Protein AF-A0A3D3R6L3-F1 (afdb_monomer)

Nearest PDB structures (foldseek):
  9d1i-assembly1_A  TM=7.367E-01  e=1.867E-12  Homo sapiens
  9d1z-assembly1_A  TM=7.385E-01  e=5.771E-12  Homo sapiens
  6hh9-assembly4_D  TM=7.682E-01  e=1.298E-09  Roseburia intestinalis L1-82
  6hh9-assembly1_A  TM=7.656E-01  e=2.157E-09  Roseburia intestinalis L1-82
  6hfz-assembly3_C  TM=7.470E-01  e=4.246E-09  Roseburia intestinalis L1-82

InterPro domains:
  IPR013830 SGNH hydrolase-type esterase domain [PF13472] (240-412)
  IPR015915 Kelch-type beta-propeller [G3DSA:2.120.10.80] (1-240)
  IPR015915 Kelch-type beta-propeller [SSF117281] (13-210)
  IPR036514 SGNH hydrolase superfamily [G3DSA:3.40.50.1110] (241-424)
  IPR051532 Diverse Ester Hydrolysis Enzymes [PTHR30383] (202-423)

pLDDT: mean 92.5, std 9.13, range [33.53, 98.88]

Mean predicted aligned error: 14.21 Å

Organism: NCBI:txid122

Structure (mmCIF, N/CA/C/O backbone):
data_AF-A0A3D3R6L3-F1
#
_entry.id   AF-A0A3D3R6L3-F1
#
loop_
_atom_site.group_PDB
_atom_site.id
_atom_site.type_symbol
_atom_site.label_atom_id
_atom_site.label_alt_id
_atom_site.label_comp_id
_atom_site.label_asym_id
_atom_site.label_entity_id
_atom_site.label_seq_id
_atom_site.pdbx_PDB_ins_code
_atom_site.Cartn_x
_atom_site.Cartn_y
_atom_site.Cartn_z
_atom_site.occupancy
_atom_site.B_iso_or_equiv
_atom_site.auth_seq_id
_atom_site.auth_comp_id
_atom_site.auth_asym_id
_atom_site.auth_atom_id
_atom_site.pdbx_PDB_model_num
ATOM 1 N N . GLY A 1 1 ? -19.446 25.827 -26.312 1.00 50.81 1 GLY A N 1
ATOM 2 C CA . GLY A 1 1 ? -20.278 25.110 -27.297 1.00 50.81 1 GLY A CA 1
ATOM 3 C C . GLY A 1 1 ? -21.291 26.071 -27.884 1.00 50.81 1 GLY A C 1
ATOM 4 O O . GLY A 1 1 ? -21.821 26.871 -27.129 1.00 50.81 1 GLY A O 1
ATOM 5 N N . LYS A 1 2 ? -21.514 26.050 -29.204 1.00 79.31 2 LYS A N 1
ATOM 6 C CA . LYS A 1 2 ? -22.533 26.884 -29.882 1.00 79.31 2 LYS A CA 1
ATOM 7 C C . LYS A 1 2 ? -23.709 26.080 -30.456 1.00 79.31 2 LYS A C 1
ATOM 9 O O . LYS A 1 2 ? -24.697 26.670 -30.867 1.00 79.31 2 LYS A O 1
ATOM 14 N N . ASN A 1 3 ? -23.594 24.752 -30.478 1.00 86.94 3 ASN A N 1
ATOM 15 C CA . ASN A 1 3 ? -24.588 23.853 -31.050 1.00 86.94 3 ASN A CA 1
ATOM 16 C C . ASN A 1 3 ? -25.265 23.097 -29.907 1.00 86.94 3 ASN A C 1
ATOM 18 O O . ASN A 1 3 ? -24.603 22.327 -29.215 1.00 86.94 3 ASN A O 1
ATOM 22 N N . TRP A 1 4 ? -26.555 23.352 -29.717 1.00 88.56 4 TRP A N 1
ATOM 23 C CA . TRP A 1 4 ? -27.441 22.541 -28.890 1.00 88.56 4 TRP A CA 1
ATOM 24 C C . TRP A 1 4 ? -28.288 21.687 -29.831 1.00 88.56 4 TRP A C 1
ATOM 26 O O . TRP A 1 4 ? -28.854 22.213 -30.788 1.00 88.56 4 TRP A O 1
ATOM 36 N N . GLU A 1 5 ? -28.347 20.384 -29.581 1.00 91.81 5 GLU A N 1
ATOM 37 C CA . GLU A 1 5 ? -29.142 19.433 -30.358 1.00 91.81 5 GLU A CA 1
ATOM 38 C C . GLU A 1 5 ? -30.219 18.833 -29.454 1.00 91.81 5 GLU A C 1
ATOM 40 O O . GLU A 1 5 ? -29.924 18.355 -28.357 1.00 91.81 5 GLU A O 1
ATOM 45 N N . LEU A 1 6 ? -31.469 18.848 -29.916 1.00 94.25 6 LEU A N 1
ATOM 46 C CA . LEU A 1 6 ? -32.540 18.085 -29.287 1.00 94.25 6 LEU A CA 1
ATOM 47 C C . LEU A 1 6 ? -32.371 16.609 -29.667 1.00 94.25 6 LEU A C 1
ATOM 49 O O . LEU A 1 6 ? -32.771 16.198 -30.752 1.00 94.25 6 LEU A O 1
ATOM 53 N N . VAL A 1 7 ? -31.761 15.825 -28.778 1.00 95.31 7 VAL A N 1
ATOM 54 C CA . VAL A 1 7 ? -31.439 14.409 -29.032 1.00 95.31 7 VAL A CA 1
ATOM 55 C C . VAL A 1 7 ? -32.669 13.491 -29.018 1.00 95.31 7 VAL A C 1
ATOM 57 O O . VAL A 1 7 ? -32.704 12.530 -29.784 1.00 95.31 7 VAL A O 1
ATOM 60 N N . THR A 1 8 ? -33.689 13.796 -28.207 1.00 95.50 8 THR A N 1
ATOM 61 C CA . THR A 1 8 ? -35.002 13.126 -28.226 1.00 95.50 8 THR A CA 1
ATOM 62 C C . THR A 1 8 ? -36.121 14.111 -27.852 1.00 95.50 8 THR A C 1
ATOM 64 O O . THR A 1 8 ? -35.982 14.825 -26.857 1.00 95.50 8 THR A O 1
ATOM 67 N N . PRO A 1 9 ? -37.221 14.209 -28.627 1.00 94.94 9 PRO A N 1
ATOM 68 C CA . PRO A 1 9 ? -38.365 15.058 -28.282 1.00 94.94 9 PRO A CA 1
ATOM 69 C C . PRO A 1 9 ? -39.278 14.428 -27.219 1.00 94.94 9 PRO A C 1
ATOM 71 O O . PRO A 1 9 ? -40.023 15.143 -26.551 1.00 94.94 9 PRO A O 1
ATOM 74 N N . HIS A 1 10 ? -39.225 13.100 -27.069 1.00 94.62 10 HIS A N 1
ATOM 75 C CA . HIS A 1 10 ? -40.063 12.323 -26.162 1.00 94.62 10 HIS A CA 1
ATOM 76 C C . HIS A 1 10 ? -39.249 11.141 -25.631 1.00 94.62 10 HIS A C 1
ATOM 78 O O . HIS A 1 10 ? -39.133 10.116 -26.300 1.00 94.62 10 HIS A O 1
ATOM 84 N N . ALA A 1 11 ? -38.664 11.301 -24.446 1.00 95.75 11 ALA A N 1
ATOM 85 C CA . ALA A 1 11 ? -38.089 10.176 -23.719 1.00 95.75 11 ALA A CA 1
ATOM 86 C C . ALA A 1 11 ? -39.202 9.257 -23.182 1.00 95.75 11 ALA A C 1
ATOM 88 O O . ALA A 1 11 ? -40.354 9.668 -23.048 1.00 95.75 11 ALA A O 1
ATOM 89 N N . GLU A 1 12 ? -38.853 8.012 -22.873 1.00 97.81 12 GLU A N 1
ATOM 90 C CA . GLU A 1 12 ? -39.788 6.969 -22.442 1.00 97.81 12 GLU A CA 1
ATOM 91 C C . GLU A 1 12 ? -40.341 7.188 -21.022 1.00 97.81 12 GLU A C 1
ATOM 93 O O . GLU A 1 12 ? -41.383 6.634 -20.669 1.00 97.81 12 GLU A O 1
ATOM 98 N N . TRP A 1 13 ? -39.675 8.014 -20.213 1.00 96.56 13 TRP A N 1
ATOM 99 C CA . TRP A 1 13 ? -40.161 8.445 -18.904 1.00 96.56 13 TRP A CA 1
ATOM 100 C C . TRP A 1 13 ? -41.112 9.643 -19.010 1.00 96.56 13 TRP A C 1
ATOM 102 O O . TRP A 1 13 ? -41.060 10.456 -19.931 1.00 96.56 13 TRP A O 1
ATOM 112 N N . THR A 1 14 ? -41.990 9.783 -18.020 1.00 94.38 14 THR A N 1
ATOM 113 C CA . THR A 1 14 ? -42.979 10.866 -17.966 1.00 94.38 14 THR A CA 1
ATOM 114 C C . THR A 1 14 ? -42.351 12.229 -17.651 1.00 94.38 14 THR A C 1
ATOM 116 O O . THR A 1 14 ? -41.443 12.291 -16.814 1.00 94.38 14 THR A O 1
ATOM 119 N N . PRO A 1 15 ? -42.842 13.336 -18.251 1.00 93.69 15 PRO A N 1
ATOM 120 C CA . PRO A 1 15 ? -42.358 14.683 -17.954 1.00 93.69 15 PRO A CA 1
ATOM 121 C C . PRO A 1 15 ? -42.379 14.972 -16.455 1.00 93.69 15 PRO A C 1
ATOM 123 O O . PRO A 1 15 ? -43.405 14.800 -15.800 1.00 93.69 15 PRO A O 1
ATOM 126 N N . ARG A 1 16 ? -41.240 15.402 -15.912 1.00 93.06 16 ARG A N 1
ATOM 127 C CA . ARG A 1 16 ? -41.072 15.600 -14.472 1.00 93.06 16 ARG A CA 1
ATOM 128 C C . ARG A 1 16 ? -39.974 16.601 -14.146 1.00 93.06 16 ARG A C 1
ATOM 130 O O . ARG A 1 16 ? -39.112 16.890 -14.973 1.00 93.06 16 ARG A O 1
ATOM 137 N N . LEU A 1 17 ? -40.000 17.097 -12.917 1.00 93.06 17 LEU A N 1
ATOM 138 C CA . LEU A 1 17 ? -39.005 18.005 -12.345 1.00 93.06 17 LEU A CA 1
ATOM 139 C C . LEU A 1 17 ? -38.449 17.465 -11.025 1.00 93.06 17 LEU A C 1
ATOM 141 O O . LEU A 1 17 ? -38.996 16.534 -10.431 1.00 93.06 17 LEU A O 1
ATOM 145 N N . ALA A 1 18 ? -37.358 18.087 -10.574 1.00 94.31 18 ALA A N 1
ATOM 146 C CA . ALA A 1 18 ? -36.689 17.799 -9.306 1.00 94.31 18 ALA A CA 1
ATOM 147 C C . ALA A 1 18 ? -36.356 16.308 -9.086 1.00 94.31 18 ALA A C 1
ATOM 149 O O . ALA A 1 18 ? -36.415 15.809 -7.960 1.00 94.31 18 ALA A O 1
ATOM 150 N N . ALA A 1 19 ? -36.027 15.622 -10.183 1.00 96.06 19 ALA A N 1
ATOM 151 C CA . ALA A 1 19 ? -35.424 14.298 -10.193 1.00 96.06 19 ALA A CA 1
ATOM 152 C C . ALA A 1 19 ? -33.909 14.400 -9.958 1.00 96.06 19 ALA A C 1
ATOM 154 O O . ALA A 1 19 ? -33.285 15.401 -10.326 1.00 96.06 19 ALA A O 1
ATOM 155 N N . GLY A 1 20 ? -33.313 13.351 -9.396 1.00 96.62 20 GLY A N 1
ATOM 156 C CA . GLY A 1 20 ? -31.866 13.185 -9.368 1.00 96.62 20 GLY A CA 1
ATOM 157 C C . GLY A 1 20 ? -31.353 12.772 -10.747 1.00 96.62 20 GLY A C 1
ATOM 158 O O . GLY A 1 20 ? -31.898 11.857 -11.362 1.00 96.62 20 GLY A O 1
ATOM 159 N N . LEU A 1 21 ? -30.306 13.438 -11.235 1.00 96.19 21 LEU A N 1
ATOM 160 C CA . LEU A 1 21 ? -29.647 13.107 -12.499 1.00 96.19 21 LEU A CA 1
ATOM 161 C C . LEU A 1 21 ? -28.150 12.923 -12.267 1.00 96.19 21 LEU A C 1
ATOM 163 O O . LEU A 1 21 ? -27.490 13.830 -11.762 1.00 96.19 21 LEU A O 1
ATOM 167 N N . VAL A 1 22 ? -27.613 11.765 -12.652 1.00 98.00 22 VAL A N 1
ATOM 168 C CA . VAL A 1 22 ? -26.182 11.454 -12.515 1.00 98.00 22 VAL A CA 1
ATOM 169 C C . VAL A 1 22 ? -25.638 10.731 -13.742 1.00 98.00 22 VAL A C 1
ATOM 171 O O . VAL A 1 22 ? -26.377 10.081 -14.482 1.00 98.00 22 VAL A O 1
ATOM 174 N N . VAL A 1 23 ? -24.324 10.831 -13.946 1.00 98.19 23 VAL A N 1
ATOM 175 C CA . VAL A 1 23 ? -23.587 9.973 -14.880 1.00 98.19 23 VAL A CA 1
ATOM 176 C C . VAL A 1 23 ? -22.913 8.873 -14.076 1.00 98.19 23 VAL A C 1
ATOM 178 O O . VAL A 1 23 ? -22.138 9.163 -13.169 1.00 98.19 23 VAL A O 1
ATOM 181 N N . PHE A 1 24 ? -23.192 7.616 -14.406 1.00 97.94 24 PHE A N 1
ATOM 182 C CA . PHE A 1 24 ? -22.625 6.467 -13.708 1.00 97.94 24 PHE A CA 1
ATOM 183 C C . PHE A 1 24 ? -22.438 5.294 -14.669 1.00 97.94 24 PHE A C 1
ATOM 185 O O . PHE A 1 24 ? -23.354 4.962 -15.421 1.00 97.94 24 PHE A O 1
ATOM 192 N N . LYS A 1 25 ? -21.245 4.680 -14.651 1.00 94.88 25 LYS A N 1
ATOM 193 C CA . LYS A 1 25 ? -20.860 3.578 -15.557 1.00 94.88 25 LYS A CA 1
ATOM 194 C C . LYS A 1 25 ? -21.184 3.890 -17.028 1.00 94.88 25 LYS A C 1
ATOM 196 O O . LYS A 1 25 ? -21.858 3.111 -17.696 1.00 94.88 25 LYS A O 1
ATOM 201 N N . ASP A 1 26 ? -20.744 5.065 -17.487 1.00 95.62 26 ASP A N 1
ATOM 202 C CA . ASP A 1 26 ? -20.924 5.575 -18.858 1.00 95.62 26 ASP A CA 1
ATOM 203 C C . ASP A 1 26 ? -22.386 5.661 -19.332 1.00 95.62 26 ASP A C 1
ATOM 205 O O . ASP A 1 26 ? -22.687 5.561 -20.521 1.00 95.62 26 ASP A O 1
ATOM 209 N N . ARG A 1 27 ? -23.318 5.853 -18.393 1.00 98.12 27 ARG A N 1
ATOM 210 C CA . ARG A 1 27 ? -24.747 6.031 -18.668 1.00 98.12 27 ARG A CA 1
ATOM 211 C C . ARG A 1 27 ? -25.292 7.244 -17.928 1.00 98.12 27 ARG A C 1
ATOM 213 O O . ARG A 1 27 ? -24.821 7.584 -16.843 1.00 98.12 27 ARG A O 1
ATOM 220 N N . LEU A 1 28 ? -26.306 7.870 -18.513 1.00 98.38 28 LEU A N 1
ATOM 221 C CA . LEU A 1 28 ? -27.167 8.846 -17.855 1.00 98.38 28 LEU A CA 1
ATOM 222 C C . LEU A 1 28 ? -28.191 8.099 -17.006 1.00 98.38 28 LEU A C 1
ATOM 224 O O . LEU A 1 28 ? -28.768 7.122 -17.483 1.00 98.38 28 LEU A O 1
ATOM 228 N N . TRP A 1 29 ? -28.443 8.577 -15.793 1.00 98.62 29 TRP A N 1
ATOM 229 C CA . TRP A 1 29 ? -29.419 8.002 -14.873 1.00 98.62 29 TRP A CA 1
ATOM 230 C C . TRP A 1 29 ? -30.374 9.072 -14.376 1.00 98.62 29 TRP A C 1
ATOM 232 O O . TRP A 1 29 ? -29.922 10.124 -13.929 1.00 98.62 29 TRP A O 1
ATOM 242 N N . LEU A 1 30 ? -31.673 8.782 -14.437 1.00 98.44 30 LEU A N 1
ATOM 243 C CA . LEU A 1 30 ? -32.754 9.605 -13.902 1.00 98.44 30 LEU A CA 1
ATOM 244 C C . LEU A 1 30 ? -33.420 8.862 -12.743 1.00 98.44 30 LEU A C 1
ATOM 246 O O . LEU A 1 30 ? -33.827 7.710 -12.895 1.00 98.44 30 LEU A O 1
ATOM 250 N N . LEU A 1 31 ? -33.508 9.530 -11.595 1.00 98.44 31 LEU A N 1
ATOM 251 C CA . LEU A 1 31 ? -33.944 8.971 -10.320 1.00 98.44 31 LEU A CA 1
ATOM 252 C C . LEU A 1 31 ? -35.151 9.767 -9.805 1.00 98.44 31 LEU A C 1
ATOM 254 O O . LEU A 1 31 ? -35.027 10.951 -9.485 1.00 98.44 31 LEU A O 1
ATOM 258 N N . GLY A 1 32 ? -36.323 9.131 -9.735 1.00 97.31 32 GLY A N 1
ATOM 259 C CA . GLY A 1 32 ? -37.524 9.694 -9.111 1.00 97.31 32 GLY A CA 1
ATOM 260 C C . GLY A 1 32 ? -37.990 11.031 -9.705 1.00 97.31 32 GLY A C 1
ATOM 261 O O . GLY A 1 32 ? -38.015 11.212 -10.926 1.00 97.31 32 GLY A O 1
ATOM 262 N N . GLY A 1 33 ? -38.396 11.962 -8.835 1.00 95.88 33 GLY A N 1
ATOM 263 C CA . GLY A 1 33 ? -38.913 13.287 -9.196 1.00 95.88 33 GLY A CA 1
ATOM 264 C C . GLY A 1 33 ? -40.434 13.394 -9.077 1.00 95.88 33 GLY A C 1
ATOM 265 O O . GLY A 1 33 ? -41.087 12.515 -8.518 1.00 95.88 33 GLY A O 1
ATOM 266 N N . THR A 1 34 ? -41.005 14.487 -9.588 1.00 94.31 34 THR A N 1
ATOM 267 C CA . THR A 1 34 ? -42.460 14.724 -9.594 1.00 94.31 34 THR A CA 1
ATOM 268 C C . THR A 1 34 ? -42.970 15.119 -10.973 1.00 94.31 34 THR A C 1
ATOM 270 O O . THR A 1 34 ? -42.382 15.968 -11.643 1.00 94.31 34 THR A O 1
ATOM 273 N N . GLU A 1 35 ? -44.092 14.526 -11.374 1.00 94.25 35 GLU A N 1
ATOM 274 C CA . GLU A 1 35 ? -44.836 14.860 -12.597 1.00 94.25 35 GLU A CA 1
ATOM 275 C C . GLU A 1 35 ? -45.645 16.161 -12.470 1.00 94.25 35 GLU A C 1
ATOM 277 O O . GLU A 1 35 ? -46.158 16.667 -13.467 1.00 94.25 35 GLU A O 1
ATOM 282 N N . ASN A 1 36 ? -45.769 16.716 -11.259 1.00 87.75 36 ASN A N 1
ATOM 283 C CA . ASN A 1 36 ? -46.535 17.933 -10.998 1.00 87.75 36 ASN A CA 1
ATOM 284 C C . ASN A 1 36 ? -45.663 19.059 -10.421 1.00 87.75 36 ASN A C 1
ATOM 286 O O . ASN A 1 36 ? -44.803 18.834 -9.566 1.00 87.75 36 ASN A O 1
ATOM 290 N N . TYR A 1 37 ? -45.911 20.289 -10.873 1.00 80.38 37 TYR A N 1
ATOM 291 C CA . TYR A 1 37 ? -45.173 21.496 -10.498 1.00 80.38 37 TYR A CA 1
ATOM 292 C C . TYR A 1 37 ? -45.515 21.928 -9.072 1.00 80.38 37 TYR A C 1
ATOM 294 O O . TYR A 1 37 ? -46.577 22.490 -8.841 1.00 80.38 37 TYR A O 1
ATOM 302 N N . TYR A 1 38 ? -44.629 21.650 -8.112 1.00 67.19 38 TYR A N 1
ATOM 303 C CA . TYR A 1 38 ? -44.777 21.914 -6.669 1.00 67.19 38 TYR A CA 1
ATOM 304 C C . TYR A 1 38 ? -45.931 21.208 -5.933 1.00 67.19 38 TYR A C 1
ATOM 306 O O . TYR A 1 38 ? -45.802 21.028 -4.723 1.00 67.19 38 TYR A O 1
ATOM 314 N N . PHE A 1 39 ? -46.977 20.748 -6.626 1.00 78.69 39 PHE A N 1
ATOM 315 C CA . PHE A 1 39 ? -48.166 20.077 -6.075 1.00 78.69 39 PHE A CA 1
ATOM 316 C C . PHE A 1 39 ? -48.117 18.546 -6.237 1.00 78.69 39 PHE A C 1
ATOM 318 O O . PHE A 1 39 ? -49.063 17.938 -6.741 1.00 78.69 39 PHE A O 1
ATOM 325 N N . GLY A 1 40 ? -46.988 17.928 -5.886 1.00 80.56 40 GLY A N 1
ATOM 326 C CA . GLY A 1 40 ? -46.831 16.476 -5.953 1.00 80.56 40 GLY A CA 1
ATOM 327 C C . GLY A 1 40 ? -47.694 15.777 -4.901 1.00 80.56 40 GLY A C 1
ATOM 328 O O . GLY A 1 40 ? -47.583 16.052 -3.716 1.00 80.56 40 GLY A O 1
ATOM 329 N N . ASP A 1 41 ? -48.554 14.862 -5.316 1.00 85.12 41 ASP A N 1
ATOM 330 C CA . ASP A 1 41 ? -49.217 13.886 -4.447 1.00 85.12 41 ASP A CA 1
ATOM 331 C C . ASP A 1 41 ? -48.577 12.504 -4.632 1.00 85.12 41 ASP A C 1
ATOM 333 O O . ASP A 1 41 ? -47.737 12.319 -5.514 1.00 85.12 41 ASP A O 1
ATOM 337 N N . GLU A 1 42 ? -48.995 11.509 -3.846 1.00 83.12 42 GLU A N 1
ATOM 338 C CA . GLU A 1 42 ? -48.475 10.131 -3.921 1.00 83.12 42 GLU A CA 1
ATOM 339 C C . GLU A 1 42 ? -48.550 9.505 -5.326 1.00 83.12 42 GLU A C 1
ATOM 341 O O . GLU A 1 42 ? -47.832 8.551 -5.617 1.00 83.12 42 GLU A O 1
ATOM 346 N N . LYS A 1 43 ? -49.405 10.025 -6.217 1.00 87.44 43 LYS A N 1
ATOM 347 C CA . LYS A 1 43 ? -49.546 9.525 -7.590 1.00 87.44 43 LYS A CA 1
ATOM 348 C C . LYS A 1 43 ? -48.543 10.161 -8.551 1.00 87.44 43 LYS A C 1
ATOM 350 O O . LYS A 1 43 ? -48.196 9.545 -9.563 1.00 87.44 43 LYS A O 1
ATOM 355 N N . SER A 1 44 ? -48.094 11.378 -8.260 1.00 92.25 44 SER A N 1
ATOM 356 C CA . SER A 1 44 ? -47.241 12.181 -9.143 1.00 92.25 44 SER A CA 1
ATOM 357 C C . SER A 1 44 ? -45.770 12.198 -8.731 1.00 92.25 44 SER A C 1
ATOM 359 O O . SER A 1 44 ? -44.918 12.377 -9.604 1.00 92.25 44 SER A O 1
ATOM 361 N N . ILE A 1 45 ? -45.441 11.948 -7.460 1.00 94.25 45 ILE A N 1
ATOM 362 C CA . ILE A 1 45 ? -44.059 11.691 -7.024 1.00 94.25 45 ILE A CA 1
ATOM 363 C C . ILE A 1 45 ? -43.631 10.265 -7.383 1.00 94.25 45 ILE A C 1
ATOM 365 O O . ILE A 1 45 ? -44.423 9.329 -7.300 1.00 94.25 45 ILE A O 1
ATOM 369 N N . LYS A 1 46 ? -42.373 10.088 -7.792 1.00 97.00 46 LYS A N 1
ATOM 370 C CA . LYS A 1 46 ? -41.858 8.806 -8.288 1.00 97.00 46 LYS A CA 1
ATOM 371 C C . LYS A 1 46 ? -40.635 8.323 -7.523 1.00 97.00 46 LYS A C 1
ATOM 373 O O . LYS A 1 46 ? -39.893 9.115 -6.937 1.00 97.00 46 LYS A O 1
ATOM 378 N N . ASN A 1 47 ? -40.417 7.014 -7.594 1.00 97.50 47 ASN A N 1
ATOM 379 C CA . ASN A 1 47 ? -39.189 6.326 -7.204 1.00 97.50 47 ASN A CA 1
ATOM 380 C C . ASN A 1 47 ? -38.708 5.306 -8.250 1.00 97.50 47 ASN A C 1
ATOM 382 O O . ASN A 1 47 ? -37.988 4.361 -7.929 1.00 97.50 47 ASN A O 1
ATOM 386 N N . ASP A 1 48 ? -39.111 5.492 -9.502 1.00 98.31 48 ASP A N 1
ATOM 387 C CA . ASP A 1 48 ? -38.588 4.737 -10.631 1.00 98.31 48 ASP A CA 1
ATOM 388 C C . ASP A 1 48 ? -37.173 5.217 -11.000 1.00 98.31 48 ASP A C 1
ATOM 390 O O . ASP A 1 48 ? -36.773 6.362 -10.749 1.00 98.31 48 ASP A O 1
ATOM 394 N N . VAL A 1 49 ? -36.406 4.314 -11.608 1.00 98.69 49 VAL A N 1
ATOM 395 C CA . VAL A 1 49 ? -35.042 4.572 -12.076 1.00 98.69 49 VAL A CA 1
ATOM 396 C C . VAL A 1 49 ? -34.970 4.272 -13.561 1.00 98.69 49 VAL A C 1
ATOM 398 O O . VAL A 1 49 ? -35.355 3.193 -14.016 1.00 98.69 49 VAL A O 1
ATOM 401 N N . TRP A 1 50 ? -34.432 5.224 -14.313 1.00 98.75 50 TRP A N 1
ATOM 402 C CA . TRP A 1 50 ? -34.241 5.119 -15.752 1.00 98.75 50 TRP A CA 1
ATOM 403 C C . TRP A 1 50 ? -32.780 5.325 -16.110 1.00 98.75 50 TRP A C 1
ATOM 405 O O . TRP A 1 50 ? -32.095 6.128 -15.476 1.00 98.75 50 TRP A O 1
ATOM 415 N N . SER A 1 51 ? -32.309 4.647 -17.154 1.00 98.62 51 SER A N 1
ATOM 416 C CA . SER A 1 51 ? -30.949 4.827 -17.650 1.00 98.62 51 SER A CA 1
ATOM 417 C C . SER A 1 51 ? -30.876 4.911 -19.175 1.00 98.62 51 SER A C 1
ATOM 419 O O . SER A 1 51 ? -31.688 4.320 -19.890 1.00 98.62 51 SER A O 1
ATOM 421 N N . SER A 1 52 ? -29.878 5.627 -19.689 1.00 98.44 52 SER A N 1
ATOM 422 C CA . SER A 1 52 ? -29.627 5.760 -21.126 1.00 98.44 52 SER A CA 1
ATOM 423 C C . SER A 1 52 ? -28.131 5.827 -21.429 1.00 98.44 52 SER A C 1
ATOM 425 O O . SER A 1 52 ? -27.377 6.484 -20.716 1.00 98.44 52 SER A O 1
ATOM 427 N N . ALA A 1 53 ? -27.694 5.154 -22.496 1.00 97.25 53 ALA A N 1
ATOM 428 C CA . ALA A 1 53 ? -26.309 5.232 -22.976 1.00 97.25 53 ALA A CA 1
ATOM 429 C C . ALA A 1 53 ? -26.063 6.432 -23.907 1.00 97.25 53 ALA A C 1
ATOM 431 O O . ALA A 1 53 ? -24.922 6.832 -24.101 1.00 97.25 53 ALA A O 1
ATOM 432 N N . ASP A 1 54 ? -27.118 6.978 -24.514 1.00 95.50 54 ASP A N 1
ATOM 433 C CA . ASP A 1 54 ? -27.025 7.961 -25.599 1.00 95.50 54 ASP A CA 1
ATOM 434 C C . ASP A 1 54 ? -27.903 9.205 -25.378 1.00 95.50 54 ASP A C 1
ATOM 436 O O . ASP A 1 54 ? -27.886 10.133 -26.187 1.00 95.50 54 ASP A O 1
ATOM 440 N N . GLY A 1 55 ? -28.685 9.227 -24.295 1.00 95.44 55 GLY A N 1
ATOM 441 C CA . GLY A 1 55 ? -29.674 10.260 -23.995 1.00 95.44 55 GLY A CA 1
ATOM 442 C C . GLY A 1 55 ? -30.909 10.234 -24.898 1.00 95.44 55 GLY A C 1
ATOM 443 O O . GLY A 1 55 ? -31.807 11.051 -24.694 1.00 95.44 55 GLY A O 1
ATOM 444 N N . LYS A 1 56 ? -30.978 9.310 -25.865 1.00 95.81 56 LYS A N 1
ATOM 445 C CA . LYS A 1 56 ? -32.078 9.170 -26.827 1.00 95.81 56 LYS A CA 1
ATOM 446 C C . LYS A 1 56 ? -33.045 8.078 -26.409 1.00 95.81 56 LYS A C 1
ATOM 448 O O . LYS A 1 56 ? -34.241 8.336 -26.351 1.00 95.81 56 LYS A O 1
ATOM 453 N N . THR A 1 57 ? -32.505 6.896 -26.121 1.00 97.38 57 THR A N 1
ATOM 454 C CA . THR A 1 57 ? -33.276 5.706 -25.754 1.00 97.38 57 THR A CA 1
ATOM 455 C C . THR A 1 57 ? -33.139 5.478 -24.259 1.00 97.38 57 THR A C 1
ATOM 457 O O . THR A 1 57 ? -32.024 5.267 -23.766 1.00 97.38 57 THR A O 1
ATOM 460 N N . TRP A 1 58 ? -34.249 5.516 -23.531 1.00 98.31 58 TRP A N 1
ATOM 461 C CA . TRP A 1 58 ? -34.266 5.329 -22.085 1.00 98.31 58 TRP A CA 1
ATOM 462 C C . TRP A 1 58 ? -34.889 3.994 -21.706 1.00 98.31 58 TRP A C 1
ATOM 464 O O . TRP A 1 58 ? -35.981 3.628 -22.131 1.00 98.31 58 TRP A O 1
ATOM 474 N N . LYS A 1 59 ? -34.179 3.265 -20.850 1.00 98.31 59 LYS A N 1
ATOM 475 C CA . LYS A 1 59 ? -34.627 2.000 -20.279 1.00 98.31 59 LYS A CA 1
ATOM 476 C C . LYS A 1 59 ? -35.070 2.228 -18.841 1.00 98.31 59 LYS A C 1
ATOM 478 O O . LYS A 1 59 ? -34.306 2.790 -18.058 1.00 98.31 59 LYS A O 1
ATOM 483 N N . GLN A 1 60 ? -36.262 1.756 -18.487 1.00 98.56 60 GLN A N 1
ATOM 484 C CA . GLN A 1 60 ? -36.678 1.662 -17.090 1.00 98.56 60 GLN A CA 1
ATOM 485 C C . GLN A 1 60 ? -35.928 0.497 -16.443 1.00 98.56 60 GLN A C 1
ATOM 487 O O . GLN A 1 60 ? -36.098 -0.654 -16.846 1.00 98.56 60 GLN A O 1
ATOM 492 N N . GLU A 1 61 ? -35.057 0.800 -15.489 1.00 98.44 61 GLU A N 1
ATOM 493 C CA . GLU A 1 61 ? -34.243 -0.200 -14.791 1.00 98.44 61 GLU A CA 1
ATOM 494 C C . GLU A 1 61 ? -35.004 -0.791 -13.603 1.00 98.44 61 GLU A C 1
ATOM 496 O O . GLU A 1 61 ? -34.943 -1.994 -13.365 1.00 98.44 61 GLU A O 1
ATOM 501 N N . THR A 1 62 ? -35.791 0.035 -12.910 1.00 98.25 62 THR A N 1
ATOM 502 C CA . THR A 1 62 ? -36.791 -0.424 -11.942 1.00 98.25 62 THR A CA 1
ATOM 503 C C . THR A 1 62 ? -37.974 0.543 -11.876 1.00 98.25 62 THR A C 1
ATOM 505 O O . THR A 1 62 ? -37.817 1.754 -12.047 1.00 98.25 62 THR A O 1
ATOM 508 N N . THR A 1 63 ? -39.172 0.004 -11.642 1.00 97.25 63 THR A N 1
ATOM 509 C CA . THR A 1 63 ? -40.400 0.776 -11.380 1.00 97.25 63 THR A CA 1
ATOM 510 C C . THR A 1 63 ? -40.512 1.225 -9.926 1.00 97.25 63 THR A C 1
ATOM 512 O O . THR A 1 63 ? -41.286 2.130 -9.639 1.00 97.25 63 THR A O 1
ATOM 515 N N . ASP A 1 64 ? -39.781 0.569 -9.025 1.00 97.19 64 ASP A N 1
ATOM 516 C CA . ASP A 1 64 ? -39.775 0.828 -7.588 1.00 97.19 64 ASP A CA 1
ATOM 517 C C . ASP A 1 64 ? -38.374 0.532 -7.046 1.00 97.19 64 ASP A C 1
ATOM 519 O O . ASP A 1 64 ? -37.919 -0.613 -7.005 1.00 97.19 64 ASP A O 1
ATOM 523 N N . ALA A 1 65 ? -37.657 1.585 -6.677 1.00 97.12 65 ALA A N 1
ATOM 524 C CA . ALA A 1 65 ? -36.308 1.487 -6.147 1.00 97.12 65 ALA A CA 1
ATOM 525 C C . ALA A 1 65 ? -36.263 1.232 -4.626 1.00 97.12 65 ALA A C 1
ATOM 527 O O . ALA A 1 65 ? -35.191 1.271 -4.029 1.00 97.12 65 ALA A O 1
ATOM 528 N N . GLY A 1 66 ? -37.402 0.994 -3.969 1.00 96.69 66 GLY A N 1
ATOM 529 C CA . GLY A 1 66 ? -37.493 0.647 -2.547 1.00 96.69 66 GLY A CA 1
ATOM 530 C C . GLY A 1 66 ? -37.376 1.826 -1.575 1.00 96.69 66 GLY A C 1
ATOM 531 O O . GLY A 1 66 ? -37.902 1.754 -0.465 1.00 96.69 66 GLY A O 1
ATOM 532 N N . TRP A 1 67 ? -36.753 2.937 -1.975 1.00 97.75 67 TRP A N 1
ATOM 533 C CA . TRP A 1 67 ? -36.872 4.207 -1.256 1.00 97.75 67 TRP A CA 1
ATOM 534 C C . TRP A 1 67 ? -38.210 4.881 -1.554 1.00 97.75 67 TRP A C 1
ATOM 536 O O . TRP A 1 67 ? -38.756 4.756 -2.649 1.00 97.75 67 TRP A O 1
ATOM 546 N N . SER A 1 68 ? -38.740 5.628 -0.583 1.00 96.00 68 SER A N 1
ATOM 547 C CA . SER A 1 68 ? -40.029 6.311 -0.736 1.00 96.00 68 SER A CA 1
ATOM 548 C C . SER A 1 68 ? -40.029 7.291 -1.923 1.00 96.00 68 SER A C 1
ATOM 550 O O . SER A 1 68 ? -39.046 8.021 -2.097 1.00 96.00 68 SER A O 1
ATOM 552 N N . PRO A 1 69 ? -41.117 7.354 -2.716 1.00 96.06 69 PRO A N 1
ATOM 553 C CA . PRO A 1 69 ? -41.285 8.345 -3.778 1.00 96.06 69 PRO A CA 1
ATOM 554 C C . PRO A 1 69 ? -40.964 9.771 -3.327 1.00 96.06 69 PRO A C 1
ATOM 556 O O . PRO A 1 69 ? -41.381 10.202 -2.250 1.00 96.06 69 PRO A O 1
ATOM 559 N N . ARG A 1 70 ? -40.177 10.498 -4.131 1.00 95.69 70 ARG A N 1
ATOM 560 C CA . ARG A 1 70 ? -39.613 11.789 -3.710 1.00 95.69 70 ARG A CA 1
ATOM 561 C C . ARG A 1 70 ? -39.189 12.694 -4.862 1.00 95.69 70 ARG A C 1
ATOM 563 O O . ARG A 1 70 ? -38.633 12.261 -5.869 1.00 95.69 70 ARG A O 1
ATOM 570 N N . ALA A 1 71 ? -39.344 13.988 -4.629 1.00 95.25 71 ALA A N 1
ATOM 571 C CA . ALA A 1 71 ? -38.831 15.101 -5.414 1.00 95.25 71 ALA A CA 1
ATOM 572 C C . ALA A 1 71 ? -37.876 15.961 -4.566 1.00 95.25 71 ALA A C 1
ATOM 574 O O . ALA A 1 71 ? -37.814 15.832 -3.343 1.00 95.25 71 ALA A O 1
ATOM 575 N N . TYR A 1 72 ? -37.106 16.836 -5.214 1.00 95.25 72 TYR A N 1
ATOM 576 C CA . TYR A 1 72 ? -36.156 17.765 -4.568 1.00 95.25 72 TYR A CA 1
ATOM 577 C C . TYR A 1 72 ? -35.068 17.082 -3.726 1.00 95.25 72 TYR A C 1
ATOM 579 O O . TYR A 1 72 ? -34.403 17.736 -2.919 1.00 95.25 72 TYR A O 1
ATOM 587 N N . HIS A 1 73 ? -34.903 15.775 -3.913 1.00 97.25 73 HIS A N 1
ATOM 588 C CA . HIS A 1 73 ? -33.786 15.004 -3.398 1.00 97.25 73 HIS A CA 1
ATOM 589 C C . HIS A 1 73 ? -32.530 15.345 -4.202 1.00 97.25 73 HIS A C 1
ATOM 591 O O . HIS A 1 73 ? -32.594 15.982 -5.257 1.00 97.25 73 HIS A O 1
ATOM 597 N N . GLN A 1 74 ? -31.378 14.927 -3.698 1.00 97.69 74 GLN A N 1
ATOM 598 C CA . GLN A 1 74 ? -30.124 15.017 -4.438 1.00 97.69 74 GLN A CA 1
ATOM 599 C C . GLN A 1 74 ? -29.632 13.621 -4.796 1.00 97.69 74 GLN A C 1
ATOM 601 O O . GLN A 1 74 ? -29.998 12.637 -4.149 1.00 97.69 74 GLN A O 1
ATOM 606 N N . ALA A 1 75 ? -28.784 13.550 -5.818 1.00 98.00 75 ALA A N 1
ATOM 607 C CA . ALA A 1 75 ? -28.100 12.331 -6.203 1.00 98.00 75 ALA A CA 1
ATOM 608 C C . ALA A 1 75 ? -26.626 12.610 -6.494 1.00 98.00 75 ALA A C 1
ATOM 610 O O . ALA A 1 75 ? -26.272 13.691 -6.962 1.00 98.00 75 ALA A O 1
ATOM 611 N N . ALA A 1 76 ? -25.766 11.640 -6.199 1.00 98.19 76 ALA A N 1
ATOM 612 C CA . ALA A 1 76 ? -24.328 11.747 -6.421 1.00 98.19 76 ALA A CA 1
ATOM 613 C C . ALA A 1 76 ? -23.708 10.381 -6.712 1.00 98.19 76 ALA A C 1
ATOM 615 O O . ALA A 1 76 ? -24.323 9.347 -6.461 1.00 98.19 76 ALA A O 1
ATOM 616 N N . VAL A 1 77 ? -22.478 10.385 -7.221 1.00 98.25 77 VAL A N 1
ATOM 617 C CA . VAL A 1 77 ? -21.710 9.169 -7.502 1.00 98.25 77 VAL A CA 1
ATOM 618 C C . VAL A 1 77 ? -20.394 9.223 -6.749 1.00 98.25 77 VAL A C 1
ATOM 620 O O . VAL A 1 77 ? -19.625 10.164 -6.925 1.00 98.25 77 VAL A O 1
ATOM 623 N N . LEU A 1 78 ? -20.128 8.207 -5.935 1.00 96.56 78 LEU A N 1
ATOM 624 C CA . LEU A 1 78 ? -18.877 8.057 -5.195 1.00 96.56 78 LEU A CA 1
ATOM 625 C C . LEU A 1 78 ? -18.543 6.567 -5.069 1.00 96.56 78 LEU A C 1
ATOM 627 O O . LEU A 1 78 ? -19.440 5.752 -4.869 1.00 96.56 78 LEU A O 1
ATOM 631 N N . ASN A 1 79 ? -17.262 6.212 -5.200 1.00 91.00 79 ASN A N 1
ATOM 632 C CA . ASN A 1 79 ? -16.732 4.863 -4.949 1.00 91.00 79 ASN A CA 1
ATOM 633 C C . ASN A 1 79 ? -17.531 3.735 -5.625 1.00 91.00 79 ASN A C 1
ATOM 635 O O . ASN A 1 79 ? -17.880 2.730 -5.011 1.00 91.00 79 ASN A O 1
ATOM 639 N N . GLY A 1 80 ? -17.857 3.922 -6.908 1.00 94.31 80 GLY A N 1
ATOM 640 C CA . GLY A 1 80 ? -18.564 2.911 -7.694 1.00 94.31 80 GLY A CA 1
ATOM 641 C C . GLY A 1 80 ? -20.045 2.739 -7.342 1.00 94.31 80 GLY A C 1
ATOM 642 O O . GLY A 1 80 ? -20.633 1.742 -7.755 1.00 94.31 80 GLY A O 1
ATOM 643 N N . LYS A 1 81 ? -20.656 3.693 -6.628 1.00 97.88 81 LYS A N 1
ATOM 644 C CA . LYS A 1 81 ? -22.076 3.681 -6.252 1.00 97.88 81 LYS A CA 1
ATOM 645 C C . LYS A 1 81 ? -22.771 4.982 -6.623 1.00 97.88 81 LYS A C 1
ATOM 647 O O . LYS A 1 81 ? -22.188 6.059 -6.510 1.00 97.88 81 LYS A O 1
ATOM 652 N N . MET 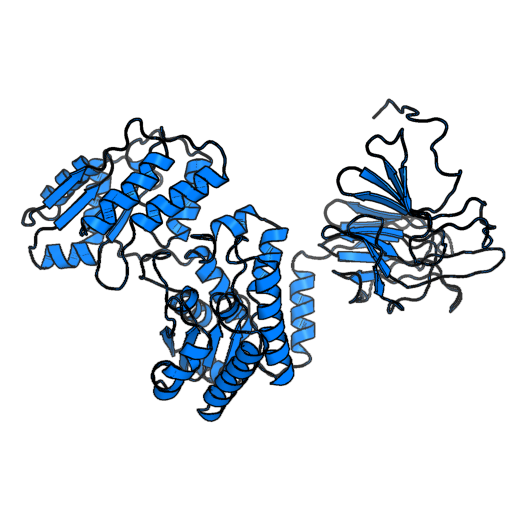A 1 82 ? -24.037 4.877 -7.012 1.00 98.62 82 MET A N 1
ATOM 653 C CA . MET A 1 82 ? -24.977 5.996 -6.997 1.00 98.62 82 MET A CA 1
ATOM 654 C C . MET A 1 82 ? -25.568 6.132 -5.601 1.00 98.62 82 MET A C 1
ATOM 656 O O . MET A 1 82 ? -25.848 5.124 -4.956 1.00 98.62 82 MET A O 1
ATOM 660 N N . TYR A 1 83 ? -25.798 7.364 -5.168 1.00 98.69 83 TYR A N 1
ATOM 661 C CA . TYR A 1 83 ? -26.429 7.695 -3.900 1.00 98.69 83 TYR A CA 1
ATOM 662 C C . TYR A 1 83 ? -27.647 8.590 -4.117 1.00 98.69 83 TYR A C 1
ATOM 664 O O . TYR A 1 83 ? -27.614 9.463 -4.982 1.00 98.69 83 TYR A O 1
ATOM 672 N N . VAL A 1 84 ? -28.684 8.399 -3.299 1.00 98.31 84 VAL A N 1
ATOM 673 C CA . VAL A 1 84 ? -29.872 9.263 -3.193 1.00 98.31 84 VAL A CA 1
ATOM 674 C C . VAL A 1 84 ? -29.965 9.789 -1.765 1.00 98.31 84 VAL A C 1
ATOM 676 O O . VAL A 1 84 ? -29.859 9.016 -0.811 1.00 98.31 84 VAL A O 1
ATOM 679 N N . PHE A 1 85 ? -30.166 11.100 -1.627 1.00 95.62 85 PHE A N 1
ATOM 680 C CA . PHE A 1 85 ? -30.195 11.800 -0.342 1.00 95.62 85 PHE A CA 1
ATOM 681 C C . PHE A 1 85 ? -31.517 12.532 -0.158 1.00 95.62 85 PHE A C 1
ATOM 683 O O . PHE A 1 85 ? -31.894 13.325 -1.026 1.00 95.62 85 PHE A O 1
ATOM 690 N N . GLY A 1 86 ? -32.148 12.353 1.003 1.00 95.44 86 GLY A N 1
ATOM 691 C CA . GLY A 1 86 ? -33.230 13.211 1.488 1.00 95.44 86 GLY A CA 1
ATOM 692 C C . GLY A 1 86 ? -34.319 13.510 0.452 1.00 95.44 86 GLY A C 1
ATOM 693 O O . GLY A 1 86 ? -34.685 12.648 -0.349 1.00 95.44 86 GLY A O 1
ATOM 694 N N . GLY A 1 87 ? -34.843 14.739 0.459 1.00 96.00 87 GLY A N 1
ATOM 695 C CA . GLY A 1 87 ? -35.945 15.141 -0.415 1.00 96.00 87 GLY A CA 1
ATOM 696 C C . GLY A 1 87 ? -37.301 14.616 0.062 1.00 96.00 87 GLY A C 1
ATOM 697 O O . GLY A 1 87 ? -37.435 14.120 1.181 1.00 96.00 87 GLY A O 1
ATOM 698 N N . GLY A 1 88 ? -38.322 14.744 -0.781 1.00 94.69 88 GLY A N 1
ATOM 699 C CA . GLY A 1 88 ? -39.694 14.349 -0.475 1.00 94.69 88 GLY A CA 1
ATOM 700 C C . GLY A 1 88 ? -40.704 15.167 -1.276 1.00 94.69 88 GLY A C 1
ATOM 701 O O . GLY A 1 88 ? -40.676 15.151 -2.502 1.00 94.69 88 GLY A O 1
ATOM 702 N N . ASN A 1 89 ? -41.597 15.877 -0.603 1.00 93.94 89 ASN A N 1
ATOM 703 C CA . ASN A 1 89 ? -42.646 16.682 -1.201 1.00 93.94 89 ASN A CA 1
ATOM 704 C C . ASN A 1 89 ? -42.921 17.953 -0.384 1.00 93.94 89 ASN A C 1
ATOM 706 O O . ASN A 1 89 ? -42.770 17.959 0.836 1.00 93.94 89 ASN A O 1
ATOM 710 N N . TYR A 1 90 ? -43.328 19.031 -1.058 1.00 89.56 90 TYR A N 1
ATOM 711 C CA . TYR A 1 90 ? -43.626 20.307 -0.401 1.00 89.56 90 TYR A CA 1
ATOM 712 C C . TYR A 1 90 ? -45.131 20.576 -0.278 1.00 89.56 90 TYR A C 1
ATOM 714 O O . TYR A 1 90 ? -45.597 20.889 0.815 1.00 89.56 90 TYR A O 1
ATOM 722 N N . THR A 1 91 ? -45.893 20.438 -1.369 1.00 85.75 91 THR A N 1
ATOM 723 C CA . THR A 1 91 ? -47.358 20.604 -1.367 1.00 85.75 91 THR A CA 1
ATOM 724 C C . THR A 1 91 ? -48.033 19.479 -2.159 1.00 85.75 91 THR A C 1
ATOM 726 O O . THR A 1 91 ? -47.401 18.946 -3.068 1.00 85.75 91 THR A O 1
ATOM 729 N N . PRO A 1 92 ? -49.295 19.107 -1.865 1.00 86.00 92 PRO A N 1
ATOM 730 C CA . PRO A 1 92 ? -50.185 19.696 -0.856 1.00 86.00 92 PRO A CA 1
ATOM 731 C C . PRO A 1 92 ? -49.765 19.391 0.587 1.00 86.00 92 PRO A C 1
ATOM 733 O O . PRO A 1 92 ? -50.073 20.170 1.482 1.00 86.00 92 PRO A O 1
ATOM 736 N N . GLU A 1 93 ? -49.006 18.316 0.795 1.00 87.19 93 GLU A N 1
ATOM 737 C CA . GLU A 1 93 ? -48.515 17.903 2.107 1.00 87.19 93 GLU A CA 1
ATOM 738 C C . GLU A 1 93 ? -46.990 17.909 2.134 1.00 87.19 93 GLU A C 1
ATOM 740 O O . GLU A 1 93 ? -46.332 17.325 1.266 1.00 87.19 93 GLU A O 1
ATOM 745 N N . TYR A 1 94 ? -46.431 18.575 3.145 1.00 90.75 94 TYR A N 1
ATOM 746 C CA . TYR A 1 94 ? -44.995 18.561 3.366 1.00 90.75 94 TYR A CA 1
ATOM 747 C C . TYR A 1 94 ? -44.564 17.205 3.918 1.00 90.75 94 TYR A C 1
ATOM 749 O O . TYR A 1 94 ? -44.981 16.799 5.003 1.00 90.75 94 TYR A O 1
ATOM 757 N N . HIS A 1 95 ? -43.647 16.566 3.209 1.00 91.88 95 HIS A N 1
ATOM 758 C CA . HIS A 1 95 ? -42.945 15.378 3.655 1.00 91.88 95 HIS A CA 1
ATOM 759 C C . HIS A 1 95 ? -41.484 15.519 3.247 1.00 91.88 95 HIS A C 1
ATOM 761 O O . HIS A 1 95 ? -41.188 15.760 2.084 1.00 91.88 95 HIS A O 1
ATOM 767 N N . ALA A 1 96 ? -40.550 15.359 4.173 1.00 95.31 96 ALA A N 1
ATOM 768 C CA . ALA A 1 96 ? -39.137 15.312 3.831 1.00 95.31 96 ALA A CA 1
ATOM 769 C C . ALA A 1 96 ? -38.476 14.144 4.538 1.00 95.31 96 ALA A C 1
ATOM 771 O O . ALA A 1 96 ? -38.925 13.691 5.588 1.00 95.31 96 ALA A O 1
ATOM 772 N N . THR A 1 97 ? -37.374 13.695 3.962 1.00 97.19 97 THR A N 1
ATOM 773 C CA . THR A 1 97 ? -36.585 12.579 4.460 1.00 97.19 97 THR A CA 1
ATOM 774 C C . THR A 1 97 ? -35.147 13.010 4.718 1.00 97.19 97 THR A C 1
ATOM 776 O O . THR A 1 97 ? -34.669 14.029 4.204 1.00 97.19 97 THR A O 1
ATOM 779 N N . ASN A 1 98 ? -34.462 12.226 5.544 1.00 97.50 98 ASN A N 1
ATOM 780 C CA . ASN A 1 98 ? -33.020 12.280 5.764 1.00 97.50 98 ASN A CA 1
ATOM 781 C C . ASN A 1 98 ? -32.363 10.901 5.690 1.00 97.50 98 ASN A C 1
ATOM 783 O O . ASN A 1 98 ? -31.312 10.664 6.286 1.00 97.50 98 ASN A O 1
ATOM 787 N N . ASP A 1 99 ? -32.997 9.981 4.977 1.00 98.25 99 ASP A N 1
ATOM 788 C CA . ASP A 1 99 ? -32.403 8.703 4.646 1.00 98.25 99 ASP A CA 1
ATOM 789 C C . ASP A 1 99 ? -31.405 8.854 3.488 1.00 98.25 99 ASP A C 1
ATOM 791 O O . ASP A 1 99 ? -31.418 9.821 2.711 1.00 98.25 99 ASP A O 1
ATOM 795 N N . VAL A 1 100 ? -30.502 7.881 3.409 1.00 98.56 100 VAL A N 1
ATOM 796 C CA . VAL A 1 100 ? -29.474 7.781 2.377 1.00 98.56 100 VAL A CA 1
ATOM 797 C C . VAL A 1 100 ? -29.500 6.375 1.817 1.00 98.56 100 VAL A C 1
ATOM 799 O O . VAL A 1 100 ? -29.384 5.394 2.557 1.00 98.56 100 VAL A O 1
ATOM 802 N N . TRP A 1 101 ? -29.630 6.291 0.501 1.00 98.69 101 TRP A N 1
ATOM 803 C CA . TRP A 1 101 ? -29.676 5.035 -0.232 1.00 98.69 101 TRP A CA 1
ATOM 804 C C . TRP A 1 101 ? -28.531 4.966 -1.225 1.00 98.69 101 TRP A C 1
ATOM 806 O O . TRP A 1 101 ? -28.139 5.995 -1.773 1.00 98.69 101 TRP A O 1
ATOM 816 N N . SER A 1 102 ? -28.013 3.764 -1.466 1.00 98.56 102 SER A N 1
ATOM 817 C CA . SER A 1 102 ? -26.968 3.519 -2.455 1.00 98.56 102 SER A CA 1
ATOM 818 C C . SER A 1 102 ? -27.332 2.375 -3.401 1.00 98.56 102 SER A C 1
ATOM 820 O O . SER A 1 102 ? -28.111 1.485 -3.049 1.00 98.56 102 SER A O 1
ATOM 822 N N . SER A 1 103 ? -26.767 2.390 -4.607 1.00 98.56 103 SER A N 1
ATOM 823 C CA . SER A 1 103 ? -26.859 1.284 -5.559 1.00 98.56 103 SER A CA 1
ATOM 824 C C . SER A 1 103 ? -25.614 1.197 -6.440 1.00 98.56 103 SER A C 1
ATOM 826 O O . SER A 1 103 ? -25.076 2.212 -6.885 1.00 98.56 103 SER A O 1
ATOM 828 N N . GLU A 1 104 ? -25.163 -0.027 -6.711 1.00 98.00 104 GLU A N 1
ATOM 829 C CA . GLU A 1 104 ? -24.038 -0.316 -7.613 1.00 98.00 104 GLU A CA 1
ATOM 830 C C . GLU A 1 104 ? -24.486 -0.541 -9.065 1.00 98.00 104 GLU A C 1
ATOM 832 O O . GLU A 1 104 ? -23.654 -0.544 -9.976 1.00 98.00 104 GLU A O 1
ATOM 837 N N . ASP A 1 105 ? -25.783 -0.741 -9.303 1.00 96.25 105 ASP A N 1
ATOM 838 C CA . ASP A 1 105 ? -26.342 -1.118 -10.607 1.00 96.25 105 ASP A CA 1
ATOM 839 C C . ASP A 1 105 ? -27.607 -0.339 -11.004 1.00 96.25 105 ASP A C 1
ATOM 841 O O . ASP A 1 105 ? -28.071 -0.477 -12.132 1.00 96.25 105 ASP A O 1
ATOM 845 N N . GLY A 1 106 ? -28.148 0.489 -10.107 1.00 96.50 106 GLY A N 1
ATOM 846 C CA . GLY A 1 106 ? -29.372 1.265 -10.304 1.00 96.50 106 GLY A CA 1
ATOM 847 C C . GLY A 1 106 ? -30.672 0.468 -10.196 1.00 96.50 106 GLY A C 1
ATOM 848 O O . GLY A 1 106 ? -31.743 1.065 -10.292 1.00 96.50 106 GLY A O 1
ATOM 849 N N . VAL A 1 107 ? -30.596 -0.841 -9.954 1.00 96.88 107 VAL A N 1
ATOM 850 C CA . VAL A 1 107 ? -31.747 -1.743 -9.810 1.00 96.88 107 VAL A CA 1
ATOM 851 C C . VAL A 1 107 ? -31.916 -2.143 -8.349 1.00 96.88 107 VAL A C 1
ATOM 853 O O . VAL A 1 107 ? -33.006 -2.021 -7.794 1.00 96.88 107 VAL A O 1
ATOM 856 N N . HIS A 1 108 ? -30.833 -2.574 -7.702 1.00 97.06 108 HIS A N 1
ATOM 857 C CA . HIS A 1 108 ? -30.835 -3.005 -6.311 1.00 97.06 108 HIS A CA 1
ATOM 858 C C . HIS A 1 108 ? -30.343 -1.869 -5.423 1.00 97.06 108 HIS A C 1
ATOM 860 O O . HIS A 1 108 ? -29.175 -1.474 -5.477 1.00 97.06 108 HIS A O 1
ATOM 866 N N . TRP A 1 109 ? -31.243 -1.343 -4.600 1.00 98.31 109 TRP A N 1
ATOM 867 C CA . TRP A 1 109 ? -30.961 -0.224 -3.714 1.00 98.31 109 TRP A CA 1
ATOM 868 C C . TRP A 1 109 ? -30.896 -0.679 -2.264 1.00 98.31 109 TRP A C 1
ATOM 870 O O . TRP A 1 109 ? -31.729 -1.449 -1.787 1.00 98.31 109 TRP A O 1
ATOM 880 N N . LYS A 1 110 ? -29.891 -0.173 -1.555 1.00 97.94 110 LYS A N 1
ATOM 881 C CA . LYS A 1 110 ? -29.655 -0.446 -0.144 1.00 97.94 110 LYS A CA 1
ATOM 882 C C . LYS A 1 110 ? -29.790 0.842 0.653 1.00 97.94 110 LYS A C 1
ATOM 884 O O . LYS A 1 110 ? -29.135 1.833 0.338 1.00 97.94 110 LYS A O 1
ATOM 889 N N . GLN A 1 111 ? -30.586 0.809 1.716 1.00 98.12 111 GLN A N 1
ATOM 890 C CA . GLN A 1 111 ? -30.612 1.885 2.698 1.00 98.12 111 GLN A CA 1
ATOM 891 C C . GLN A 1 111 ? -29.312 1.835 3.509 1.00 98.12 111 GLN A C 1
ATOM 893 O O . GLN A 1 111 ? -29.084 0.898 4.273 1.00 98.12 111 GLN A O 1
ATOM 898 N N . GLU A 1 112 ? -28.432 2.813 3.305 1.00 97.19 112 GLU A N 1
ATOM 899 C CA . GLU A 1 112 ? -27.184 2.931 4.066 1.00 97.19 112 GLU A CA 1
ATOM 900 C C . GLU A 1 112 ? -27.443 3.620 5.406 1.00 97.19 112 GLU A C 1
ATOM 902 O O . GLU A 1 112 ? -26.916 3.196 6.432 1.00 97.19 112 GLU A O 1
ATOM 907 N N . THR A 1 113 ? -28.321 4.626 5.399 1.00 97.12 113 THR A N 1
ATOM 908 C CA . THR A 1 113 ? -28.742 5.367 6.588 1.00 97.12 113 THR A CA 1
ATOM 909 C C . THR A 1 113 ? -30.251 5.543 6.588 1.00 97.12 113 THR A C 1
ATOM 911 O O . THR A 1 113 ? -30.799 6.114 5.649 1.00 97.12 113 THR A O 1
ATOM 914 N N . ALA A 1 114 ? -30.928 5.105 7.651 1.00 96.31 114 ALA A N 1
ATOM 915 C CA . ALA A 1 114 ? -32.363 5.351 7.821 1.00 96.31 114 ALA A CA 1
ATOM 916 C C . ALA A 1 114 ? -32.665 6.769 8.330 1.00 96.31 114 ALA A C 1
ATOM 918 O O . ALA A 1 114 ? -33.614 7.399 7.877 1.00 96.31 114 ALA A O 1
ATOM 919 N N . HIS A 1 115 ? -31.833 7.278 9.244 1.00 94.00 115 HIS A N 1
ATOM 920 C CA . HIS A 1 115 ? -31.967 8.610 9.831 1.00 94.00 115 HIS A CA 1
ATOM 921 C C . HIS A 1 115 ? -30.590 9.249 9.974 1.00 94.00 115 HIS A C 1
ATOM 923 O O . HIS A 1 115 ? -29.864 8.971 10.929 1.00 94.00 115 HIS A O 1
ATOM 929 N N . ALA A 1 116 ? -30.209 10.084 9.011 1.00 96.06 116 ALA A N 1
ATOM 930 C CA . ALA A 1 116 ? -28.951 10.804 9.102 1.00 96.06 116 ALA A CA 1
ATOM 931 C C . ALA A 1 116 ? -29.006 11.849 10.235 1.00 96.06 116 ALA A C 1
ATOM 933 O O . ALA A 1 116 ? -30.082 12.334 10.588 1.00 96.06 116 ALA A O 1
ATOM 934 N N . PRO A 1 117 ? -27.860 12.242 10.815 1.00 94.31 117 PRO A N 1
ATOM 935 C CA . PRO A 1 117 ? -27.828 13.206 11.919 1.00 94.31 117 PRO A CA 1
ATOM 936 C C . PRO A 1 117 ? -28.260 14.624 11.515 1.00 94.31 117 PRO A C 1
ATOM 938 O O . PRO A 1 117 ? -28.512 15.466 12.377 1.00 94.31 117 PRO A O 1
ATOM 941 N N . TRP A 1 118 ? -28.355 14.909 10.217 1.00 95.19 118 TRP A N 1
ATOM 942 C CA . TRP A 1 118 ? -28.930 16.142 9.702 1.00 95.19 118 TRP A CA 1
ATOM 943 C C . TRP A 1 118 ? -30.448 16.022 9.532 1.00 95.19 118 TRP A C 1
ATOM 945 O O . TRP A 1 118 ? -30.970 14.984 9.137 1.00 95.19 118 TRP A O 1
ATOM 955 N N . HIS A 1 119 ? -31.156 17.125 9.790 1.00 94.25 119 HIS A N 1
ATOM 956 C CA . HIS A 1 119 ? -32.610 17.205 9.616 1.00 94.25 119 HIS A CA 1
ATOM 957 C C . HIS A 1 119 ? -33.069 16.843 8.204 1.00 94.25 119 HIS A C 1
ATOM 959 O O . HIS A 1 119 ? -32.429 17.239 7.228 1.00 94.25 119 HIS A O 1
ATOM 965 N N . GLU A 1 120 ? -34.232 16.212 8.116 1.00 95.62 120 GLU A N 1
ATOM 966 C CA . GLU A 1 120 ? -34.997 16.021 6.895 1.00 95.62 120 GLU A CA 1
ATOM 967 C C . GLU A 1 120 ? -35.201 17.342 6.160 1.00 95.62 120 GLU A C 1
ATOM 969 O O . GLU A 1 120 ? -35.551 18.361 6.766 1.00 95.62 120 GLU A O 1
ATOM 974 N N . ARG A 1 121 ? -34.919 17.358 4.856 1.00 96.56 121 ARG A N 1
ATOM 975 C CA . ARG A 1 121 ? -34.849 18.616 4.108 1.00 96.56 121 ARG A CA 1
ATOM 976 C C . ARG A 1 121 ? -35.090 18.461 2.616 1.00 96.56 121 ARG A C 1
ATOM 978 O O . ARG A 1 121 ? -34.798 17.424 2.022 1.00 96.56 121 ARG A O 1
ATOM 985 N N . LEU A 1 122 ? -35.575 19.549 2.028 1.00 96.12 122 LEU A N 1
ATOM 986 C CA . LEU A 1 122 ? -35.717 19.766 0.590 1.00 96.12 122 LEU A CA 1
ATOM 987 C C . LEU A 1 122 ? -34.735 20.856 0.131 1.00 96.12 122 LEU A C 1
ATOM 989 O O . LEU A 1 122 ? -34.219 21.625 0.950 1.00 96.12 122 LEU A O 1
ATOM 993 N N . TRP A 1 123 ? -34.512 20.947 -1.183 1.00 96.38 123 TRP A N 1
ATOM 994 C CA . TRP A 1 123 ? -33.814 22.071 -1.833 1.00 96.38 123 TRP A CA 1
ATOM 995 C C . TRP A 1 123 ? -32.416 22.382 -1.270 1.00 96.38 123 TRP A C 1
ATOM 997 O O . TRP A 1 123 ? -31.984 23.539 -1.214 1.00 96.38 123 TRP A O 1
ATOM 1007 N N . PHE A 1 124 ? -31.721 21.347 -0.816 1.00 97.62 124 PHE A N 1
ATOM 1008 C CA . PHE A 1 124 ? -30.307 21.395 -0.467 1.00 97.62 124 PHE A CA 1
ATOM 1009 C C . PHE A 1 124 ? -29.461 21.050 -1.695 1.00 97.62 124 PHE A C 1
ATOM 1011 O O . PHE A 1 124 ? -29.975 20.519 -2.679 1.00 97.62 124 PHE A O 1
ATOM 1018 N N . SER A 1 125 ? -28.166 21.345 -1.631 1.00 97.56 125 SER A N 1
ATOM 1019 C CA . SER A 1 125 ? -27.209 20.935 -2.660 1.00 97.56 125 SER A CA 1
ATOM 1020 C C . SER A 1 125 ? -26.332 19.790 -2.171 1.00 97.56 125 SER A C 1
ATOM 1022 O O . SER A 1 125 ? -25.991 19.717 -0.986 1.00 97.56 125 SER A O 1
ATOM 1024 N N . THR A 1 126 ? -25.906 18.948 -3.112 1.00 97.62 126 THR A N 1
ATOM 1025 C CA . THR A 1 126 ? -24.884 17.927 -2.884 1.00 97.62 126 THR A CA 1
ATOM 1026 C C . THR A 1 126 ? -23.747 18.058 -3.881 1.00 97.62 126 THR A C 1
ATOM 1028 O O . THR A 1 126 ? -23.959 18.331 -5.058 1.00 97.62 126 THR A O 1
ATOM 1031 N N . VAL A 1 127 ? -22.528 17.833 -3.395 1.00 98.12 127 VAL A N 1
ATOM 1032 C CA . VAL A 1 127 ? -21.320 17.693 -4.212 1.00 98.12 127 VAL A CA 1
ATOM 1033 C C . VAL A 1 127 ? -20.498 16.513 -3.711 1.00 98.12 127 VAL A C 1
ATOM 1035 O O . VAL A 1 127 ? -20.617 16.109 -2.553 1.00 98.12 127 VAL A O 1
ATOM 1038 N N . VAL A 1 128 ? -19.649 15.975 -4.582 1.00 98.00 128 VAL A N 1
ATOM 1039 C CA . VAL A 1 128 ? -18.603 15.025 -4.198 1.00 98.00 128 VAL A CA 1
ATOM 1040 C C . VAL A 1 128 ? -17.276 15.757 -4.234 1.00 98.00 128 VAL A C 1
ATOM 1042 O O . VAL A 1 128 ? -16.902 16.302 -5.270 1.00 98.00 128 VAL A O 1
ATOM 1045 N N . TYR A 1 129 ? -16.592 15.813 -3.097 1.00 97.31 129 TYR A N 1
ATOM 1046 C CA . TYR A 1 129 ? -15.340 16.550 -2.953 1.00 97.31 129 TYR A CA 1
ATOM 1047 C C . TYR A 1 129 ? -14.461 15.889 -1.894 1.00 97.31 129 TYR A C 1
ATOM 1049 O O . TYR A 1 129 ? -14.952 15.606 -0.799 1.00 97.31 129 TYR A O 1
ATOM 1057 N N . ARG A 1 130 ? -13.180 15.662 -2.224 1.00 93.31 130 ARG A N 1
ATOM 1058 C CA . ARG A 1 130 ? -12.198 14.960 -1.371 1.00 93.31 130 ARG A CA 1
ATOM 1059 C C . ARG A 1 130 ? -12.715 13.591 -0.899 1.00 93.31 130 ARG A C 1
ATOM 1061 O O . ARG A 1 130 ? -12.768 13.318 0.298 1.00 93.31 130 ARG A O 1
ATOM 1068 N N . ASP A 1 131 ? -13.169 12.784 -1.864 1.00 93.50 131 ASP A N 1
ATOM 1069 C CA . ASP A 1 131 ? -13.698 11.420 -1.679 1.00 93.50 131 ASP A CA 1
ATOM 1070 C C . ASP A 1 131 ? -14.839 11.312 -0.658 1.00 93.50 131 ASP A C 1
ATOM 1072 O O . ASP A 1 131 ? -15.006 10.308 0.037 1.00 93.50 131 ASP A O 1
ATOM 1076 N N . ARG A 1 132 ? -15.628 12.385 -0.543 1.00 97.56 132 ARG A N 1
ATOM 1077 C CA . ARG A 1 132 ? -16.737 12.501 0.402 1.00 97.56 132 ARG A CA 1
ATOM 1078 C C . ARG A 1 132 ? -17.966 13.078 -0.276 1.00 97.56 132 ARG A C 1
ATOM 1080 O O . ARG A 1 132 ? -17.879 13.983 -1.106 1.00 97.56 132 ARG A O 1
ATOM 1087 N N . LEU A 1 133 ? -19.115 12.550 0.117 1.00 98.38 133 LEU A N 1
ATOM 1088 C CA . LEU A 1 133 ? -20.442 13.082 -0.160 1.00 98.38 133 LEU A CA 1
ATOM 1089 C C . LEU A 1 133 ? -20.664 14.292 0.739 1.00 98.38 133 LEU A C 1
ATOM 1091 O O . LEU A 1 133 ? -20.383 14.199 1.931 1.00 98.38 133 LEU A O 1
ATOM 1095 N N . TRP A 1 134 ? -21.203 15.383 0.200 1.00 98.31 134 TRP A N 1
ATOM 1096 C CA . TRP A 1 134 ? -21.549 16.577 0.970 1.00 98.31 134 TRP A CA 1
ATOM 1097 C C . TRP A 1 134 ? -23.040 16.902 0.883 1.00 98.31 134 TRP A C 1
ATOM 1099 O O . TRP A 1 134 ? -23.628 16.853 -0.192 1.00 98.31 134 TRP A O 1
ATOM 1109 N N . VAL A 1 135 ? -23.648 17.288 2.003 1.00 98.25 135 VAL A N 1
ATOM 1110 C CA . VAL A 1 135 ? -25.020 17.817 2.089 1.00 98.25 135 VAL A CA 1
ATOM 1111 C C . VAL A 1 135 ? -24.938 19.231 2.641 1.00 98.25 135 VAL A C 1
ATOM 1113 O O . VAL A 1 135 ? -24.418 19.434 3.739 1.00 98.25 135 VAL A O 1
ATOM 1116 N N . ILE A 1 136 ? -25.414 20.210 1.872 1.00 98.12 136 ILE A N 1
ATOM 1117 C CA . ILE A 1 136 ? -25.184 21.630 2.149 1.00 98.12 136 ILE A CA 1
ATOM 1118 C C . ILE A 1 136 ? -26.514 22.391 2.134 1.00 98.12 136 ILE A C 1
ATOM 1120 O O . ILE A 1 136 ? -27.241 22.383 1.140 1.00 98.12 136 ILE A O 1
ATOM 1124 N N . GLY A 1 137 ? -26.827 23.057 3.251 1.00 97.12 137 GLY A N 1
ATOM 1125 C CA . GLY A 1 137 ? -28.000 23.920 3.411 1.00 97.12 137 GLY A CA 1
ATOM 1126 C C . GLY A 1 137 ? -29.343 23.217 3.176 1.00 97.12 137 GLY A C 1
ATOM 1127 O O . GLY A 1 137 ? -29.521 22.053 3.536 1.00 97.12 137 GLY A O 1
ATOM 1128 N N . GLY A 1 138 ? -30.311 23.943 2.612 1.00 97.31 138 GLY A N 1
ATOM 1129 C CA . GLY A 1 138 ? -31.668 23.455 2.340 1.00 97.31 138 GLY A CA 1
ATOM 1130 C C . GLY A 1 138 ? -32.709 23.993 3.315 1.00 97.31 138 GLY A C 1
ATOM 1131 O O . GLY A 1 138 ? -32.417 24.857 4.144 1.00 97.31 138 GLY A O 1
ATOM 1132 N N . TRP A 1 139 ? -33.939 23.501 3.200 1.00 96.88 139 TRP A N 1
ATOM 1133 C CA . TRP A 1 139 ? -35.050 23.881 4.072 1.00 96.88 139 TRP A CA 1
ATOM 1134 C C . TRP A 1 139 ? -35.672 22.652 4.721 1.00 96.88 139 TRP A C 1
ATOM 1136 O O . TRP A 1 139 ? -35.851 21.624 4.072 1.00 96.88 139 TRP A O 1
ATOM 1146 N N . SER A 1 140 ? -36.007 22.778 6.000 1.00 94.88 140 SER A N 1
ATOM 1147 C CA . SER A 1 140 ? -36.733 21.769 6.766 1.00 94.88 140 SER A CA 1
ATOM 1148 C C . SER A 1 140 ? -37.946 22.413 7.418 1.00 94.88 140 SER A C 1
ATOM 1150 O O . SER A 1 140 ? -37.847 23.557 7.854 1.00 94.88 140 SER A O 1
ATOM 1152 N N . ASN A 1 141 ? -39.052 21.677 7.545 1.00 90.81 141 ASN A N 1
ATOM 1153 C CA . ASN A 1 141 ? -40.210 22.095 8.339 1.00 90.81 141 ASN A CA 1
ATOM 1154 C C . ASN A 1 141 ? -40.083 21.740 9.836 1.00 90.81 141 ASN A C 1
ATOM 1156 O O . ASN A 1 141 ? -40.979 22.038 10.621 1.00 90.81 141 ASN A O 1
ATOM 1160 N N . ASN A 1 142 ? -38.978 21.110 10.250 1.00 83.00 142 ASN A N 1
ATOM 1161 C CA . ASN A 1 142 ? -38.793 20.609 11.610 1.00 83.00 142 ASN A CA 1
ATOM 1162 C C . ASN A 1 142 ? -37.396 20.951 12.179 1.00 83.00 142 ASN A C 1
ATOM 1164 O O . ASN A 1 142 ? -36.442 20.191 12.017 1.00 83.00 142 ASN A O 1
ATOM 1168 N N . PRO A 1 143 ? -37.233 22.109 12.843 1.00 87.81 143 PRO A N 1
ATOM 1169 C CA . PRO A 1 143 ? -38.155 23.243 12.814 1.00 87.81 143 PRO A CA 1
ATOM 1170 C C . PRO A 1 143 ? -38.149 23.929 11.440 1.00 87.81 143 PRO A C 1
ATOM 1172 O O . PRO A 1 143 ? -37.151 23.846 10.720 1.00 87.81 143 PRO A O 1
ATOM 1175 N N . ALA A 1 144 ? -39.243 24.634 11.128 1.00 93.38 144 ALA A N 1
ATOM 1176 C CA . ALA A 1 144 ? -39.441 25.420 9.909 1.00 93.38 144 ALA A CA 1
ATOM 1177 C C . ALA A 1 144 ? -38.354 26.485 9.724 1.00 93.38 144 ALA A C 1
ATOM 1179 O O . ALA A 1 144 ? -38.456 27.602 10.233 1.00 93.38 144 ALA A O 1
ATOM 1180 N N . ALA A 1 145 ? -37.286 26.129 9.014 1.00 93.94 145 ALA A N 1
ATOM 1181 C CA . ALA A 1 145 ? -36.116 26.974 8.859 1.00 93.94 145 ALA A CA 1
ATOM 1182 C C . ALA A 1 145 ? -35.240 26.547 7.681 1.00 93.94 145 ALA A C 1
ATOM 1184 O O . ALA A 1 145 ? -35.040 25.361 7.397 1.00 93.94 145 ALA A O 1
ATOM 1185 N N . ASN A 1 146 ? -34.617 27.554 7.071 1.00 97.00 146 ASN A N 1
ATOM 1186 C CA . ASN A 1 146 ? -33.433 27.343 6.258 1.00 97.00 146 ASN A CA 1
ATOM 1187 C C . ASN A 1 146 ? -32.292 26.788 7.107 1.00 97.00 146 ASN A C 1
ATOM 1189 O O . ASN A 1 146 ? -32.147 27.133 8.281 1.00 97.00 146 ASN A O 1
ATOM 1193 N N . LYS A 1 147 ? -31.419 26.017 6.471 1.00 95.75 147 LYS A N 1
ATOM 1194 C CA . LYS A 1 147 ? -30.204 25.496 7.079 1.00 95.75 147 LYS A CA 1
ATOM 1195 C C . LYS A 1 147 ? -28.974 26.190 6.495 1.00 95.75 147 LYS A C 1
ATOM 1197 O O . LYS A 1 147 ? -28.956 26.625 5.341 1.00 95.75 147 LYS A O 1
ATOM 1202 N N . ASN A 1 148 ? -27.953 26.332 7.326 1.00 95.38 148 ASN A N 1
ATOM 1203 C CA . ASN A 1 148 ? -26.622 26.821 6.968 1.00 95.38 148 ASN A CA 1
ATOM 1204 C C . ASN A 1 148 ? -25.532 25.804 7.323 1.00 95.38 148 ASN A C 1
ATOM 1206 O O . ASN A 1 148 ? -24.373 26.156 7.452 1.00 95.38 148 ASN A O 1
ATOM 1210 N N . ASP A 1 149 ? -25.894 24.548 7.530 1.00 95.75 149 ASP A N 1
ATOM 1211 C CA . ASP A 1 149 ? -24.955 23.489 7.860 1.00 95.75 149 ASP A CA 1
ATOM 1212 C C . ASP A 1 149 ? -24.372 22.836 6.597 1.00 95.75 149 ASP A C 1
ATOM 1214 O O . ASP A 1 149 ? -24.972 22.838 5.518 1.00 95.75 149 ASP A O 1
ATOM 1218 N N . ALA A 1 150 ? -23.181 22.266 6.761 1.00 97.06 150 ALA A N 1
ATOM 1219 C CA . ALA A 1 150 ? -22.553 21.360 5.813 1.00 97.06 150 ALA A CA 1
ATOM 1220 C C . ALA A 1 150 ? -22.242 20.049 6.532 1.00 97.06 150 ALA A C 1
ATOM 1222 O O . ALA A 1 150 ? -21.669 20.049 7.623 1.00 97.06 150 ALA A O 1
ATOM 1223 N N . TRP A 1 151 ? -22.608 18.940 5.907 1.00 98.06 151 TRP A N 1
ATOM 1224 C CA . TRP A 1 151 ? -22.357 17.593 6.401 1.00 98.06 151 TRP A CA 1
ATOM 1225 C C . TRP A 1 151 ? -21.595 16.805 5.359 1.00 98.06 151 TRP A C 1
ATOM 1227 O O .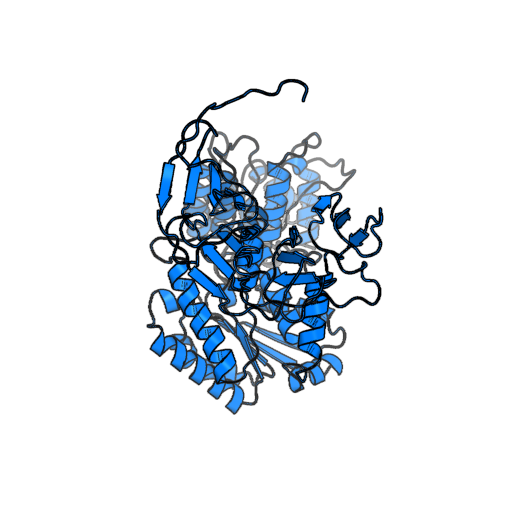 TRP A 1 151 ? -21.840 16.991 4.170 1.00 98.06 151 TRP A O 1
ATOM 1237 N N . TYR A 1 152 ? -20.709 15.919 5.801 1.00 97.81 152 TYR A N 1
ATOM 1238 C CA . TYR A 1 152 ? -19.950 15.061 4.906 1.00 97.81 152 TYR A CA 1
ATOM 1239 C C . TYR A 1 152 ? -19.894 13.609 5.382 1.00 97.81 152 TYR A C 1
ATOM 1241 O O . TYR A 1 152 ? -19.959 13.338 6.582 1.00 97.81 152 TYR A O 1
ATOM 1249 N N . SER A 1 153 ? -19.753 12.682 4.435 1.00 97.06 153 SER A N 1
ATOM 1250 C CA . SER A 1 153 ? -19.599 11.243 4.684 1.00 97.06 153 SER A CA 1
ATOM 1251 C C . SER A 1 153 ? -18.804 10.576 3.558 1.00 97.06 153 SER A C 1
ATOM 1253 O O . SER A 1 153 ? -18.918 10.987 2.407 1.00 97.06 153 SER A O 1
ATOM 1255 N N . GLN A 1 154 ? -17.995 9.558 3.868 1.00 94.44 154 GLN A N 1
ATOM 1256 C CA . GLN A 1 154 ? -17.271 8.771 2.850 1.00 94.44 154 GLN A CA 1
ATOM 1257 C C . GLN A 1 154 ? -18.108 7.635 2.263 1.00 94.44 154 GLN A C 1
ATOM 1259 O O . GLN A 1 154 ? -17.818 7.155 1.172 1.00 94.44 154 GLN A O 1
ATOM 1264 N N . ASP A 1 155 ? -19.127 7.184 2.990 1.00 91.25 155 ASP A N 1
ATOM 1265 C CA . ASP A 1 155 ? -19.839 5.945 2.684 1.00 91.25 155 ASP A CA 1
ATOM 1266 C C . ASP A 1 155 ? -21.366 6.091 2.713 1.00 91.25 155 ASP A C 1
ATOM 1268 O O . ASP A 1 155 ? -22.082 5.163 2.333 1.00 91.25 155 ASP A O 1
ATOM 1272 N N . GLY A 1 156 ? -21.864 7.260 3.121 1.00 93.94 156 GLY A N 1
ATOM 1273 C CA . GLY A 1 156 ? -23.285 7.545 3.278 1.00 93.94 156 GLY A CA 1
ATOM 1274 C C . GLY A 1 156 ? -23.874 7.049 4.599 1.00 93.94 156 GLY A C 1
ATOM 1275 O O . GLY A 1 156 ? -25.084 7.204 4.774 1.00 93.94 156 GLY A O 1
ATOM 1276 N N . LYS A 1 157 ? -23.056 6.505 5.514 1.00 93.19 157 LYS A N 1
ATOM 1277 C CA . LYS A 1 157 ? -23.438 6.007 6.848 1.00 93.19 157 LYS A CA 1
ATOM 1278 C C . LYS A 1 157 ? -22.940 6.925 7.949 1.00 93.19 157 LYS A C 1
ATOM 1280 O O . LYS A 1 157 ? -23.728 7.449 8.734 1.00 93.19 157 LYS A O 1
ATOM 1285 N N . ASP A 1 158 ? -21.634 7.167 7.958 1.00 90.00 158 ASP A N 1
ATOM 1286 C CA . ASP A 1 158 ? -20.985 7.956 8.994 1.00 90.00 158 ASP A CA 1
ATOM 1287 C C . ASP A 1 158 ? -20.938 9.419 8.563 1.00 90.00 158 ASP A C 1
ATOM 1289 O O . ASP A 1 158 ? -20.099 9.838 7.760 1.00 90.00 158 ASP A O 1
ATOM 1293 N N . TRP A 1 159 ? -21.888 10.201 9.072 1.00 95.38 159 TRP A N 1
ATOM 1294 C CA . TRP A 1 159 ? -22.043 11.614 8.742 1.00 95.38 159 TRP A CA 1
ATOM 1295 C C . TRP A 1 159 ? -21.456 12.509 9.828 1.00 95.38 159 TRP A C 1
ATOM 1297 O O . TRP A 1 159 ? -21.821 12.419 11.000 1.00 95.38 159 TRP A O 1
ATOM 1307 N N . LYS A 1 160 ? -20.596 13.442 9.420 1.00 94.69 160 LYS A N 1
ATOM 1308 C CA . LYS A 1 160 ? -20.008 14.456 10.299 1.00 94.69 160 LYS A CA 1
ATOM 1309 C C . LYS A 1 160 ? -20.417 15.846 9.835 1.00 94.69 160 LYS A C 1
ATOM 1311 O O . LYS A 1 160 ? -20.368 16.151 8.645 1.00 94.69 160 LYS A O 1
ATOM 1316 N N . GLN A 1 161 ? -20.805 16.701 10.776 1.00 95.88 161 GLN A N 1
ATOM 1317 C CA . GLN A 1 161 ? -21.031 18.112 10.483 1.00 95.88 161 GLN A CA 1
ATOM 1318 C C . GLN A 1 161 ? -19.684 18.828 10.403 1.00 95.88 161 GLN A C 1
ATOM 1320 O O . GLN A 1 161 ? -18.874 18.735 11.329 1.00 95.88 161 GLN A O 1
ATOM 1325 N N . LEU A 1 162 ? -19.463 19.593 9.340 1.00 94.56 162 LEU A N 1
ATOM 1326 C CA . LEU A 1 162 ? -18.383 20.564 9.307 1.00 94.56 162 LEU A CA 1
ATOM 1327 C C . LEU A 1 162 ? -18.772 21.756 10.188 1.00 94.56 162 LEU A C 1
ATOM 1329 O O . LEU A 1 162 ? -19.695 22.505 9.865 1.00 94.56 162 LEU A O 1
ATOM 1333 N N . LYS A 1 163 ? -18.066 21.932 11.306 1.00 88.81 163 LYS A N 1
ATOM 1334 C CA . LYS A 1 163 ? -18.213 23.109 12.168 1.00 88.81 163 LYS A CA 1
ATOM 1335 C C . LYS A 1 163 ? -17.232 24.189 11.725 1.00 88.81 163 LYS A C 1
ATOM 1337 O O . LYS A 1 163 ? -16.054 23.905 11.537 1.00 88.81 163 LYS A O 1
ATOM 1342 N N . SER A 1 164 ? -17.728 25.410 11.571 1.00 85.31 164 SER A N 1
ATOM 1343 C CA . SER A 1 164 ? -16.953 26.590 11.185 1.00 85.31 164 SER A CA 1
ATOM 1344 C C . SER A 1 164 ? -17.522 27.809 11.905 1.00 85.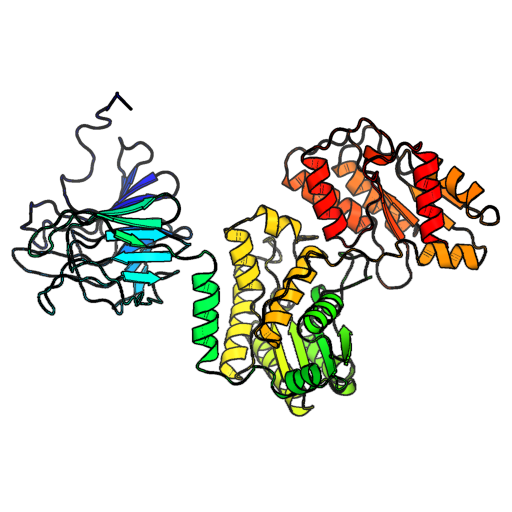31 164 SER A C 1
ATOM 1346 O O . SER A 1 164 ? -18.739 27.909 12.064 1.00 85.31 164 SER A O 1
ATOM 1348 N N . ASP A 1 165 ? -16.659 28.740 12.306 1.00 83.25 165 ASP A N 1
ATOM 1349 C CA . ASP A 1 165 ? -17.073 30.043 12.849 1.00 83.25 165 ASP A CA 1
ATOM 1350 C C . ASP A 1 165 ? -17.573 30.986 11.741 1.00 83.25 165 ASP A C 1
ATOM 1352 O O . ASP A 1 165 ? -18.285 31.961 11.989 1.00 83.25 165 ASP A O 1
ATOM 1356 N N . HIS A 1 166 ? -17.224 30.674 10.493 1.00 86.25 166 HIS A N 1
ATOM 1357 C CA . HIS A 1 166 ? -17.615 31.415 9.306 1.00 86.25 166 HIS A CA 1
ATOM 1358 C C . HIS A 1 166 ? -18.543 30.551 8.466 1.00 86.25 166 HIS A C 1
ATOM 1360 O O . HIS A 1 166 ? -18.113 29.609 7.795 1.00 86.25 166 HIS A O 1
ATOM 1366 N N . VAL A 1 167 ? -19.831 30.868 8.533 1.00 87.56 167 VAL A N 1
ATOM 1367 C CA . VAL A 1 167 ? -20.884 30.115 7.863 1.00 87.56 167 VAL A CA 1
ATOM 1368 C C . VAL A 1 167 ? -21.761 31.086 7.093 1.00 87.56 167 VAL A C 1
ATOM 1370 O O . VAL A 1 167 ? -22.095 32.167 7.584 1.00 87.56 167 VAL A O 1
ATOM 1373 N N . TRP A 1 168 ? -22.144 30.697 5.881 1.00 93.50 168 TRP A N 1
ATOM 1374 C CA . TRP A 1 168 ? -23.067 31.479 5.075 1.00 93.50 168 TRP A CA 1
ATOM 1375 C C . TRP A 1 168 ? -24.414 31.632 5.779 1.00 93.50 168 TRP A C 1
ATOM 1377 O O . TRP A 1 168 ? -24.832 30.844 6.632 1.00 93.50 168 TRP A O 1
ATOM 1387 N N . LYS A 1 169 ? -25.155 32.651 5.361 1.00 94.12 169 LYS A N 1
ATOM 1388 C CA . LYS A 1 169 ? -26.536 32.825 5.788 1.00 94.12 169 LYS A CA 1
ATOM 1389 C C . LYS A 1 169 ? -27.415 31.663 5.324 1.00 94.12 169 LYS A C 1
ATOM 1391 O O . LYS A 1 169 ? -27.386 31.316 4.140 1.00 94.12 169 LYS A O 1
ATOM 1396 N N . ALA A 1 170 ? -28.222 31.119 6.237 1.00 95.81 170 ALA A N 1
ATOM 1397 C CA . ALA A 1 170 ? -29.090 29.970 5.989 1.00 95.81 170 ALA A CA 1
ATOM 1398 C C . ALA A 1 170 ? -29.987 30.159 4.760 1.00 95.81 170 ALA A C 1
ATOM 1400 O O . ALA A 1 170 ? -30.705 31.160 4.648 1.00 95.81 170 ALA A O 1
ATOM 1401 N N . ARG A 1 171 ? -29.948 29.179 3.847 1.00 97.19 171 ARG A N 1
ATOM 1402 C CA . ARG A 1 171 ? -30.612 29.243 2.538 1.00 97.19 171 ARG A CA 1
ATOM 1403 C C . ARG A 1 171 ? -30.984 27.870 1.979 1.00 97.19 171 ARG A C 1
ATOM 1405 O O . ARG A 1 171 ? -30.351 26.867 2.298 1.00 97.19 171 ARG A O 1
ATOM 1412 N N . HIS A 1 172 ? -31.955 27.862 1.078 1.00 96.12 172 HIS A N 1
ATOM 1413 C CA . HIS A 1 172 ? -32.339 26.728 0.232 1.00 96.12 172 HIS A CA 1
ATOM 1414 C C . HIS A 1 172 ? -32.323 27.155 -1.245 1.00 96.12 172 HIS A C 1
ATOM 1416 O O . HIS A 1 172 ? -32.129 28.338 -1.516 1.00 96.12 172 HIS A O 1
ATOM 1422 N N . GLU A 1 173 ? -32.438 26.220 -2.190 1.00 95.31 173 GLU A N 1
ATOM 1423 C CA . GLU A 1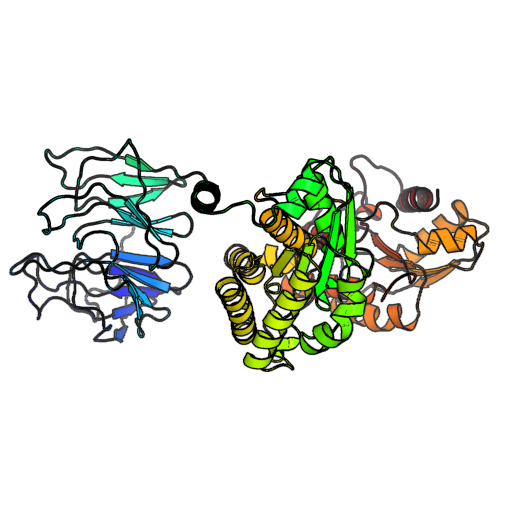 173 ? -32.391 26.484 -3.650 1.00 95.31 173 GLU A CA 1
ATOM 1424 C C . GLU A 1 173 ? -31.100 27.174 -4.136 1.00 95.31 173 GLU A C 1
ATOM 1426 O O . GLU A 1 173 ? -31.051 27.798 -5.193 1.00 95.31 173 GLU A O 1
ATOM 1431 N N . HIS A 1 174 ? -30.028 27.079 -3.354 1.00 97.25 174 HIS A N 1
ATOM 1432 C CA . HIS A 1 174 ? -28.697 27.480 -3.795 1.00 97.25 174 HIS A CA 1
ATOM 1433 C C . HIS A 1 174 ? -28.091 26.375 -4.657 1.00 97.25 174 HIS A C 1
ATOM 1435 O O . HIS A 1 174 ? -28.539 25.229 -4.609 1.00 97.25 174 HIS A O 1
ATOM 1441 N N . SER A 1 175 ? -27.047 26.710 -5.407 1.00 96.38 175 SER A N 1
ATOM 1442 C CA . SER A 1 175 ? -26.237 25.726 -6.121 1.00 96.38 175 SER A CA 1
ATOM 1443 C C . SER A 1 175 ? -24.877 25.581 -5.452 1.00 96.38 175 SER A C 1
ATOM 1445 O O . SER A 1 175 ? -24.309 26.574 -4.982 1.00 96.38 175 SER A O 1
ATOM 1447 N N . ALA A 1 176 ? -24.353 24.356 -5.440 1.00 97.25 176 ALA A N 1
ATOM 1448 C CA . ALA A 1 176 ? -22.990 24.068 -5.026 1.00 97.25 176 ALA A CA 1
ATOM 1449 C C . ALA A 1 176 ? -22.194 23.399 -6.153 1.00 97.25 176 ALA A C 1
ATOM 1451 O O . ALA A 1 176 ? -22.725 22.570 -6.889 1.00 97.25 176 ALA A O 1
ATOM 1452 N N . PHE A 1 177 ? -20.917 23.757 -6.280 1.00 96.06 177 PHE A N 1
ATOM 1453 C CA . PHE A 1 177 ? -20.026 23.249 -7.324 1.00 96.06 177 PHE A CA 1
ATOM 1454 C C . PHE A 1 177 ? -18.644 22.965 -6.757 1.00 96.06 177 PHE A C 1
ATOM 1456 O O . PHE A 1 177 ? -18.180 23.686 -5.879 1.00 96.06 177 PHE A O 1
ATOM 1463 N N . VAL A 1 178 ? -17.949 21.975 -7.312 1.00 97.38 178 VAL A N 1
ATOM 1464 C CA . VAL A 1 178 ? -16.504 21.844 -7.109 1.00 97.38 178 VAL A CA 1
ATOM 1465 C C . VAL A 1 178 ? -15.800 22.556 -8.252 1.00 97.38 178 VAL A C 1
ATOM 1467 O O . VAL A 1 178 ? -15.987 22.208 -9.416 1.00 97.38 178 VAL A O 1
ATOM 1470 N N . PHE A 1 179 ? -15.003 23.569 -7.930 1.00 95.25 179 PHE A N 1
ATOM 1471 C CA . PHE A 1 179 ? -14.243 24.326 -8.919 1.00 95.25 179 PHE A CA 1
ATOM 1472 C C . PHE A 1 179 ? -12.925 24.799 -8.318 1.00 95.25 179 PHE A C 1
ATOM 1474 O O . PHE A 1 179 ? -12.906 25.309 -7.201 1.00 95.25 179 PHE A O 1
ATOM 1481 N N . GLN A 1 180 ? -11.830 24.626 -9.066 1.00 95.25 180 GLN A N 1
ATOM 1482 C CA . GLN A 1 180 ? -10.474 24.955 -8.604 1.00 95.25 180 GLN A CA 1
ATOM 1483 C C . GLN A 1 180 ? -10.181 24.387 -7.210 1.00 95.25 180 GLN A C 1
ATOM 1485 O O . GLN A 1 180 ? -9.689 25.100 -6.341 1.00 95.25 180 GLN A O 1
ATOM 1490 N N . ASP A 1 181 ? -10.525 23.108 -7.024 1.00 92.81 181 ASP A N 1
ATOM 1491 C CA . ASP A 1 181 ? -10.254 22.369 -5.790 1.00 92.81 181 ASP A CA 1
ATOM 1492 C C . ASP A 1 181 ? -10.862 23.020 -4.532 1.00 92.81 181 ASP A C 1
ATOM 1494 O O . ASP A 1 181 ? -10.262 23.093 -3.469 1.00 92.81 181 ASP A O 1
ATOM 1498 N N . LYS A 1 182 ? -12.078 23.555 -4.672 1.00 96.94 182 LYS A N 1
ATOM 1499 C CA . LYS A 1 182 ? -12.885 24.084 -3.568 1.00 96.94 182 LYS A CA 1
ATOM 1500 C C . LYS A 1 182 ? -14.351 23.801 -3.815 1.00 96.94 182 LYS A C 1
ATOM 1502 O O . LYS A 1 182 ? -14.781 23.694 -4.967 1.00 96.94 182 LYS A O 1
ATOM 1507 N N . ILE A 1 183 ? -15.132 23.753 -2.741 1.00 98.00 183 ILE A N 1
ATOM 1508 C CA . ILE A 1 183 ? -16.591 23.788 -2.848 1.00 98.00 183 ILE A CA 1
ATOM 1509 C C . ILE A 1 183 ? -17.021 25.249 -2.915 1.00 98.00 183 ILE A C 1
ATOM 1511 O O . ILE A 1 183 ? -16.703 26.030 -2.027 1.00 98.00 183 ILE A O 1
ATOM 1515 N N . TRP A 1 184 ? -17.782 25.612 -3.935 1.00 97.81 184 TRP A N 1
ATOM 1516 C CA . TRP A 1 184 ? -18.390 26.925 -4.101 1.00 97.81 184 TRP A CA 1
ATOM 1517 C C . TRP A 1 184 ? -19.886 26.831 -3.869 1.00 97.81 184 TRP A C 1
ATOM 1519 O O . TRP A 1 184 ? -20.514 25.891 -4.342 1.00 97.81 184 TRP A O 1
ATOM 1529 N N . LEU A 1 185 ? -20.457 27.818 -3.187 1.00 97.06 185 LEU A N 1
ATOM 1530 C CA . LEU A 1 185 ? -21.886 27.953 -2.937 1.00 97.06 185 LEU A CA 1
ATOM 1531 C C . LEU A 1 185 ? -22.344 29.335 -3.398 1.00 97.06 185 LEU A C 1
ATOM 1533 O O . LEU A 1 185 ? -21.788 30.352 -2.982 1.00 97.06 185 LEU A O 1
ATOM 1537 N N . ALA A 1 186 ? -23.364 29.374 -4.253 1.00 96.56 186 ALA A N 1
ATOM 1538 C CA . ALA A 1 186 ? -23.877 30.613 -4.827 1.00 96.56 186 ALA A CA 1
ATOM 1539 C C . ALA A 1 186 ? -25.406 30.595 -4.965 1.00 96.56 186 ALA A C 1
ATOM 1541 O O . ALA A 1 186 ? -26.020 29.555 -5.215 1.00 96.56 186 ALA A O 1
ATOM 1542 N N . GLY A 1 187 ? -26.012 31.777 -4.832 1.00 95.44 187 GLY A N 1
ATOM 1543 C CA . GLY A 1 187 ? -27.454 31.973 -4.991 1.00 95.44 187 GLY A CA 1
ATOM 1544 C C . GLY A 1 187 ? -28.289 31.387 -3.849 1.00 95.44 187 GLY A C 1
ATOM 1545 O O . GLY A 1 187 ? -27.808 31.222 -2.722 1.00 95.44 187 GLY A O 1
ATOM 1546 N N . GLY A 1 188 ? -29.553 31.095 -4.155 1.00 94.88 188 GLY A N 1
ATOM 1547 C CA . GLY A 1 188 ? -30.541 30.537 -3.233 1.00 94.88 188 GLY A CA 1
ATOM 1548 C C . GLY A 1 188 ? -31.304 31.560 -2.393 1.00 94.88 188 GLY A C 1
ATOM 1549 O O . GLY A 1 188 ? -30.941 32.732 -2.268 1.00 94.88 188 GLY A O 1
ATOM 1550 N N . HIS A 1 189 ? -32.385 31.086 -1.786 1.00 94.44 189 HIS A N 1
ATOM 1551 C CA . HIS A 1 189 ? -33.312 31.883 -1.002 1.00 94.44 189 HIS A CA 1
ATOM 1552 C C . HIS A 1 189 ? -32.827 32.057 0.451 1.00 94.44 189 HIS A C 1
ATOM 1554 O O . HIS A 1 189 ? -33.195 31.303 1.361 1.00 94.44 189 HIS A O 1
ATOM 1560 N N . ALA A 1 190 ? -32.001 33.081 0.681 1.00 94.19 190 ALA A N 1
ATOM 1561 C CA . ALA A 1 190 ? -31.711 33.646 2.005 1.00 94.19 190 ALA A CA 1
ATOM 1562 C C . ALA A 1 190 ? -32.687 34.801 2.334 1.00 94.19 190 ALA A C 1
ATOM 1564 O O . ALA A 1 190 ? -33.259 35.391 1.423 1.00 94.19 190 ALA A O 1
ATOM 1565 N N . GLN A 1 191 ? -32.886 35.157 3.613 1.00 88.62 191 GLN A N 1
ATOM 1566 C CA . GLN A 1 191 ? -33.779 36.271 4.003 1.00 88.62 191 GLN A CA 1
ATOM 1567 C C . GLN A 1 191 ? -33.068 37.404 4.771 1.00 88.62 191 GLN A C 1
ATOM 1569 O O . GLN A 1 191 ? -32.666 37.182 5.915 1.00 88.62 191 GLN A O 1
ATOM 1574 N N . PRO A 1 192 ? -32.928 38.630 4.212 1.00 92.12 192 PRO A N 1
ATOM 1575 C CA . PRO A 1 192 ? -33.236 38.999 2.823 1.00 92.12 192 PRO A CA 1
ATOM 1576 C C . PRO A 1 192 ? -32.380 38.245 1.799 1.00 92.12 192 PRO A C 1
ATOM 1578 O O . PRO A 1 192 ? -31.317 37.723 2.156 1.00 92.12 192 PRO A O 1
ATOM 1581 N N . LEU A 1 193 ? -32.855 38.235 0.546 1.00 93.62 193 LEU A N 1
ATOM 1582 C CA . LEU A 1 193 ? -32.107 37.726 -0.603 1.00 93.62 193 LEU A CA 1
ATOM 1583 C C . LEU A 1 193 ? -30.767 38.453 -0.717 1.00 93.62 193 LEU A C 1
ATOM 1585 O O . LEU A 1 193 ? -30.665 39.647 -0.427 1.00 93.62 193 LEU A O 1
ATOM 1589 N N . ASN A 1 194 ? -29.740 37.725 -1.138 1.00 92.69 194 ASN A N 1
ATOM 1590 C CA . ASN A 1 194 ? -28.397 38.256 -1.301 1.00 92.69 194 ASN A CA 1
ATOM 1591 C C . ASN A 1 194 ? -27.702 37.630 -2.517 1.00 92.69 194 ASN A C 1
ATOM 1593 O O . ASN A 1 194 ? -28.157 36.625 -3.060 1.00 92.69 194 ASN A O 1
ATOM 1597 N N . SER A 1 195 ? -26.586 38.235 -2.919 1.00 94.06 195 SER A N 1
ATOM 1598 C CA . SER A 1 195 ? -25.735 37.769 -4.023 1.00 94.06 195 SER A CA 1
ATOM 1599 C C . SER A 1 195 ? -24.394 37.242 -3.511 1.00 94.06 195 SER A C 1
ATOM 1601 O O . SER A 1 195 ? -23.368 37.378 -4.172 1.00 94.06 195 SER A O 1
ATOM 1603 N N . GLU A 1 196 ? -24.382 36.710 -2.289 1.00 94.88 196 GLU A N 1
ATOM 1604 C CA . GLU A 1 196 ? -23.165 36.173 -1.689 1.00 94.88 196 GLU A CA 1
ATOM 1605 C C . GLU A 1 196 ? -22.704 34.920 -2.438 1.00 94.88 196 GLU A C 1
ATOM 1607 O O . GLU A 1 196 ? -23.507 34.041 -2.765 1.00 94.88 196 GLU A O 1
ATOM 1612 N N . VAL A 1 197 ? -21.392 34.831 -2.644 1.00 96.00 197 VAL A N 1
ATOM 1613 C CA . VAL A 1 197 ? -20.711 33.643 -3.151 1.00 96.00 197 VAL A CA 1
ATOM 1614 C C . VAL A 1 197 ? -19.715 33.214 -2.091 1.00 96.00 197 VAL A C 1
ATOM 1616 O O . VAL A 1 197 ? -18.868 34.000 -1.669 1.00 96.00 197 VAL A O 1
ATOM 1619 N N . TRP A 1 198 ? -19.841 31.972 -1.652 1.00 96.69 198 TRP A N 1
ATOM 1620 C CA . TRP A 1 198 ? -19.002 31.383 -0.624 1.00 96.69 198 TRP A CA 1
ATOM 1621 C C . TRP A 1 198 ? -18.126 30.308 -1.242 1.00 96.69 198 TRP A C 1
ATOM 1623 O O . TRP A 1 198 ? -18.545 29.607 -2.160 1.00 96.69 198 TRP A O 1
ATOM 1633 N N . THR A 1 199 ? -16.918 30.164 -0.716 1.00 96.12 199 THR A N 1
ATOM 1634 C CA . THR A 1 199 ? -16.044 29.038 -1.022 1.00 96.12 199 THR A CA 1
ATOM 1635 C C . THR A 1 199 ? -15.648 28.362 0.279 1.00 96.12 199 THR A C 1
ATOM 1637 O O . THR A 1 199 ? -15.429 29.024 1.291 1.00 96.12 199 THR A O 1
ATOM 1640 N N . LEU A 1 200 ? -15.541 27.044 0.236 1.00 94.69 200 LEU A N 1
ATOM 1641 C CA . LEU A 1 200 ? -14.983 26.215 1.281 1.0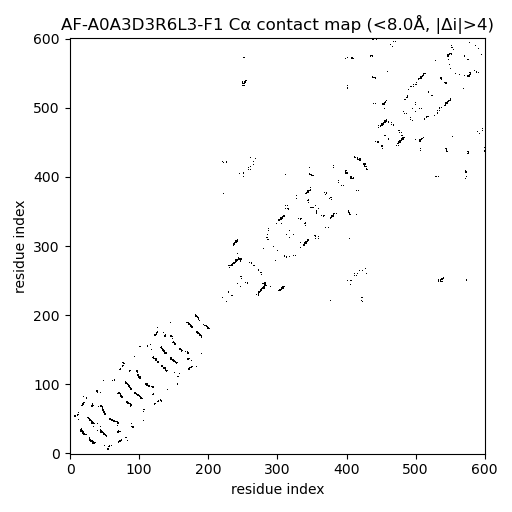0 94.69 200 LEU A CA 1
ATOM 1642 C C . LEU A 1 200 ? -13.716 25.568 0.731 1.00 94.69 200 LEU A C 1
ATOM 1644 O O . LEU A 1 200 ? -13.759 24.806 -0.236 1.00 94.69 200 LEU A O 1
ATOM 1648 N N . ASP A 1 201 ? -12.604 25.924 1.357 1.00 93.44 201 ASP A N 1
ATOM 1649 C CA . ASP A 1 201 ? -11.287 25.364 1.107 1.00 93.44 201 ASP A CA 1
ATOM 1650 C C . ASP A 1 201 ? -10.997 24.335 2.201 1.00 93.44 201 ASP A C 1
ATOM 1652 O O . ASP A 1 201 ? -11.019 24.670 3.388 1.00 93.44 201 ASP A O 1
ATOM 1656 N N . ILE A 1 202 ? -10.797 23.081 1.805 1.00 91.00 202 ILE A N 1
ATOM 1657 C CA . ILE A 1 202 ? -10.416 22.002 2.716 1.00 91.00 202 ILE A CA 1
ATOM 1658 C C . ILE A 1 202 ? -9.008 21.571 2.309 1.00 91.00 202 ILE A C 1
ATOM 1660 O O . ILE A 1 202 ? -8.874 21.011 1.217 1.00 91.00 202 ILE A O 1
ATOM 1664 N N . PRO A 1 203 ? -7.985 21.808 3.155 1.00 89.50 203 PRO A N 1
ATOM 1665 C CA . PRO A 1 203 ? -6.634 21.312 2.910 1.00 89.50 203 PRO A CA 1
ATOM 1666 C C . PRO A 1 203 ? -6.630 19.803 2.650 1.00 89.50 203 PRO A C 1
ATOM 1668 O O . PRO A 1 203 ? -7.425 19.076 3.249 1.00 89.50 203 PRO A O 1
ATOM 1671 N N . GLU A 1 204 ? -5.723 19.323 1.796 1.00 81.31 204 GLU A N 1
ATOM 1672 C CA . GLU A 1 204 ? -5.684 17.906 1.388 1.00 81.31 204 GLU A CA 1
ATOM 1673 C C . GLU A 1 204 ? -5.582 16.954 2.587 1.00 81.31 204 GLU A C 1
ATOM 1675 O O . GLU A 1 204 ? -6.213 15.901 2.610 1.00 81.31 204 GLU A O 1
ATOM 1680 N N . ASP A 1 205 ? -4.846 17.379 3.612 1.00 82.19 205 ASP A N 1
ATOM 1681 C CA . ASP A 1 205 ? -4.561 16.638 4.838 1.00 82.19 205 ASP A CA 1
ATOM 1682 C C . ASP A 1 205 ? -5.578 16.887 5.966 1.00 82.19 205 ASP A C 1
ATOM 1684 O O . ASP A 1 205 ? -5.446 16.343 7.062 1.00 82.19 205 ASP A O 1
ATOM 1688 N N . TRP A 1 206 ? -6.610 17.711 5.744 1.00 85.88 206 TRP A N 1
ATOM 1689 C CA . TRP A 1 206 ? -7.546 18.105 6.802 1.00 85.88 206 TRP A CA 1
ATOM 1690 C C . TRP A 1 206 ? -8.290 16.907 7.385 1.00 85.88 206 TRP A C 1
ATOM 1692 O O . TRP A 1 206 ? -8.488 16.814 8.597 1.00 85.88 206 TRP A O 1
ATOM 1702 N N . PHE A 1 207 ? -8.700 15.972 6.532 1.00 83.19 207 PHE A N 1
ATOM 1703 C CA . PHE A 1 207 ? -9.400 14.772 6.973 1.00 83.19 207 PHE A CA 1
ATOM 1704 C C . PHE A 1 207 ? -8.488 13.798 7.716 1.00 83.19 207 PHE A C 1
ATOM 1706 O O . PHE A 1 207 ? -8.931 13.190 8.683 1.00 83.19 207 PHE A O 1
ATOM 1713 N N . GLU A 1 208 ? -7.221 13.704 7.318 1.00 76.62 208 GLU A N 1
ATOM 1714 C CA . GLU A 1 208 ? -6.213 12.899 8.013 1.00 76.62 208 GLU A CA 1
ATOM 1715 C C . GLU A 1 208 ? -5.972 13.476 9.413 1.00 76.62 208 GLU A C 1
ATOM 1717 O O . GLU A 1 208 ? -6.169 12.790 10.415 1.00 76.62 208 GLU A O 1
ATOM 1722 N N . LYS A 1 209 ? -5.721 14.789 9.492 1.00 71.00 209 LYS A N 1
ATOM 1723 C CA . LYS A 1 209 ? -5.508 15.520 10.747 1.00 71.00 209 LYS A CA 1
ATOM 1724 C C . LYS A 1 209 ? -6.712 15.494 11.677 1.00 71.00 209 LYS A C 1
ATOM 1726 O O . LYS A 1 209 ? -6.542 15.371 12.886 1.00 71.00 209 LYS A O 1
ATOM 1731 N N . THR A 1 210 ? -7.933 15.652 11.162 1.00 59.28 210 THR A N 1
ATOM 1732 C CA . THR A 1 210 ? -9.153 15.660 11.993 1.00 59.28 210 THR A CA 1
ATOM 1733 C C . THR A 1 210 ? -9.547 14.269 12.471 1.00 59.28 210 THR A C 1
ATOM 1735 O O . THR A 1 210 ? -10.038 14.130 13.592 1.00 59.28 210 THR A O 1
ATOM 1738 N N . GLU A 1 211 ? -9.295 13.229 11.675 1.00 59.03 211 GLU A N 1
ATOM 1739 C CA . GLU A 1 211 ? -9.430 11.841 12.118 1.00 59.03 211 GLU A CA 1
ATOM 1740 C C . GLU A 1 211 ? -8.343 11.472 13.141 1.00 59.03 211 GLU A C 1
ATOM 1742 O O . GLU A 1 211 ? -8.650 10.782 14.115 1.00 59.03 211 GLU A O 1
ATOM 1747 N N . GLU A 1 212 ? -7.126 12.012 13.017 1.00 48.50 212 GLU A N 1
ATOM 1748 C CA . GLU A 1 212 ? -6.093 11.967 14.062 1.00 48.50 212 GLU A CA 1
ATOM 1749 C C . GLU A 1 212 ? -6.532 12.718 15.335 1.00 48.50 212 GLU A C 1
ATOM 1751 O O . GLU A 1 212 ? -6.452 12.158 16.427 1.00 48.50 212 GLU A O 1
ATOM 1756 N N . THR A 1 213 ? -7.083 13.939 15.239 1.00 42.03 213 THR A N 1
ATOM 1757 C CA . THR A 1 213 ? -7.518 14.716 16.426 1.00 42.03 213 THR A CA 1
ATOM 1758 C C . THR A 1 213 ? -8.741 14.118 17.136 1.00 42.03 213 THR A C 1
ATOM 1760 O O . THR A 1 213 ? -8.886 14.234 18.355 1.00 42.03 213 THR A O 1
ATOM 1763 N N . GLN A 1 214 ? -9.641 13.459 16.398 1.00 41.66 214 GLN A N 1
ATOM 1764 C CA . GLN A 1 214 ? -10.768 12.722 16.985 1.00 41.66 214 GLN A CA 1
ATOM 1765 C C . GLN A 1 214 ? -10.328 11.388 17.601 1.00 41.66 214 GLN A C 1
ATOM 1767 O O . GLN A 1 214 ? -10.904 10.976 18.604 1.00 41.66 214 GLN A O 1
ATOM 1772 N N . LYS A 1 215 ? -9.271 10.748 17.082 1.00 46.31 215 LYS A N 1
ATOM 1773 C CA . LYS A 1 215 ? -8.629 9.600 17.743 1.00 46.31 215 LYS A CA 1
ATOM 1774 C C . LYS A 1 215 ? -7.860 10.004 19.008 1.00 46.31 215 LYS A C 1
ATOM 1776 O O . LYS A 1 215 ? -7.868 9.254 19.980 1.00 46.31 215 LYS A O 1
ATOM 1781 N N . THR A 1 216 ? -7.255 11.195 19.061 1.00 39.59 216 THR A N 1
ATOM 1782 C CA . THR A 1 216 ? -6.473 11.641 20.235 1.00 39.59 216 THR A CA 1
ATOM 1783 C C . THR A 1 216 ? -7.304 12.127 21.427 1.00 39.59 216 THR A C 1
ATOM 1785 O O . THR A 1 216 ? -6.764 12.228 22.528 1.00 39.59 216 THR A O 1
ATOM 1788 N N . THR A 1 217 ? -8.614 12.361 21.281 1.00 33.53 217 THR A N 1
ATOM 1789 C CA . THR A 1 217 ? -9.483 12.729 22.421 1.00 33.53 217 THR A CA 1
ATOM 1790 C C . THR A 1 217 ? -10.085 11.534 23.169 1.00 33.53 217 THR A C 1
ATOM 1792 O O . THR A 1 217 ? -10.732 11.731 24.198 1.00 33.53 217 THR A O 1
ATOM 1795 N N . SER A 1 218 ? -9.800 10.291 22.755 1.00 38.62 218 SER A N 1
ATOM 1796 C CA . SER A 1 218 ? -10.160 9.103 23.539 1.00 38.62 218 SER A CA 1
ATOM 1797 C C . SER A 1 218 ? -9.204 7.911 23.388 1.00 38.62 218 SER A C 1
ATOM 1799 O O . SER A 1 218 ? -9.652 6.800 23.134 1.00 38.62 218 SER A O 1
ATOM 1801 N N . SER A 1 219 ? -7.900 8.068 23.610 1.00 39.03 219 SER A N 1
ATOM 1802 C CA . SER A 1 219 ? -7.095 6.932 24.087 1.00 39.03 219 SER A CA 1
ATOM 1803 C C . SER A 1 219 ? -5.736 7.377 24.605 1.00 39.03 219 SER A C 1
ATOM 1805 O O . SER A 1 219 ? -5.052 8.192 23.992 1.00 39.03 219 SER A O 1
ATOM 1807 N N . GLN A 1 220 ? -5.310 6.764 25.707 1.00 42.53 220 GLN A N 1
ATOM 1808 C CA . GLN A 1 220 ? -3.891 6.578 26.015 1.00 42.53 220 GLN A CA 1
ATOM 1809 C C . GLN A 1 220 ? -3.109 6.144 24.755 1.00 42.53 220 GLN A C 1
ATOM 1811 O O . GLN A 1 220 ? -3.702 5.501 23.886 1.00 42.53 220 GLN A O 1
ATOM 1816 N N . PRO A 1 221 ? -1.795 6.433 24.642 1.00 52.38 221 PRO A N 1
ATOM 1817 C CA . PRO A 1 221 ? -0.995 5.881 23.550 1.00 52.38 221 PRO A CA 1
ATOM 1818 C C . PRO A 1 221 ? -1.198 4.364 23.499 1.00 52.38 221 PRO A C 1
ATOM 1820 O O . PRO A 1 221 ? -1.180 3.724 24.547 1.00 52.38 221 PRO A O 1
ATOM 1823 N N . ALA A 1 222 ? -1.398 3.798 22.305 1.00 72.56 222 ALA A N 1
ATOM 1824 C CA . ALA A 1 222 ? -1.748 2.386 22.106 1.00 72.56 222 ALA A CA 1
ATOM 1825 C C . ALA A 1 222 ? -0.752 1.402 22.763 1.00 72.56 222 ALA A C 1
ATOM 1827 O O . ALA A 1 222 ? -1.109 0.270 23.089 1.00 72.56 222 ALA A O 1
ATOM 1828 N N . PHE A 1 223 ? 0.484 1.860 22.996 1.00 92.06 223 PHE A N 1
ATOM 1829 C CA . PHE A 1 223 ? 1.612 1.074 23.499 1.00 92.06 223 PHE A CA 1
ATOM 1830 C C . PHE A 1 223 ? 2.412 1.842 24.566 1.00 92.06 223 PHE A C 1
ATOM 1832 O O . PHE A 1 223 ? 3.569 2.212 24.334 1.00 92.06 223 PHE A O 1
ATOM 1839 N N . PRO A 1 224 ? 1.821 2.170 25.731 1.00 90.88 224 PRO A N 1
ATOM 1840 C CA . PRO A 1 224 ? 2.427 3.103 26.678 1.00 90.88 224 PRO A CA 1
ATOM 1841 C C . PRO A 1 224 ? 3.786 2.618 27.201 1.00 90.88 224 PRO A C 1
ATOM 1843 O O . PRO A 1 224 ? 4.685 3.434 27.418 1.00 90.88 224 PRO A O 1
ATOM 1846 N N . ARG A 1 225 ? 3.977 1.301 27.378 1.00 94.31 225 ARG A N 1
ATOM 1847 C CA . ARG A 1 225 ? 5.236 0.752 27.906 1.00 94.31 225 ARG A CA 1
ATOM 1848 C C . ARG A 1 225 ? 6.329 0.758 26.850 1.00 94.31 225 ARG A C 1
ATOM 1850 O O . ARG A 1 225 ? 7.450 1.177 27.147 1.00 94.31 225 ARG A O 1
ATOM 1857 N N . THR A 1 226 ? 6.004 0.343 25.627 1.00 95.69 226 THR A N 1
ATOM 1858 C CA . THR A 1 226 ? 6.952 0.368 24.510 1.00 95.69 226 THR A CA 1
ATOM 1859 C C . THR A 1 226 ? 7.361 1.803 24.204 1.00 95.69 226 THR A C 1
ATOM 1861 O O . THR A 1 226 ? 8.551 2.108 24.225 1.00 95.69 226 THR A O 1
ATOM 1864 N N . ILE A 1 227 ? 6.402 2.721 24.047 1.00 94.81 227 ILE A N 1
ATOM 1865 C CA . ILE A 1 227 ? 6.674 4.134 23.744 1.00 94.81 227 ILE A CA 1
ATOM 1866 C C . ILE A 1 227 ? 7.516 4.804 24.829 1.00 94.81 227 ILE A C 1
ATOM 1868 O O . ILE A 1 227 ? 8.443 5.547 24.506 1.00 94.81 227 ILE A O 1
ATOM 1872 N N . ALA A 1 228 ? 7.269 4.513 26.109 1.00 94.81 228 ALA A N 1
ATOM 1873 C CA . ALA A 1 228 ? 8.111 5.027 27.186 1.00 94.81 228 ALA A CA 1
ATOM 1874 C C . ALA A 1 228 ? 9.573 4.570 27.048 1.00 94.81 228 ALA A C 1
ATOM 1876 O O . ALA A 1 228 ? 10.486 5.362 27.290 1.00 94.81 228 ALA A O 1
ATOM 1877 N N . LYS A 1 229 ? 9.825 3.320 26.634 1.00 96.50 229 LYS A N 1
ATOM 1878 C CA . LYS A 1 229 ? 11.190 2.842 26.370 1.00 96.50 229 LYS A CA 1
ATOM 1879 C C . LYS A 1 229 ? 11.817 3.530 25.159 1.00 96.50 229 LYS A C 1
ATOM 1881 O O . LYS A 1 229 ? 12.955 3.977 25.277 1.00 96.50 229 LYS A O 1
ATOM 1886 N N . LEU A 1 230 ? 11.074 3.660 24.054 1.00 95.31 230 LEU A N 1
ATOM 1887 C CA . LEU A 1 230 ? 11.558 4.318 22.832 1.00 95.31 230 LEU A CA 1
ATOM 1888 C C . LEU A 1 230 ? 11.952 5.774 23.097 1.00 95.31 230 LEU A C 1
ATOM 1890 O O . LEU A 1 230 ? 13.049 6.184 22.738 1.00 95.31 230 LEU A O 1
ATOM 1894 N N . LYS A 1 231 ? 11.105 6.522 23.816 1.00 94.69 231 LYS A N 1
ATOM 1895 C CA . LYS A 1 231 ? 11.352 7.929 24.171 1.00 94.69 231 LYS A CA 1
ATOM 1896 C C . LYS A 1 231 ? 12.507 8.142 25.148 1.00 94.69 231 LYS A C 1
ATOM 1898 O O . LYS A 1 231 ? 13.050 9.232 25.188 1.00 94.69 231 LYS A O 1
ATOM 1903 N N . THR A 1 232 ? 12.838 7.149 25.975 1.00 94.31 232 THR A N 1
ATOM 1904 C CA . THR A 1 232 ? 13.885 7.272 27.011 1.00 94.31 232 THR A CA 1
ATOM 1905 C C . THR A 1 232 ? 15.180 6.547 26.644 1.00 94.31 232 THR A C 1
ATOM 1907 O O . THR A 1 232 ? 16.044 6.354 27.501 1.00 94.31 232 THR A O 1
ATOM 1910 N N . GLY A 1 233 ? 15.289 6.061 25.402 1.00 93.38 233 GLY A N 1
ATOM 1911 C CA . GLY A 1 233 ? 16.441 5.304 24.912 1.00 93.38 233 GLY A CA 1
ATOM 1912 C C . GLY A 1 233 ? 16.759 4.037 25.706 1.00 93.38 233 GLY A C 1
ATOM 1913 O O . GLY A 1 233 ? 17.898 3.552 25.704 1.00 93.38 233 GLY A O 1
ATOM 1914 N N . LYS A 1 234 ? 15.764 3.479 26.408 1.00 96.38 234 LYS A N 1
ATOM 1915 C CA . LYS A 1 234 ? 15.890 2.169 27.051 1.00 96.38 234 LYS A CA 1
ATOM 1916 C C . LYS A 1 234 ? 15.806 1.077 25.981 1.00 96.38 234 LYS A C 1
ATOM 1918 O O . LYS A 1 234 ? 15.006 1.214 25.057 1.00 96.38 234 LYS A O 1
ATOM 1923 N N . PRO A 1 235 ? 16.566 -0.028 26.111 1.00 97.44 235 PRO A N 1
ATOM 1924 C CA . PRO A 1 235 ? 16.464 -1.144 25.180 1.00 97.44 235 PRO A CA 1
ATOM 1925 C C . PRO A 1 235 ? 15.023 -1.656 25.069 1.00 97.44 235 PRO A C 1
ATOM 1927 O O . PRO A 1 235 ? 14.421 -2.051 26.075 1.00 97.44 235 PRO A O 1
ATOM 1930 N N . ALA A 1 236 ? 14.496 -1.648 23.847 1.00 97.56 236 ALA A N 1
ATOM 1931 C CA . ALA A 1 236 ? 13.166 -2.133 23.509 1.00 97.56 236 ALA A CA 1
ATOM 1932 C C . ALA A 1 236 ? 13.268 -3.237 22.456 1.00 97.56 236 ALA A C 1
ATOM 1934 O O . ALA A 1 236 ? 14.020 -3.123 21.486 1.00 97.56 236 ALA A O 1
ATOM 1935 N N . LYS A 1 237 ? 12.527 -4.327 22.654 1.00 98.50 237 LYS A N 1
ATOM 1936 C CA . LYS A 1 237 ? 12.549 -5.483 21.754 1.00 98.50 237 LYS A CA 1
ATOM 1937 C C . LYS A 1 237 ? 11.192 -5.675 21.097 1.00 98.50 237 LYS A C 1
ATOM 1939 O O . LYS A 1 237 ? 10.199 -5.871 21.792 1.00 98.50 237 LYS A O 1
ATOM 1944 N N . ILE A 1 238 ? 11.171 -5.668 19.769 1.00 98.62 238 ILE A N 1
ATOM 1945 C CA . ILE A 1 238 ? 9.946 -5.798 18.981 1.00 98.62 238 ILE A CA 1
ATOM 1946 C C . ILE A 1 238 ? 10.051 -7.047 18.112 1.00 98.62 238 ILE A C 1
ATOM 1948 O O . ILE A 1 238 ? 10.992 -7.188 17.329 1.00 98.62 238 ILE A O 1
ATOM 1952 N N . VAL A 1 239 ? 9.090 -7.958 18.247 1.00 98.88 239 VAL A N 1
ATOM 1953 C CA . VAL A 1 239 ? 9.005 -9.175 17.429 1.00 98.88 239 VAL A CA 1
ATOM 1954 C C . VAL A 1 239 ? 7.922 -8.993 16.369 1.00 98.88 239 VAL A C 1
ATOM 1956 O O . VAL A 1 239 ? 6.768 -8.740 16.697 1.00 98.88 239 VAL A O 1
ATOM 1959 N N . CYS A 1 240 ? 8.278 -9.146 15.097 1.00 98.75 240 CYS A N 1
ATOM 1960 C CA . CYS A 1 240 ? 7.323 -9.218 13.993 1.00 98.75 240 CYS A CA 1
ATOM 1961 C C . CYS A 1 240 ? 6.988 -10.684 13.717 1.00 98.75 240 CYS A C 1
ATOM 1963 O O . CYS A 1 240 ? 7.844 -11.434 13.251 1.00 98.75 240 CYS A O 1
ATOM 1965 N N . PHE A 1 241 ? 5.761 -11.102 14.010 1.00 98.75 241 PHE A N 1
ATOM 1966 C CA . PHE A 1 241 ? 5.314 -12.489 13.947 1.00 98.75 241 PHE A CA 1
ATOM 1967 C C . PHE A 1 241 ? 4.306 -12.690 12.816 1.00 98.75 241 PHE A C 1
ATOM 1969 O O . PHE A 1 241 ? 3.236 -12.087 12.810 1.00 98.75 241 PHE A O 1
ATOM 1976 N N . GLY A 1 242 ? 4.633 -13.553 11.856 1.00 98.19 242 GLY A N 1
ATOM 1977 C CA . GLY A 1 242 ? 3.771 -13.733 10.691 1.00 98.19 242 GLY A CA 1
ATOM 1978 C C . GLY A 1 242 ? 4.203 -14.847 9.752 1.00 98.19 242 GLY A C 1
ATOM 1979 O O . GLY A 1 242 ? 4.848 -15.822 10.158 1.00 98.19 242 GLY A O 1
ATOM 1980 N N . ASP A 1 243 ? 3.825 -14.707 8.490 1.00 96.06 243 ASP A N 1
ATOM 1981 C CA . ASP A 1 243 ? 4.039 -15.701 7.443 1.00 96.06 243 ASP A CA 1
ATOM 1982 C C . ASP A 1 243 ? 5.175 -15.319 6.470 1.00 96.06 243 ASP A C 1
ATOM 1984 O O . ASP A 1 243 ? 6.225 -14.848 6.912 1.00 96.06 243 ASP A O 1
ATOM 1988 N N . SER A 1 244 ? 5.019 -15.567 5.162 1.00 93.69 244 SER A N 1
ATOM 1989 C CA . SER A 1 244 ? 6.013 -15.228 4.136 1.00 93.69 244 SER A CA 1
ATOM 1990 C C . SER A 1 244 ? 6.197 -13.726 3.950 1.00 93.69 244 SER A C 1
ATOM 1992 O O . SER A 1 244 ? 7.306 -13.310 3.624 1.00 93.69 244 SER A O 1
ATOM 1994 N N . VAL A 1 245 ? 5.160 -12.912 4.177 1.00 94.75 245 VAL A N 1
ATOM 1995 C CA . VAL A 1 245 ? 5.289 -11.447 4.093 1.00 94.75 245 VAL A CA 1
ATOM 1996 C C . VAL A 1 245 ? 6.134 -10.926 5.253 1.00 94.75 245 VAL A C 1
ATOM 1998 O O . VAL A 1 245 ? 6.903 -9.987 5.094 1.00 94.75 245 VAL A O 1
ATOM 2001 N N . THR A 1 246 ? 6.065 -11.561 6.422 1.00 95.81 246 THR A N 1
ATOM 2002 C CA . THR A 1 246 ? 6.962 -11.244 7.540 1.00 95.81 246 THR A CA 1
ATOM 2003 C C . THR A 1 246 ? 8.352 -11.811 7.327 1.00 95.81 246 THR A C 1
ATOM 2005 O O . THR A 1 246 ? 9.328 -11.079 7.442 1.00 95.81 246 THR A O 1
ATOM 2008 N N . GLY A 1 247 ? 8.454 -13.092 6.977 1.00 88.31 247 GLY A N 1
ATOM 2009 C CA . GLY A 1 247 ? 9.726 -13.816 6.944 1.00 88.31 247 GLY A CA 1
ATOM 2010 C C . GLY A 1 247 ? 10.634 -13.437 5.781 1.00 88.31 247 GLY A C 1
ATOM 2011 O O . GLY A 1 247 ? 11.824 -13.720 5.849 1.00 88.31 247 GLY A O 1
ATOM 2012 N N . VAL A 1 248 ? 10.073 -12.790 4.754 1.00 78.50 248 VAL A N 1
ATOM 2013 C CA . VAL A 1 248 ? 10.692 -12.518 3.455 1.00 78.50 248 VAL A CA 1
ATOM 2014 C C . VAL A 1 248 ? 11.069 -13.797 2.708 1.00 78.50 248 VAL A C 1
ATOM 2016 O O . VAL A 1 248 ? 11.768 -14.677 3.203 1.00 78.50 248 VAL A O 1
ATOM 2019 N N . TYR A 1 249 ? 10.600 -13.899 1.464 1.00 71.75 249 TYR A N 1
ATOM 2020 C CA . TYR A 1 249 ? 10.941 -14.999 0.561 1.00 71.75 249 TYR A CA 1
ATOM 2021 C C . TYR A 1 249 ? 12.019 -14.527 -0.429 1.00 71.75 249 TYR A C 1
ATOM 2023 O O . TYR A 1 249 ? 13.137 -14.240 -0.008 1.00 71.75 249 TYR A O 1
ATOM 2031 N N . TYR A 1 250 ? 11.713 -14.384 -1.721 1.00 73.75 250 TYR A N 1
ATOM 2032 C CA . TYR A 1 250 ? 12.652 -13.838 -2.719 1.00 73.75 250 TYR A CA 1
ATOM 2033 C C . TYR A 1 250 ? 12.482 -12.338 -2.996 1.00 73.75 250 TYR A C 1
ATOM 2035 O O . TYR A 1 250 ? 13.347 -11.748 -3.630 1.00 73.75 250 TYR A O 1
ATOM 2043 N N . HIS A 1 251 ? 11.389 -11.709 -2.557 1.00 77.06 251 HIS A N 1
ATOM 2044 C CA . HIS A 1 251 ? 10.946 -10.390 -3.043 1.00 77.06 251 HIS A CA 1
ATOM 2045 C C . HIS A 1 251 ? 11.820 -9.192 -2.602 1.00 77.06 251 HIS A C 1
ATOM 2047 O O . HIS A 1 251 ? 11.596 -8.060 -3.016 1.00 77.06 251 HIS A O 1
ATOM 2053 N N . THR A 1 252 ? 12.837 -9.436 -1.777 1.00 76.94 252 THR A N 1
ATOM 2054 C CA . THR A 1 252 ? 13.894 -8.469 -1.413 1.00 76.94 252 THR A CA 1
ATOM 2055 C C . THR A 1 252 ? 15.270 -9.151 -1.347 1.00 76.94 252 THR A C 1
ATOM 2057 O O . THR A 1 252 ? 16.169 -8.747 -0.607 1.00 76.94 252 THR A O 1
ATOM 2060 N N . GLY A 1 253 ? 15.421 -10.286 -2.045 1.00 74.75 253 GLY A N 1
ATOM 2061 C CA . GLY A 1 253 ? 16.637 -11.105 -2.011 1.00 74.75 253 GLY A CA 1
ATOM 2062 C C . GLY A 1 253 ? 16.947 -11.722 -0.648 1.00 74.75 253 GLY A C 1
ATOM 2063 O O . GLY A 1 253 ? 18.106 -12.016 -0.367 1.00 74.75 253 GLY A O 1
ATOM 2064 N N . SER A 1 254 ? 15.934 -11.859 0.218 1.00 76.44 254 SER A N 1
ATOM 2065 C CA . SER A 1 254 ? 16.088 -12.284 1.617 1.00 76.44 254 SER A CA 1
ATOM 2066 C C . SER A 1 254 ? 17.044 -11.399 2.439 1.00 76.44 254 SER A C 1
ATOM 2068 O O . SER A 1 254 ? 17.553 -11.854 3.462 1.00 76.44 254 SER A O 1
ATOM 2070 N N . ARG A 1 255 ? 17.314 -10.155 2.000 1.00 77.88 255 ARG A N 1
ATOM 2071 C CA . ARG A 1 255 ? 18.271 -9.246 2.657 1.00 77.88 255 ARG A CA 1
ATOM 2072 C C . ARG A 1 255 ? 17.627 -8.425 3.771 1.00 77.88 255 ARG A C 1
ATOM 2074 O O . ARG A 1 255 ? 18.184 -8.345 4.859 1.00 77.88 255 ARG A O 1
ATOM 2081 N N . ARG A 1 256 ? 16.471 -7.816 3.492 1.00 87.50 256 ARG A N 1
ATOM 2082 C CA . ARG A 1 256 ? 15.709 -6.981 4.435 1.00 87.50 256 ARG A CA 1
ATOM 2083 C C . ARG A 1 256 ? 14.209 -7.212 4.295 1.00 87.50 256 ARG A C 1
ATOM 2085 O O . ARG A 1 256 ? 13.729 -7.548 3.214 1.00 87.50 256 ARG A O 1
ATOM 2092 N N . ALA A 1 257 ? 13.474 -6.993 5.374 1.00 92.38 257 ALA A N 1
ATOM 2093 C CA . ALA A 1 257 ? 12.028 -7.142 5.487 1.00 92.38 257 ALA A CA 1
ATOM 2094 C C . ALA A 1 257 ? 11.355 -5.839 5.925 1.00 92.38 257 ALA A C 1
ATOM 2096 O O . ALA A 1 257 ? 12.017 -4.873 6.308 1.00 92.38 257 ALA A O 1
ATOM 2097 N N . TYR A 1 258 ? 10.018 -5.854 6.010 1.00 95.94 258 TYR A N 1
ATOM 2098 C CA . TYR A 1 258 ? 9.306 -4.767 6.692 1.00 95.94 258 TYR A CA 1
ATOM 2099 C C . TYR A 1 258 ? 9.726 -4.679 8.166 1.00 95.94 258 TYR A C 1
ATOM 2101 O O . TYR A 1 258 ? 9.615 -3.618 8.758 1.00 95.94 258 TYR A O 1
ATOM 2109 N N . THR A 1 259 ? 10.224 -5.767 8.767 1.00 96.44 259 THR A N 1
ATOM 2110 C CA . THR A 1 259 ? 10.755 -5.762 10.135 1.00 96.44 259 THR A CA 1
ATOM 2111 C C . THR A 1 259 ? 11.939 -4.807 10.288 1.00 96.44 259 THR A C 1
ATOM 2113 O O . THR A 1 259 ? 11.979 -4.052 11.256 1.00 96.44 259 THR A O 1
ATOM 2116 N N . ASP A 1 260 ? 12.865 -4.795 9.326 1.00 95.56 260 ASP A N 1
ATOM 2117 C CA . ASP A 1 260 ? 13.987 -3.850 9.313 1.00 95.56 260 ASP A CA 1
ATOM 2118 C C . ASP A 1 260 ? 13.488 -2.429 9.043 1.00 95.56 260 ASP A C 1
ATOM 2120 O O . ASP A 1 260 ? 13.873 -1.485 9.730 1.00 95.56 260 ASP A O 1
ATOM 2124 N N . MET A 1 261 ? 12.571 -2.283 8.079 1.00 97.50 261 MET A N 1
ATOM 2125 C CA . MET A 1 261 ? 11.978 -0.988 7.734 1.00 97.50 261 MET A CA 1
ATOM 2126 C C . MET A 1 261 ? 11.200 -0.379 8.907 1.00 97.50 261 MET A C 1
ATOM 2128 O O . MET A 1 261 ? 11.259 0.829 9.110 1.00 97.50 261 MET A O 1
ATOM 2132 N N . LEU A 1 262 ? 10.524 -1.201 9.714 1.00 98.50 262 LEU A N 1
ATOM 2133 C CA . LEU A 1 262 ? 9.810 -0.769 10.914 1.00 98.50 262 LEU A CA 1
ATOM 2134 C C . LEU A 1 262 ? 10.783 -0.276 11.987 1.00 98.50 262 LEU A C 1
ATOM 2136 O O . LEU A 1 262 ? 10.500 0.720 12.644 1.00 98.50 262 LEU A O 1
ATOM 2140 N N . GLY A 1 263 ? 11.941 -0.928 12.135 1.00 98.06 263 GLY A N 1
ATOM 2141 C CA . GLY A 1 263 ? 13.014 -0.435 13.001 1.00 98.06 263 GLY A CA 1
ATOM 2142 C C . GLY A 1 263 ? 13.468 0.966 12.594 1.00 98.06 263 GLY A C 1
ATOM 2143 O O . GLY A 1 263 ? 13.426 1.879 13.412 1.00 98.06 263 GLY A O 1
ATOM 2144 N N . ILE A 1 264 ? 13.789 1.153 11.309 1.00 97.81 264 ILE A N 1
ATOM 2145 C CA . ILE A 1 264 ? 14.207 2.454 10.757 1.00 97.81 264 ILE A CA 1
ATOM 2146 C C . ILE A 1 264 ? 13.105 3.510 10.937 1.00 97.81 264 ILE A C 1
ATOM 2148 O O . ILE A 1 264 ? 13.382 4.640 11.333 1.00 97.81 264 ILE A O 1
ATOM 2152 N N . ALA A 1 265 ? 11.848 3.156 10.669 1.00 98.38 265 ALA A N 1
ATOM 2153 C CA . ALA A 1 265 ? 10.702 4.048 10.835 1.00 98.38 265 ALA A CA 1
ATOM 2154 C C . ALA A 1 265 ? 10.533 4.510 12.290 1.00 98.38 265 ALA A C 1
ATOM 2156 O O . ALA A 1 265 ? 10.334 5.695 12.554 1.00 98.38 265 ALA A O 1
ATOM 2157 N N . LEU A 1 266 ? 10.656 3.588 13.245 1.00 97.94 266 LEU A N 1
ATOM 2158 C CA . LEU A 1 266 ? 10.564 3.908 14.666 1.00 97.94 266 LEU A CA 1
ATOM 2159 C C . LEU A 1 266 ? 11.771 4.714 15.159 1.00 97.94 266 LEU A C 1
ATOM 2161 O O . LEU A 1 266 ? 11.580 5.594 15.987 1.00 97.94 266 LEU A O 1
ATOM 2165 N N . GLU A 1 267 ? 12.980 4.476 14.648 1.00 97.62 267 GLU A N 1
ATOM 2166 C CA . GLU A 1 267 ? 14.163 5.299 14.956 1.00 97.62 267 GLU A CA 1
ATOM 2167 C C . GLU A 1 267 ? 14.028 6.727 14.417 1.00 97.62 267 GLU A C 1
ATOM 2169 O O . GLU A 1 267 ? 14.442 7.674 15.081 1.00 97.62 267 GLU A O 1
ATOM 2174 N N . LYS A 1 268 ? 13.389 6.915 13.256 1.00 97.56 268 LYS A N 1
ATOM 2175 C CA . LYS A 1 268 ? 13.056 8.258 12.755 1.00 97.56 268 LYS A CA 1
ATOM 2176 C C . LYS A 1 268 ? 12.075 8.991 13.673 1.00 97.56 268 LYS A C 1
ATOM 2178 O O . LYS A 1 268 ? 12.275 10.171 13.946 1.00 97.56 268 LYS A O 1
ATOM 2183 N N . ASN A 1 269 ? 11.055 8.293 14.174 1.00 95.38 269 ASN A N 1
ATOM 2184 C CA . ASN A 1 269 ? 10.082 8.859 15.116 1.00 95.38 269 ASN A CA 1
ATOM 2185 C C . ASN A 1 269 ? 10.664 9.047 16.529 1.00 95.38 269 ASN A C 1
ATOM 2187 O O . ASN A 1 269 ? 10.260 9.952 17.259 1.00 95.38 269 ASN A O 1
ATOM 2191 N N . PHE A 1 270 ? 11.622 8.205 16.921 1.00 96.25 270 PHE A N 1
ATOM 2192 C CA . PHE A 1 270 ? 12.260 8.196 18.235 1.00 96.25 270 PHE A CA 1
ATOM 2193 C C . PHE A 1 270 ? 13.788 8.080 18.091 1.00 96.25 270 PHE A C 1
ATOM 2195 O O . PHE A 1 270 ? 14.335 6.991 18.270 1.00 96.25 270 PHE A O 1
ATOM 2202 N N . PRO A 1 271 ? 14.505 9.190 17.834 1.00 95.81 271 PRO A N 1
ATOM 2203 C CA . PRO A 1 271 ? 15.949 9.161 17.561 1.00 95.81 271 PRO A CA 1
ATOM 2204 C C . PRO A 1 271 ? 16.822 8.599 18.692 1.00 95.81 271 PRO A C 1
ATOM 2206 O O . PRO A 1 271 ? 17.947 8.170 18.454 1.00 95.81 271 PRO A O 1
ATOM 2209 N N . GLU A 1 272 ? 16.322 8.596 19.931 1.00 94.06 272 GLU A N 1
ATOM 2210 C CA . GLU A 1 272 ? 17.026 8.019 21.084 1.00 94.06 272 GLU A CA 1
ATOM 2211 C C . GLU A 1 272 ? 16.790 6.510 21.253 1.00 94.06 272 GLU A C 1
ATOM 2213 O O . GLU A 1 272 ? 17.420 5.880 22.110 1.00 94.06 272 GLU A O 1
ATOM 2218 N N . ALA A 1 273 ? 15.877 5.919 20.477 1.00 95.19 273 ALA A N 1
ATOM 2219 C CA . ALA A 1 273 ? 15.451 4.543 20.658 1.00 95.19 273 ALA A CA 1
ATOM 2220 C C . ALA A 1 273 ? 16.613 3.555 20.490 1.00 95.19 273 ALA A C 1
ATOM 2222 O O . ALA A 1 273 ? 17.426 3.639 19.575 1.00 95.19 273 ALA A O 1
ATOM 2223 N N . LYS A 1 274 ? 16.659 2.555 21.376 1.00 96.56 274 LYS A N 1
ATOM 2224 C CA . LYS A 1 274 ? 17.578 1.415 21.274 1.00 96.56 274 LYS A CA 1
ATOM 2225 C C . LYS A 1 274 ? 16.771 0.171 20.948 1.00 96.56 274 LYS A C 1
ATOM 2227 O O . LYS A 1 274 ? 16.334 -0.546 21.852 1.00 96.56 274 LYS A O 1
ATOM 2232 N N . LEU A 1 275 ? 16.530 -0.041 19.659 1.00 96.69 275 LEU A N 1
ATOM 2233 C CA . LEU A 1 275 ? 15.656 -1.097 19.166 1.00 96.69 275 LEU A CA 1
ATOM 2234 C C . LEU A 1 275 ? 16.406 -2.400 18.902 1.00 96.69 275 LEU A C 1
ATOM 2236 O O . LEU A 1 275 ? 17.489 -2.430 18.324 1.00 96.69 275 LEU A O 1
ATOM 2240 N N . LYS A 1 276 ? 15.771 -3.511 19.273 1.00 98.00 276 LYS A N 1
ATOM 2241 C CA . LYS A 1 276 ? 16.075 -4.835 18.735 1.00 98.00 276 LYS A CA 1
ATOM 2242 C C . LYS A 1 276 ? 14.845 -5.363 18.009 1.00 98.00 276 LYS A C 1
ATOM 2244 O O . LYS A 1 276 ? 13.910 -5.849 18.648 1.00 98.00 276 LYS A O 1
ATOM 2249 N N . MET A 1 277 ? 14.879 -5.289 16.684 1.00 98.00 277 MET A N 1
ATOM 2250 C CA . MET A 1 277 ? 13.865 -5.887 15.821 1.00 98.00 277 MET A CA 1
ATOM 2251 C C . MET A 1 277 ? 14.148 -7.381 15.639 1.00 98.00 277 MET A C 1
ATOM 2253 O O . MET A 1 277 ? 15.294 -7.788 15.448 1.00 98.00 277 MET A O 1
ATOM 2257 N N . ILE A 1 278 ? 13.112 -8.212 15.727 1.00 98.12 278 ILE A N 1
ATOM 2258 C CA . ILE A 1 278 ? 13.205 -9.662 15.539 1.00 98.12 278 ILE A CA 1
ATOM 2259 C C . ILE A 1 278 ? 12.174 -10.084 14.502 1.00 98.12 278 ILE A C 1
ATOM 2261 O O . ILE A 1 278 ? 10.972 -9.917 14.704 1.00 98.12 278 ILE A O 1
ATOM 2265 N N . ASN A 1 279 ? 12.648 -10.663 13.404 1.00 96.81 279 ASN A N 1
ATOM 2266 C CA . ASN A 1 279 ? 11.789 -11.252 12.391 1.00 96.81 279 ASN A CA 1
ATOM 2267 C C . ASN A 1 279 ? 11.451 -12.698 12.781 1.00 96.81 279 ASN A C 1
ATOM 2269 O O . ASN A 1 279 ? 12.322 -13.566 12.803 1.00 96.81 279 ASN A O 1
ATOM 2273 N N . ALA A 1 280 ? 10.184 -12.945 13.100 1.00 97.62 280 ALA A N 1
ATOM 2274 C CA . ALA A 1 280 ? 9.630 -14.255 13.420 1.00 97.62 280 ALA A CA 1
ATOM 2275 C C . ALA A 1 280 ? 8.631 -14.719 12.342 1.00 97.62 280 ALA A C 1
ATOM 2277 O O . ALA A 1 280 ? 7.645 -15.401 12.643 1.00 97.62 280 ALA A O 1
ATOM 2278 N N . GLY A 1 281 ? 8.849 -14.349 11.081 1.00 96.06 281 GLY A N 1
ATOM 2279 C CA . GLY A 1 281 ? 8.050 -14.802 9.948 1.00 96.06 281 GLY A CA 1
ATOM 2280 C C . GLY A 1 281 ? 8.543 -16.116 9.349 1.00 96.06 281 GLY A C 1
ATOM 2281 O O . GLY A 1 281 ? 9.746 -16.348 9.256 1.00 96.06 281 GLY A O 1
ATOM 2282 N N . ILE A 1 282 ? 7.623 -16.992 8.935 1.00 95.00 282 ILE A N 1
ATOM 2283 C CA . ILE A 1 282 ? 7.973 -18.235 8.232 1.00 95.00 282 ILE A CA 1
ATOM 2284 C C . ILE A 1 282 ? 7.039 -18.443 7.043 1.00 95.00 282 ILE A C 1
ATOM 2286 O O . ILE A 1 282 ? 5.814 -18.452 7.176 1.00 95.00 282 ILE A O 1
ATOM 2290 N N . SER A 1 283 ? 7.634 -18.646 5.868 1.00 93.12 283 SER A N 1
ATOM 2291 C CA . SER A 1 283 ? 6.889 -18.798 4.622 1.00 93.12 283 SER A CA 1
ATOM 2292 C C . SER A 1 283 ? 5.901 -19.960 4.662 1.00 93.12 283 SER A C 1
ATOM 2294 O O . SER A 1 283 ? 6.228 -21.070 5.076 1.00 93.12 283 SER A O 1
ATOM 2296 N N . GLY A 1 284 ? 4.675 -19.694 4.211 1.00 94.62 284 GLY A N 1
ATOM 2297 C CA . GLY A 1 284 ? 3.609 -20.689 4.136 1.00 94.62 284 GLY A CA 1
ATOM 2298 C C . GLY A 1 284 ? 2.958 -21.048 5.474 1.00 94.62 284 GLY A C 1
ATOM 2299 O O . GLY A 1 284 ? 2.046 -21.875 5.461 1.00 94.62 284 GLY A O 1
ATOM 2300 N N . HIS A 1 285 ? 3.374 -20.458 6.598 1.00 97.56 285 HIS A N 1
ATOM 2301 C CA . HIS A 1 285 ? 2.757 -20.716 7.900 1.00 97.56 285 HIS A CA 1
ATOM 2302 C C . HIS A 1 285 ? 1.386 -20.045 8.041 1.00 97.56 285 HIS A C 1
ATOM 2304 O O . HIS A 1 285 ? 1.118 -19.003 7.450 1.00 97.56 285 HIS A O 1
ATOM 2310 N N . THR A 1 286 ? 0.537 -20.675 8.847 1.00 98.75 286 THR A N 1
ATOM 2311 C CA . THR A 1 286 ? -0.784 -20.193 9.279 1.00 98.75 286 THR A CA 1
ATOM 2312 C C . THR A 1 286 ? -0.768 -19.881 10.778 1.00 98.75 286 THR A C 1
ATOM 2314 O O . THR A 1 286 ? 0.218 -20.171 11.466 1.00 98.75 286 THR A O 1
ATOM 2317 N N . THR A 1 287 ? -1.872 -19.367 11.316 1.00 98.81 287 THR A N 1
ATOM 2318 C CA . THR A 1 287 ? -2.075 -19.189 12.763 1.00 98.81 287 THR A CA 1
ATOM 2319 C C . THR A 1 287 ? -1.967 -20.490 13.570 1.00 98.81 287 THR A C 1
ATOM 2321 O O . THR A 1 287 ? -1.462 -20.466 14.692 1.00 98.81 287 THR A O 1
ATOM 2324 N N . VAL A 1 288 ? -2.300 -21.647 12.985 1.00 98.81 288 VAL A N 1
ATOM 2325 C CA . VAL A 1 288 ? -2.075 -22.969 13.607 1.00 98.81 288 VAL A CA 1
ATOM 2326 C C . VAL A 1 288 ? -0.580 -23.214 13.829 1.00 98.81 288 VAL A C 1
ATOM 2328 O O . VAL A 1 288 ? -0.135 -23.577 14.919 1.00 98.81 288 VAL A O 1
ATOM 2331 N N . ASN A 1 289 ? 0.237 -22.957 12.802 1.00 98.75 289 ASN A N 1
ATOM 2332 C CA . ASN A 1 289 ? 1.692 -23.083 12.916 1.00 98.75 289 ASN A CA 1
ATOM 2333 C C . ASN A 1 289 ? 2.282 -22.020 13.847 1.00 98.75 289 ASN A C 1
ATOM 2335 O O . ASN A 1 289 ? 3.305 -22.269 14.482 1.00 98.75 289 ASN A O 1
ATOM 2339 N N . ALA A 1 290 ? 1.666 -20.838 13.905 1.00 98.56 290 ALA A N 1
ATOM 2340 C CA . ALA A 1 290 ? 2.048 -19.767 14.810 1.00 98.56 290 ALA A CA 1
ATOM 2341 C C . ALA A 1 290 ? 1.934 -20.227 16.272 1.00 98.56 290 ALA A C 1
ATOM 2343 O O . ALA A 1 290 ? 2.920 -20.165 17.001 1.00 98.56 290 ALA A O 1
ATOM 2344 N N . LEU A 1 291 ? 0.801 -20.805 16.676 1.00 98.81 291 LEU A N 1
ATOM 2345 C CA . LEU A 1 291 ? 0.628 -21.349 18.028 1.00 98.81 291 LEU A CA 1
ATOM 2346 C C . LEU A 1 291 ? 1.642 -22.448 18.366 1.00 98.81 291 LEU A C 1
ATOM 2348 O O . LEU A 1 291 ? 2.176 -22.471 19.471 1.00 98.81 291 LEU A O 1
ATOM 2352 N N . ALA A 1 292 ? 1.983 -23.311 17.407 1.00 98.56 292 ALA A N 1
ATOM 2353 C CA . ALA A 1 292 ? 2.977 -24.365 17.622 1.00 98.56 292 ALA A CA 1
ATOM 2354 C C . ALA A 1 292 ? 4.406 -23.835 17.870 1.00 98.56 292 ALA A C 1
ATOM 2356 O O . ALA A 1 292 ? 5.243 -24.553 18.418 1.00 98.56 292 ALA A O 1
ATOM 2357 N N . ARG A 1 293 ? 4.711 -22.597 17.456 1.00 98.44 293 ARG A N 1
ATOM 2358 C CA . ARG A 1 293 ? 6.067 -22.018 17.515 1.00 98.44 293 ARG A CA 1
ATOM 2359 C C . ARG A 1 293 ? 6.184 -20.742 18.346 1.00 98.44 293 ARG A C 1
ATOM 2361 O O . ARG A 1 293 ? 7.299 -20.250 18.507 1.00 98.44 293 ARG A O 1
ATOM 2368 N N . ILE A 1 294 ? 5.078 -20.214 18.870 1.00 98.75 294 ILE A N 1
ATOM 2369 C CA . ILE A 1 294 ? 5.037 -18.926 19.577 1.00 98.75 294 ILE A CA 1
ATOM 2370 C C . ILE A 1 294 ? 5.994 -18.895 20.772 1.00 98.75 294 ILE A C 1
ATOM 2372 O O . ILE A 1 294 ? 6.722 -17.923 20.943 1.00 98.75 294 ILE A O 1
ATOM 2376 N N . GLU A 1 295 ? 6.099 -19.993 21.523 1.00 98.56 295 GLU A N 1
ATOM 2377 C CA . GLU A 1 295 ? 7.043 -20.118 22.639 1.00 98.56 295 GLU A CA 1
ATOM 2378 C C . GLU A 1 295 ? 8.496 -19.905 22.183 1.00 98.56 295 GLU A C 1
ATOM 2380 O O . GLU A 1 295 ? 9.240 -19.113 22.760 1.00 98.56 295 GLU A O 1
ATOM 2385 N N . ARG A 1 296 ? 8.904 -20.586 21.105 1.00 98.31 296 ARG A N 1
ATOM 2386 C CA . ARG A 1 296 ? 10.273 -20.536 20.569 1.00 98.31 296 ARG A CA 1
ATOM 2387 C C . ARG A 1 296 ? 10.591 -19.183 19.931 1.00 98.31 296 ARG A C 1
ATOM 2389 O O . ARG A 1 296 ? 11.665 -18.635 20.175 1.00 98.31 296 ARG A O 1
ATOM 2396 N N . ASP A 1 297 ? 9.681 -18.689 19.098 1.00 98.38 297 ASP A N 1
ATOM 2397 C CA . ASP A 1 297 ? 9.951 -17.575 18.185 1.00 98.38 297 ASP A CA 1
ATOM 2398 C C . ASP A 1 297 ? 9.590 -16.212 18.778 1.00 98.38 297 ASP A C 1
ATOM 2400 O O . ASP A 1 297 ? 10.154 -15.201 18.365 1.00 98.38 297 ASP A O 1
ATOM 2404 N N . VAL A 1 298 ? 8.677 -16.179 19.753 1.00 98.69 298 VAL A N 1
ATOM 2405 C CA . VAL A 1 298 ? 8.154 -14.943 20.345 1.00 98.69 298 VAL A CA 1
ATOM 2406 C C . VAL A 1 298 ? 8.430 -14.903 21.844 1.00 98.69 298 VAL A C 1
ATOM 2408 O O . VAL A 1 298 ? 9.189 -14.050 22.292 1.00 98.69 298 VAL A O 1
ATOM 2411 N N . LEU A 1 299 ? 7.876 -15.827 22.634 1.00 98.44 299 LEU A N 1
ATOM 2412 C CA . LEU A 1 299 ? 7.843 -15.678 24.097 1.00 98.44 299 LEU A CA 1
ATOM 2413 C C . LEU A 1 299 ? 9.239 -15.770 24.730 1.00 98.44 299 LEU A C 1
ATOM 2415 O O . LEU A 1 299 ? 9.604 -14.917 25.539 1.00 98.44 299 LEU A O 1
ATOM 2419 N N . LYS A 1 300 ? 10.086 -16.707 24.278 1.00 98.06 300 LYS A N 1
ATOM 2420 C CA . LYS A 1 300 ? 11.499 -16.797 24.704 1.00 98.06 300 LYS A CA 1
ATOM 2421 C C . LYS A 1 300 ? 12.326 -15.564 24.365 1.00 98.06 300 LYS A C 1
ATOM 2423 O O . LYS A 1 300 ? 13.371 -15.346 24.978 1.00 98.06 300 LYS A O 1
ATOM 2428 N N . GLN A 1 301 ? 11.878 -14.753 23.409 1.00 97.94 301 GLN A N 1
ATOM 2429 C CA . GLN A 1 301 ? 12.539 -13.493 23.111 1.00 97.94 301 GLN A CA 1
ATOM 2430 C C . GLN A 1 301 ? 12.257 -12.437 24.178 1.00 97.94 301 GLN A C 1
ATOM 2432 O O . GLN A 1 301 ? 13.021 -11.485 24.230 1.00 97.94 301 GLN A O 1
ATOM 2437 N N . GLN A 1 302 ? 11.250 -12.589 25.046 1.00 97.75 302 GLN A N 1
ATOM 2438 C CA . GLN A 1 302 ? 10.812 -11.566 26.010 1.00 97.75 302 GLN A CA 1
ATOM 2439 C C . GLN A 1 302 ? 10.592 -10.196 25.331 1.00 97.75 302 GLN A C 1
ATOM 2441 O O . GLN A 1 302 ? 11.358 -9.256 25.580 1.00 97.75 302 GLN A O 1
ATOM 2446 N N . PRO A 1 303 ? 9.642 -10.099 24.382 1.00 98.38 303 PRO A N 1
ATOM 2447 C CA . PRO A 1 303 ? 9.389 -8.869 23.644 1.00 98.38 303 PRO A CA 1
ATOM 2448 C C . PRO A 1 303 ? 8.631 -7.838 24.482 1.00 98.38 303 PRO A C 1
ATOM 2450 O O . PRO A 1 303 ? 7.817 -8.182 25.333 1.00 98.38 303 PRO A O 1
ATOM 2453 N N . ASP A 1 304 ? 8.868 -6.565 24.178 1.00 98.56 304 ASP A N 1
ATOM 2454 C CA . ASP A 1 304 ? 8.055 -5.449 24.661 1.00 98.56 304 ASP A CA 1
ATOM 2455 C C . ASP A 1 304 ? 6.794 -5.277 23.814 1.00 98.56 304 ASP A C 1
ATOM 2457 O O . ASP A 1 304 ? 5.717 -5.029 24.351 1.00 98.56 304 ASP A O 1
ATOM 2461 N N . LEU A 1 305 ? 6.927 -5.475 22.499 1.00 98.69 305 LEU A N 1
ATOM 2462 C CA . LEU A 1 305 ? 5.845 -5.402 21.524 1.00 98.69 305 LEU A CA 1
ATOM 2463 C C . LEU A 1 305 ? 5.935 -6.571 20.540 1.00 98.69 305 LEU A C 1
ATOM 2465 O O . LEU A 1 305 ? 7.018 -6.920 20.064 1.00 98.69 305 LEU A O 1
ATOM 2469 N N . VAL A 1 306 ? 4.785 -7.145 20.198 1.00 98.88 306 VAL A N 1
ATOM 2470 C CA . VAL A 1 306 ? 4.652 -8.141 19.134 1.00 98.88 306 VAL A CA 1
ATOM 2471 C C . VAL A 1 306 ? 3.685 -7.620 18.078 1.00 98.88 306 VAL A C 1
ATOM 2473 O O . VAL A 1 306 ? 2.528 -7.344 18.391 1.00 98.88 306 VAL A O 1
ATOM 2476 N N . THR A 1 307 ? 4.135 -7.510 16.828 1.00 98.75 307 THR A N 1
ATOM 2477 C CA . THR A 1 307 ? 3.219 -7.336 15.691 1.00 98.75 307 THR A CA 1
ATOM 2478 C C . THR A 1 307 ? 2.818 -8.714 15.177 1.00 98.75 307 THR A C 1
ATOM 2480 O O . THR A 1 307 ? 3.668 -9.595 15.051 1.00 98.75 307 THR A O 1
ATOM 2483 N N . VAL A 1 308 ? 1.529 -8.935 14.923 1.00 98.88 308 VAL A N 1
ATOM 2484 C CA . VAL A 1 308 ? 1.001 -10.229 14.467 1.00 98.88 308 VAL A CA 1
ATOM 2485 C C . VAL A 1 308 ? 0.287 -10.032 13.137 1.00 98.88 308 VAL A C 1
ATOM 2487 O O . VAL A 1 308 ? -0.726 -9.339 13.080 1.00 98.88 308 VAL A O 1
ATOM 2490 N N . MET A 1 309 ? 0.804 -10.653 12.076 1.00 98.69 309 MET A N 1
ATOM 2491 C CA . MET A 1 309 ? 0.252 -10.546 10.723 1.00 98.69 309 MET A CA 1
ATOM 2492 C C . MET A 1 309 ? 0.159 -11.925 10.056 1.00 98.69 309 MET A C 1
ATOM 2494 O O . MET A 1 309 ? 1.148 -12.477 9.577 1.00 98.69 309 MET A O 1
ATOM 2498 N N . PHE A 1 310 ? -1.055 -12.475 10.029 1.00 98.62 310 PHE A N 1
ATOM 2499 C CA . PHE A 1 310 ? -1.421 -13.736 9.374 1.00 98.62 310 PHE A CA 1
ATOM 2500 C C . PHE A 1 310 ? -2.758 -13.566 8.649 1.00 98.62 310 PHE A C 1
ATOM 2502 O O . PHE A 1 310 ? -3.500 -12.633 8.943 1.00 98.62 310 PHE A O 1
ATOM 2509 N N . GLY A 1 311 ? -3.106 -14.480 7.742 1.00 97.38 311 GLY A N 1
ATOM 2510 C CA . GLY A 1 311 ? -4.394 -14.455 7.034 1.00 97.38 311 GLY A CA 1
ATOM 2511 C C . GLY A 1 311 ? -4.300 -14.913 5.580 1.00 97.38 311 GLY A C 1
ATOM 2512 O O . GLY A 1 311 ? -5.167 -15.643 5.110 1.00 97.38 311 GLY A O 1
ATOM 2513 N N . LEU A 1 312 ? -3.208 -14.580 4.880 1.00 96.69 312 LEU A N 1
ATOM 2514 C CA . LEU A 1 312 ? -3.005 -14.953 3.465 1.00 96.69 312 LEU A CA 1
ATOM 2515 C C . LEU A 1 312 ? -2.919 -16.465 3.257 1.00 96.69 312 LEU A C 1
ATOM 2517 O O . LEU A 1 312 ? -3.326 -17.013 2.235 1.00 96.69 312 LEU A O 1
ATOM 2521 N N . ASN A 1 313 ? -2.333 -17.144 4.230 1.00 97.75 313 ASN A N 1
ATOM 2522 C CA . ASN A 1 313 ? -2.155 -18.582 4.230 1.00 97.75 313 ASN A CA 1
ATOM 2523 C C . ASN A 1 313 ? -3.347 -19.290 4.877 1.00 97.75 313 ASN A C 1
ATOM 2525 O O . ASN A 1 313 ? -3.759 -20.350 4.398 1.00 97.75 313 ASN A O 1
ATOM 2529 N N . ASP A 1 314 ? -3.910 -18.685 5.918 1.00 98.50 314 ASP A N 1
ATOM 2530 C CA . ASP A 1 314 ? -5.091 -19.144 6.640 1.00 98.50 314 ASP A CA 1
ATOM 2531 C C . ASP A 1 314 ? -6.309 -19.194 5.719 1.00 98.50 314 ASP A C 1
ATOM 2533 O O . ASP A 1 314 ? -6.959 -20.232 5.658 1.00 98.50 314 ASP A O 1
ATOM 2537 N N . MET A 1 315 ? -6.514 -18.190 4.856 1.00 97.12 315 MET A N 1
ATOM 2538 C CA . MET A 1 315 ? -7.635 -18.175 3.904 1.00 97.12 315 MET A CA 1
ATOM 2539 C C . MET A 1 315 ? -7.701 -19.382 2.965 1.00 97.12 315 MET A C 1
ATOM 2541 O O . MET A 1 315 ? -8.743 -19.658 2.368 1.00 97.12 315 MET A O 1
ATOM 2545 N N . THR A 1 316 ? -6.598 -20.113 2.815 1.00 96.25 316 THR A N 1
ATOM 2546 C CA . THR A 1 316 ? -6.528 -21.312 1.975 1.00 96.25 316 THR A CA 1
ATOM 2547 C C . THR A 1 316 ? -6.673 -22.618 2.758 1.00 96.25 316 THR A C 1
ATOM 2549 O O . THR A 1 316 ? -6.938 -23.645 2.141 1.00 96.25 316 THR A O 1
ATOM 2552 N N . ARG A 1 317 ? -6.476 -22.614 4.086 1.00 97.00 317 ARG A N 1
ATOM 2553 C CA . ARG A 1 317 ? -6.224 -23.840 4.873 1.00 97.00 317 ARG A CA 1
ATOM 2554 C C . ARG A 1 317 ? -6.842 -23.879 6.274 1.00 97.00 317 ARG A C 1
ATOM 2556 O O . ARG A 1 317 ? -6.946 -24.971 6.817 1.00 97.00 317 ARG A O 1
ATOM 2563 N N . VAL A 1 318 ? -7.229 -22.745 6.853 1.00 98.38 318 VAL A N 1
ATOM 2564 C CA . VAL A 1 318 ? -7.739 -22.633 8.229 1.00 98.38 318 VAL A CA 1
ATOM 2565 C C . VAL A 1 318 ? -9.138 -22.016 8.185 1.00 98.38 318 VAL A C 1
ATOM 2567 O O . VAL A 1 318 ? -9.273 -20.921 7.649 1.00 98.38 318 VAL A O 1
ATOM 2570 N N . PRO A 1 319 ? -10.185 -22.675 8.708 1.00 98.31 319 PRO A N 1
ATOM 2571 C CA . PRO A 1 319 ? -11.530 -22.098 8.793 1.00 98.31 319 PRO A CA 1
ATOM 2572 C C . PRO A 1 319 ? -11.572 -20.782 9.591 1.00 98.31 319 PRO A C 1
ATOM 2574 O O . PRO A 1 319 ? -10.796 -20.606 10.527 1.00 98.31 319 PRO A O 1
ATOM 2577 N N . LEU A 1 320 ? -12.514 -19.881 9.273 1.00 97.56 320 LEU A N 1
ATOM 2578 C CA . LEU A 1 320 ? -12.622 -18.548 9.901 1.00 97.56 320 LEU A CA 1
ATOM 2579 C C . LEU A 1 320 ? -12.721 -18.603 11.434 1.00 97.56 320 LEU A C 1
ATOM 2581 O O . LEU A 1 320 ? -12.023 -17.853 12.112 1.00 97.56 320 LEU A O 1
ATOM 2585 N N . GLU A 1 321 ? -13.535 -19.512 11.976 1.00 96.19 321 GLU A N 1
ATOM 2586 C CA . GLU A 1 321 ? -13.691 -19.669 13.430 1.00 96.19 321 GLU A CA 1
ATOM 2587 C C . GLU A 1 321 ? -12.398 -20.138 14.107 1.00 96.19 321 GLU A C 1
ATOM 2589 O O . GLU A 1 321 ? -12.013 -19.624 15.155 1.00 96.19 321 GLU A O 1
ATOM 2594 N N . GLU A 1 322 ? -11.675 -21.074 13.488 1.00 98.62 322 GLU A N 1
ATOM 2595 C CA . GLU A 1 322 ? -10.388 -21.533 14.013 1.00 98.62 322 GLU A CA 1
ATOM 2596 C C . GLU A 1 322 ? -9.334 -20.421 13.929 1.00 98.62 322 GLU A C 1
ATOM 2598 O O . GLU A 1 322 ? -8.602 -20.187 14.887 1.00 98.62 322 GLU A O 1
ATOM 2603 N N . TYR A 1 323 ? -9.295 -19.675 12.822 1.00 98.81 323 TYR A N 1
ATOM 2604 C CA . TYR A 1 323 ? -8.426 -18.509 12.663 1.00 98.81 323 TYR A CA 1
ATOM 2605 C C . TYR A 1 323 ? -8.690 -17.451 13.748 1.00 98.81 323 TYR A C 1
ATOM 2607 O O . TYR A 1 323 ? -7.746 -16.962 14.374 1.00 98.81 323 TYR A O 1
ATOM 2615 N N . ARG A 1 324 ? -9.964 -17.157 14.034 1.00 98.69 324 ARG A N 1
ATOM 2616 C CA . ARG A 1 324 ? -10.399 -16.243 15.099 1.00 98.69 324 ARG A CA 1
ATOM 2617 C C . ARG A 1 324 ? -9.899 -16.682 16.473 1.00 98.69 324 ARG A C 1
ATOM 2619 O O . ARG A 1 324 ? -9.263 -15.897 17.178 1.00 98.69 324 ARG A O 1
ATOM 2626 N N . GLU A 1 325 ? -10.153 -17.932 16.852 1.00 98.69 325 GLU A N 1
ATOM 2627 C CA . GLU A 1 325 ? -9.734 -18.453 18.156 1.00 98.69 325 GLU A CA 1
ATOM 2628 C C . GLU A 1 325 ? -8.205 -18.569 18.263 1.00 98.69 325 GLU A C 1
ATOM 2630 O O . GLU A 1 325 ? -7.630 -18.283 19.320 1.00 98.69 325 GLU A O 1
ATOM 2635 N N . ASN A 1 326 ? -7.514 -18.860 17.158 1.00 98.88 326 ASN A N 1
ATOM 2636 C CA . ASN A 1 326 ? -6.057 -18.843 17.130 1.00 98.88 326 ASN A CA 1
ATOM 2637 C C . ASN A 1 326 ? -5.493 -17.435 17.363 1.00 98.88 326 ASN A C 1
ATOM 2639 O O . ASN A 1 326 ? -4.573 -17.286 18.169 1.00 98.88 326 ASN A O 1
ATOM 2643 N N . LEU A 1 327 ? -6.040 -16.396 16.718 1.00 98.88 327 LEU A N 1
ATOM 2644 C CA . LEU A 1 327 ? -5.627 -15.007 16.958 1.00 98.88 32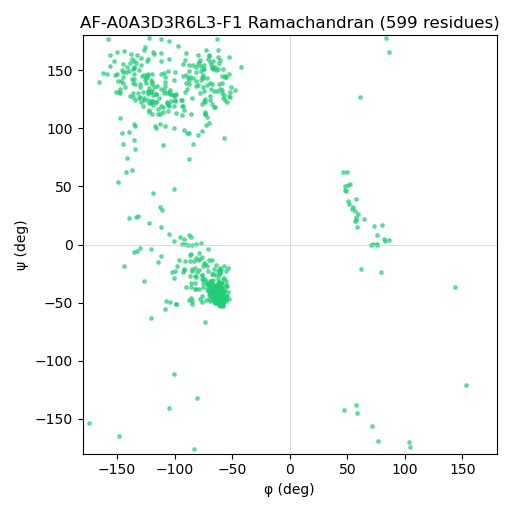7 LEU A CA 1
ATOM 2645 C C . LEU A 1 327 ? -5.835 -14.604 18.421 1.00 98.88 327 LEU A C 1
ATOM 2647 O O . LEU A 1 327 ? -4.926 -14.044 19.037 1.00 98.88 327 LEU A O 1
ATOM 2651 N N . LYS A 1 328 ? -6.986 -14.952 19.009 1.00 98.81 328 LYS A N 1
ATOM 2652 C CA . LYS A 1 328 ? -7.269 -14.697 20.430 1.00 98.81 328 LYS A CA 1
ATOM 2653 C C . LYS A 1 328 ? -6.255 -15.386 21.345 1.00 98.81 328 LYS A C 1
ATOM 2655 O O . LYS A 1 328 ? -5.752 -14.770 22.287 1.00 98.81 328 LYS A O 1
ATOM 2660 N N . SER A 1 329 ? -5.905 -16.637 21.046 1.00 98.75 329 SER A N 1
ATOM 2661 C CA . SER A 1 329 ? -4.892 -17.394 21.789 1.00 98.75 329 SER A CA 1
ATOM 2662 C C . SER A 1 329 ? -3.490 -16.785 21.659 1.00 98.75 329 SER A C 1
ATOM 2664 O O . SER A 1 329 ? -2.793 -16.643 22.666 1.00 98.75 329 SER A O 1
ATOM 2666 N N . ILE A 1 330 ? -3.090 -16.348 20.458 1.00 98.88 330 ILE A N 1
ATOM 2667 C CA . ILE A 1 330 ? -1.810 -15.654 20.229 1.00 98.88 330 ILE A CA 1
ATOM 2668 C C . ILE A 1 330 ? -1.746 -14.367 21.059 1.00 98.88 330 ILE A C 1
ATOM 2670 O O . ILE A 1 330 ? -0.777 -14.161 21.791 1.00 98.88 330 ILE A O 1
ATOM 2674 N N . VAL A 1 331 ? -2.787 -13.526 21.002 1.00 98.81 331 VAL A N 1
ATOM 2675 C CA . VAL A 1 331 ? -2.867 -12.283 21.789 1.00 98.81 331 VAL A CA 1
ATOM 2676 C C . VAL A 1 331 ? -2.739 -12.578 23.280 1.00 98.81 331 VAL A C 1
ATOM 2678 O O . VAL A 1 331 ? -1.957 -11.920 23.970 1.00 98.81 331 VAL A O 1
ATOM 2681 N N . LYS A 1 332 ? -3.485 -13.571 23.780 1.00 98.56 332 LYS A N 1
ATOM 2682 C CA . LYS A 1 332 ? -3.453 -13.961 25.191 1.00 98.56 332 LYS A CA 1
ATOM 2683 C C . LYS A 1 332 ? -2.044 -14.367 25.625 1.00 98.56 332 LYS A C 1
ATOM 2685 O O . LYS A 1 332 ? -1.547 -13.837 26.610 1.00 98.56 332 LYS A O 1
ATOM 2690 N N . GLN A 1 333 ? -1.385 -15.250 24.876 1.00 98.81 333 GLN A N 1
ATOM 2691 C CA . GLN A 1 333 ? -0.042 -15.731 25.214 1.00 98.81 333 GLN A CA 1
ATOM 2692 C C . GLN A 1 333 ? 1.008 -14.610 25.205 1.00 98.81 333 GLN A C 1
ATOM 2694 O O . GLN A 1 333 ? 1.848 -14.551 26.101 1.00 98.81 333 GLN A O 1
ATOM 2699 N N . CYS A 1 334 ? 0.938 -13.681 24.247 1.00 98.75 334 CYS A N 1
ATOM 2700 C CA . CYS A 1 334 ? 1.819 -12.511 24.227 1.00 98.75 334 CYS A CA 1
ATOM 2701 C C . CYS A 1 334 ? 1.592 -11.595 25.444 1.00 98.75 334 CYS A C 1
ATOM 2703 O O . CYS A 1 334 ? 2.559 -11.172 26.078 1.00 98.75 334 CYS A O 1
ATOM 2705 N N . ARG A 1 335 ? 0.328 -11.321 25.801 1.00 97.94 335 ARG A N 1
ATOM 2706 C CA . ARG A 1 335 ? -0.025 -10.499 26.972 1.00 97.94 335 ARG A CA 1
ATOM 2707 C C . ARG A 1 335 ? 0.392 -11.156 28.288 1.00 97.94 335 ARG A C 1
ATOM 2709 O O . ARG A 1 335 ? 0.949 -10.471 29.142 1.00 97.94 335 ARG A O 1
ATOM 2716 N N . ASP A 1 336 ? 0.186 -12.466 28.431 1.00 98.19 336 ASP A N 1
ATOM 2717 C CA . ASP A 1 336 ? 0.607 -13.241 29.608 1.00 98.19 336 ASP A CA 1
ATOM 2718 C C . ASP A 1 336 ? 2.138 -13.220 29.783 1.00 98.19 336 ASP A C 1
ATOM 2720 O O . ASP A 1 336 ? 2.636 -13.177 30.907 1.00 98.19 336 ASP A O 1
ATOM 2724 N N . ALA A 1 337 ? 2.893 -13.174 28.679 1.00 97.44 337 ALA A N 1
ATOM 2725 C CA . ALA A 1 337 ? 4.346 -12.979 28.685 1.00 97.44 337 ALA A CA 1
ATOM 2726 C C . ALA A 1 337 ? 4.778 -11.516 28.925 1.00 97.44 337 ALA A C 1
ATOM 2728 O O . ALA A 1 337 ? 5.971 -11.210 28.928 1.00 97.44 337 ALA A O 1
ATOM 2729 N N . GLY A 1 338 ? 3.824 -10.606 29.132 1.00 96.69 338 GLY A N 1
ATOM 2730 C CA . GLY A 1 338 ? 4.063 -9.200 29.431 1.00 96.69 338 GLY A CA 1
ATOM 2731 C C . GLY A 1 338 ? 4.237 -8.300 28.209 1.00 96.69 338 GLY A C 1
ATOM 2732 O O . GLY A 1 338 ? 4.458 -7.105 28.407 1.00 96.69 338 GLY A O 1
ATOM 2733 N N . ALA A 1 339 ? 4.094 -8.805 26.983 1.00 98.19 339 ALA A N 1
ATOM 2734 C CA . ALA A 1 339 ? 4.240 -8.013 25.765 1.00 98.19 339 ALA A CA 1
ATOM 2735 C C . ALA A 1 339 ? 2.966 -7.221 25.429 1.00 98.19 339 ALA A C 1
ATOM 2737 O O . ALA A 1 339 ? 1.843 -7.647 25.706 1.00 98.19 339 ALA A O 1
ATOM 2738 N N . GLU A 1 340 ? 3.133 -6.055 24.815 1.00 98.00 340 GLU A N 1
ATOM 2739 C CA . GLU A 1 340 ? 2.058 -5.366 24.103 1.00 98.00 340 GLU A CA 1
ATOM 2740 C C . GLU A 1 340 ? 1.873 -6.005 22.715 1.00 98.00 340 GLU A C 1
ATOM 2742 O O . GLU A 1 340 ? 2.788 -6.644 22.189 1.00 98.00 340 GLU A O 1
ATOM 2747 N N . VAL A 1 341 ? 0.681 -5.891 22.124 1.00 98.62 341 VAL A N 1
ATOM 2748 C CA . VAL A 1 341 ? 0.348 -6.582 20.867 1.00 98.62 341 VAL A CA 1
ATOM 2749 C C . VAL A 1 341 ? -0.290 -5.612 19.887 1.00 98.62 341 VAL A C 1
ATOM 2751 O O . VAL A 1 341 ? -1.239 -4.925 20.249 1.00 98.62 341 VAL A O 1
ATOM 2754 N N . LEU A 1 342 ? 0.210 -5.597 18.654 1.00 98.62 342 LEU A N 1
ATOM 2755 C CA . LEU A 1 342 ? -0.424 -4.964 17.501 1.00 98.62 342 LEU A CA 1
ATOM 2756 C C . LEU A 1 342 ? -0.908 -6.072 16.563 1.00 98.62 342 LEU A C 1
ATOM 2758 O O . LEU A 1 342 ? -0.091 -6.845 16.056 1.00 98.62 342 LEU A O 1
ATOM 2762 N N . LEU A 1 343 ? -2.215 -6.160 16.327 1.00 98.75 343 LEU A N 1
ATOM 2763 C CA . LEU A 1 343 ? -2.729 -7.025 15.267 1.00 98.75 343 LEU A CA 1
ATOM 2764 C C . LEU A 1 343 ? -2.747 -6.251 13.952 1.00 98.75 343 LEU A C 1
ATOM 2766 O O . LEU A 1 343 ? -3.133 -5.083 13.903 1.00 98.75 343 LEU A O 1
ATOM 2770 N N . CYS A 1 344 ? -2.339 -6.923 12.883 1.00 98.75 344 CYS A N 1
ATOM 2771 C CA . CYS A 1 344 ? -2.253 -6.339 11.557 1.00 98.75 344 CYS A CA 1
ATOM 2772 C C . CYS A 1 344 ? -3.101 -7.152 10.579 1.00 98.75 344 CYS A C 1
ATOM 2774 O O . CYS A 1 344 ? -2.944 -8.375 10.497 1.00 98.75 344 CYS A O 1
ATOM 2776 N N . THR A 1 345 ? -3.949 -6.493 9.785 1.00 98.75 345 THR A N 1
ATOM 2777 C CA . THR A 1 345 ? -4.518 -7.167 8.607 1.00 98.75 345 THR A CA 1
ATOM 2778 C C . THR A 1 345 ? -3.392 -7.446 7.595 1.00 98.75 345 THR A C 1
ATOM 2780 O O . THR A 1 345 ? -2.381 -6.729 7.585 1.00 98.75 345 THR A O 1
ATOM 2783 N N . PRO A 1 346 ? -3.508 -8.488 6.749 1.00 97.62 346 PRO A N 1
ATOM 2784 C CA . PRO A 1 346 ? -2.570 -8.696 5.647 1.00 97.62 346 PRO A CA 1
ATOM 2785 C C . PRO A 1 346 ? -2.577 -7.551 4.627 1.00 97.62 346 PRO A C 1
ATOM 2787 O O . PRO A 1 346 ? -3.487 -6.727 4.610 1.00 97.62 346 PRO A O 1
ATOM 2790 N N . ASN A 1 347 ? -1.589 -7.510 3.730 1.00 96.31 347 ASN A N 1
ATOM 2791 C CA . ASN A 1 347 ? -1.614 -6.579 2.601 1.00 96.31 347 ASN A CA 1
ATOM 2792 C C . ASN A 1 347 ? -2.742 -6.902 1.604 1.00 96.31 347 ASN A C 1
ATOM 2794 O O . ASN A 1 347 ? -3.206 -8.039 1.508 1.00 96.31 347 ASN A O 1
ATOM 2798 N N . SER A 1 348 ? -3.143 -5.898 0.816 1.00 93.56 348 SER A N 1
ATOM 2799 C CA . SER A 1 348 ? -3.985 -6.114 -0.369 1.00 93.56 348 SER A CA 1
ATOM 2800 C C . SER A 1 348 ? -3.240 -6.959 -1.414 1.00 93.56 348 SER A C 1
ATOM 2802 O O . SER A 1 348 ? -2.009 -6.906 -1.497 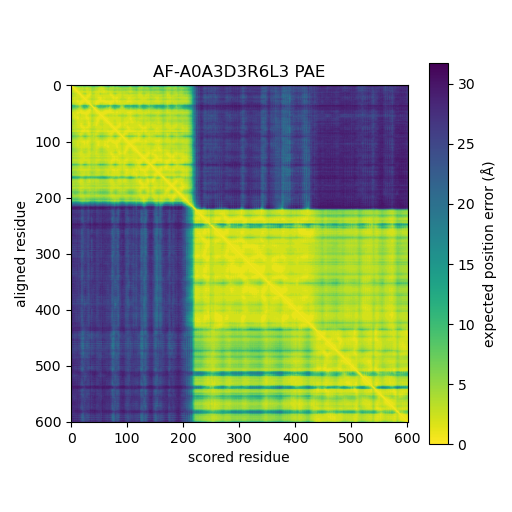1.00 93.56 348 SER A O 1
ATOM 2804 N N . VAL A 1 349 ? -3.982 -7.741 -2.204 1.00 95.06 349 VAL A N 1
ATOM 2805 C CA . VAL A 1 349 ? -3.452 -8.745 -3.145 1.00 95.06 349 VAL A CA 1
ATOM 2806 C C . VAL A 1 349 ? -4.034 -8.590 -4.549 1.00 95.06 349 VAL A C 1
ATOM 2808 O O . VAL A 1 349 ? -5.104 -8.002 -4.740 1.00 95.06 349 VAL A O 1
ATOM 2811 N N . ILE A 1 350 ? -3.350 -9.163 -5.541 1.00 94.56 350 ILE A N 1
ATOM 2812 C CA . ILE A 1 350 ? -3.929 -9.411 -6.864 1.00 94.56 350 ILE A CA 1
ATOM 2813 C C . ILE A 1 350 ? -4.849 -10.632 -6.730 1.00 94.56 350 ILE A C 1
ATOM 2815 O O . ILE A 1 350 ? -4.415 -11.703 -6.307 1.00 94.56 350 ILE A O 1
ATOM 2819 N N . SER A 1 351 ? -6.136 -10.466 -7.047 1.00 93.06 351 SER A N 1
ATOM 2820 C CA . SER A 1 351 ? -7.124 -11.540 -6.895 1.00 93.06 351 SER A CA 1
ATOM 2821 C C . SER A 1 351 ? -6.820 -12.691 -7.853 1.00 93.06 351 SER A C 1
ATOM 2823 O O . SER A 1 351 ? -6.605 -12.479 -9.047 1.00 93.06 351 SER A O 1
ATOM 2825 N N . THR A 1 352 ? -6.821 -13.919 -7.337 1.00 92.81 352 THR A N 1
ATOM 2826 C CA . THR A 1 352 ? -6.628 -15.142 -8.129 1.00 92.81 352 THR A CA 1
ATOM 2827 C C . THR A 1 352 ? -7.691 -16.173 -7.767 1.00 92.81 352 THR A C 1
ATOM 2829 O O . THR A 1 352 ? -8.301 -16.102 -6.703 1.00 92.81 352 THR A O 1
ATOM 2832 N N . SER A 1 353 ? -7.882 -17.191 -8.608 1.00 90.00 353 SER A N 1
ATOM 2833 C CA . SER A 1 353 ? -8.833 -18.276 -8.320 1.00 90.00 353 SER A CA 1
ATOM 2834 C C . SER A 1 353 ? -8.494 -19.052 -7.040 1.00 90.00 353 SER A C 1
ATOM 2836 O O . SER A 1 353 ? -9.394 -19.491 -6.329 1.00 90.00 353 SER A O 1
ATOM 2838 N N . GLY A 1 354 ? -7.205 -19.199 -6.716 1.00 88.44 354 GLY A N 1
ATOM 2839 C CA . GLY A 1 354 ? -6.754 -19.845 -5.479 1.00 88.44 354 GLY A CA 1
ATOM 2840 C C . GLY A 1 354 ? -6.806 -18.940 -4.243 1.00 88.44 354 GLY A C 1
ATOM 2841 O O . GLY A 1 354 ? -6.860 -19.443 -3.120 1.00 88.44 354 GLY A O 1
ATOM 2842 N N . ARG A 1 355 ? -6.774 -17.616 -4.432 1.00 90.50 355 ARG A N 1
ATOM 2843 C CA . ARG A 1 355 ? -6.784 -16.603 -3.366 1.00 90.50 355 ARG A CA 1
ATOM 2844 C C . ARG A 1 355 ? -7.649 -15.405 -3.790 1.00 90.50 355 ARG A C 1
ATOM 2846 O O . ARG A 1 355 ? -7.103 -14.367 -4.167 1.00 90.50 355 ARG A O 1
ATOM 2853 N N . PRO A 1 356 ? -8.983 -15.554 -3.772 1.00 94.19 356 PRO A N 1
ATOM 2854 C CA . PRO A 1 356 ? -9.888 -14.479 -4.161 1.00 94.19 356 PRO A CA 1
ATOM 2855 C C . PRO A 1 356 ? -9.909 -13.371 -3.102 1.00 94.19 356 PRO A C 1
ATOM 2857 O O . PRO A 1 356 ? -9.954 -13.651 -1.899 1.00 94.19 356 PRO A O 1
ATOM 2860 N N . ALA A 1 357 ? -9.880 -12.115 -3.547 1.00 92.38 357 ALA A N 1
ATOM 2861 C CA . ALA A 1 357 ? -9.832 -10.951 -2.664 1.00 92.38 357 ALA A CA 1
ATOM 2862 C C . ALA A 1 357 ? -11.051 -10.879 -1.726 1.00 92.38 357 ALA A C 1
ATOM 2864 O O . ALA A 1 357 ? -10.885 -10.576 -0.547 1.00 92.38 357 ALA A O 1
ATOM 2865 N N . GLU A 1 358 ? -12.250 -11.251 -2.191 1.00 91.06 358 GLU A N 1
ATOM 2866 C CA . GLU A 1 358 ? -13.468 -11.245 -1.367 1.00 91.06 358 GLU A CA 1
ATOM 2867 C C . GLU A 1 358 ? -13.354 -12.207 -0.180 1.00 91.06 358 GLU A C 1
ATOM 2869 O O . GLU A 1 358 ? -13.827 -11.918 0.918 1.00 91.06 358 GLU A O 1
ATOM 2874 N N . LYS A 1 359 ? -12.677 -13.346 -0.373 1.00 94.25 359 LYS A N 1
ATOM 2875 C CA . LYS A 1 359 ? -12.407 -14.281 0.721 1.00 94.25 359 LYS A CA 1
ATOM 2876 C C . LYS A 1 359 ? -11.384 -13.706 1.693 1.00 94.25 359 LYS A C 1
ATOM 2878 O O . LYS A 1 359 ? -11.555 -13.882 2.890 1.00 94.25 359 LYS A O 1
ATOM 2883 N N . LEU A 1 360 ? -10.341 -13.025 1.212 1.00 97.06 360 LEU A N 1
ATOM 2884 C CA . LEU A 1 360 ? -9.351 -12.393 2.092 1.00 97.06 360 LEU A CA 1
ATOM 2885 C C . LEU A 1 360 ? -9.994 -11.322 2.989 1.00 97.06 360 LEU A C 1
ATOM 2887 O O . LEU A 1 360 ? -9.670 -11.272 4.174 1.00 97.06 360 LEU A O 1
ATOM 2891 N N . VAL A 1 361 ? -10.951 -10.545 2.464 1.00 95.56 361 VAL A N 1
ATOM 2892 C CA . VAL A 1 361 ? -11.716 -9.553 3.246 1.00 95.56 361 VAL A CA 1
ATOM 2893 C C . VAL A 1 361 ? -12.355 -10.187 4.484 1.00 95.56 361 VAL A C 1
ATOM 2895 O O . VAL A 1 361 ? -12.237 -9.624 5.566 1.00 95.56 361 VAL A O 1
ATOM 2898 N N . GLN A 1 362 ? -12.910 -11.399 4.375 1.00 96.19 362 GLN A N 1
ATOM 2899 C CA . GLN A 1 362 ? -13.502 -12.107 5.521 1.00 96.19 362 GLN A CA 1
ATOM 2900 C C . GLN A 1 362 ? -12.479 -12.383 6.639 1.00 96.19 362 GLN A C 1
ATOM 2902 O O . GLN A 1 362 ? -12.815 -12.312 7.818 1.00 96.19 362 GLN A O 1
ATOM 2907 N N . TYR A 1 363 ? -11.218 -12.671 6.297 1.00 98.50 363 TYR A N 1
ATOM 2908 C CA . TYR A 1 363 ? -10.154 -12.868 7.293 1.00 98.50 363 TYR A CA 1
ATOM 2909 C C . TYR A 1 363 ? -9.702 -11.529 7.883 1.00 98.50 363 TYR A C 1
ATOM 2911 O O . TYR A 1 363 ? -9.446 -11.454 9.082 1.00 98.50 363 TYR A O 1
ATOM 2919 N N . CYS A 1 364 ? -9.659 -10.458 7.084 1.00 97.50 364 CYS A N 1
ATOM 2920 C CA . CYS A 1 364 ? -9.426 -9.105 7.596 1.00 97.50 364 CYS A CA 1
ATOM 2921 C C . CYS A 1 364 ? -10.520 -8.677 8.588 1.00 97.50 364 CYS A C 1
ATOM 2923 O O . CYS A 1 364 ? -10.199 -8.105 9.627 1.00 97.50 364 CYS A O 1
ATOM 2925 N N . ASP A 1 365 ? -11.786 -9.000 8.315 1.00 94.81 365 ASP A N 1
ATOM 2926 C CA . ASP A 1 365 ? -12.908 -8.716 9.217 1.00 94.81 365 ASP A CA 1
ATOM 2927 C C . ASP A 1 365 ? -12.787 -9.476 10.540 1.00 94.81 365 ASP A C 1
ATOM 2929 O O . ASP A 1 365 ? -13.052 -8.910 11.599 1.00 94.81 365 ASP A O 1
ATOM 2933 N N . VAL A 1 366 ? -12.296 -10.721 10.516 1.00 97.62 366 VAL A N 1
ATOM 2934 C CA . VAL A 1 366 ? -11.974 -11.455 11.749 1.00 97.62 366 VAL A CA 1
ATOM 2935 C C . VAL A 1 366 ? -10.876 -10.750 12.551 1.00 97.62 366 VAL A C 1
ATOM 2937 O O . VAL A 1 366 ? -11.011 -10.631 13.767 1.00 97.62 366 VAL A O 1
ATOM 2940 N N . VAL A 1 367 ? -9.815 -10.245 11.908 1.00 98.50 367 VAL A N 1
ATOM 2941 C CA . VAL A 1 367 ? -8.763 -9.479 12.609 1.00 98.50 367 VAL A CA 1
ATOM 2942 C C . VAL A 1 367 ? -9.356 -8.241 13.285 1.00 98.50 367 VAL A C 1
ATOM 2944 O O . VAL A 1 367 ? -9.110 -8.032 14.472 1.00 98.50 367 VAL A O 1
ATOM 2947 N N . ARG A 1 368 ? -10.176 -7.461 12.563 1.00 97.25 368 ARG A N 1
ATOM 2948 C CA . ARG A 1 368 ? -10.871 -6.276 13.101 1.00 97.25 368 ARG A CA 1
ATOM 2949 C C . ARG A 1 368 ? -11.748 -6.638 14.299 1.00 97.25 368 ARG A C 1
ATOM 2951 O O . ARG A 1 368 ? -11.614 -6.040 15.360 1.00 97.25 368 ARG A O 1
ATOM 2958 N N . ALA A 1 369 ? -12.562 -7.685 14.171 1.00 88.31 369 ALA A N 1
ATOM 2959 C CA . ALA A 1 369 ? -13.439 -8.141 15.244 1.00 88.31 369 ALA A CA 1
ATOM 2960 C C . ALA A 1 369 ? -12.664 -8.613 16.489 1.00 88.31 369 ALA A C 1
ATOM 2962 O O . ALA A 1 369 ? -13.101 -8.365 17.611 1.00 88.31 369 ALA A O 1
ATOM 2963 N N . VAL A 1 370 ? -11.512 -9.277 16.322 1.00 93.00 370 VAL A N 1
ATOM 2964 C CA . VAL A 1 370 ? -10.652 -9.683 17.450 1.00 93.00 370 VAL A CA 1
ATOM 2965 C C . VAL A 1 370 ? -9.986 -8.471 18.109 1.00 93.00 370 VAL A C 1
ATOM 2967 O O . VAL A 1 370 ? -9.872 -8.447 19.337 1.00 93.00 370 VAL A O 1
ATOM 2970 N N . CYS A 1 371 ? -9.569 -7.464 17.334 1.00 93.44 371 CYS A N 1
ATOM 2971 C CA . CYS A 1 371 ? -9.092 -6.188 17.872 1.00 93.44 371 CYS A CA 1
ATOM 2972 C C . CYS A 1 371 ? -10.143 -5.527 18.763 1.00 93.44 371 CYS A C 1
ATOM 2974 O O . CYS A 1 371 ? -9.826 -5.172 19.900 1.00 93.44 371 CYS A O 1
ATOM 2976 N N . ASP A 1 372 ? -11.382 -5.433 18.281 1.00 89.38 372 ASP A N 1
ATOM 2977 C CA . ASP A 1 372 ? -12.493 -4.841 19.025 1.00 89.38 372 ASP A CA 1
ATOM 2978 C C . ASP A 1 372 ? -12.842 -5.668 20.273 1.00 89.38 372 ASP A C 1
ATOM 2980 O O . ASP A 1 372 ? -12.954 -5.120 21.369 1.00 89.38 372 ASP A O 1
ATOM 2984 N N . GLU A 1 373 ? -12.949 -6.998 20.163 1.00 88.25 373 GLU A N 1
ATOM 2985 C CA . GLU A 1 373 ? -13.272 -7.876 21.301 1.00 88.25 373 GLU A CA 1
ATOM 2986 C C . GLU A 1 373 ? -12.211 -7.802 22.404 1.00 88.25 373 GLU A C 1
ATOM 2988 O O . GLU A 1 373 ? -12.535 -7.702 23.588 1.00 88.25 373 GLU A O 1
ATOM 2993 N N . LEU A 1 374 ? -10.933 -7.872 22.029 1.00 90.44 374 LEU A N 1
ATOM 2994 C CA . LEU A 1 374 ? -9.829 -7.953 22.985 1.00 90.44 374 LEU A CA 1
ATOM 2995 C C . LEU A 1 374 ? -9.228 -6.591 23.337 1.00 90.44 374 LEU A C 1
ATOM 2997 O O . LEU A 1 374 ? -8.263 -6.552 24.115 1.00 90.44 374 LEU A O 1
ATOM 3001 N N . GLN A 1 375 ? -9.760 -5.505 22.771 1.00 89.25 375 GLN A N 1
ATOM 3002 C CA . GLN A 1 375 ? -9.231 -4.146 22.902 1.00 89.25 375 GLN A CA 1
ATOM 3003 C C . GLN A 1 375 ? -7.726 -4.121 22.584 1.00 89.25 375 GLN A C 1
ATOM 3005 O O . GLN A 1 375 ? -6.888 -3.723 23.398 1.00 89.25 375 GLN A O 1
ATOM 3010 N N . VAL A 1 376 ? -7.366 -4.686 21.430 1.00 92.88 376 VAL A N 1
ATOM 3011 C CA . VAL A 1 376 ? -5.992 -4.723 20.911 1.00 92.88 376 VAL A CA 1
ATOM 3012 C C . VAL A 1 376 ? -5.892 -3.706 19.777 1.00 92.88 376 VAL A C 1
ATOM 3014 O O . VAL A 1 376 ? -6.732 -3.749 18.878 1.00 92.88 376 VAL A O 1
ATOM 3017 N N . PRO A 1 377 ? -4.878 -2.825 19.761 1.00 95.69 377 PRO A N 1
ATOM 3018 C CA . PRO A 1 377 ? -4.684 -1.902 18.650 1.00 95.69 377 PRO A CA 1
ATOM 3019 C C . PRO A 1 377 ? -4.570 -2.623 17.296 1.00 95.69 377 PRO A C 1
ATOM 3021 O O . PRO A 1 377 ? -3.988 -3.709 17.198 1.00 95.69 377 PRO A O 1
ATOM 3024 N N . LEU A 1 378 ? -5.114 -1.987 16.257 1.00 97.25 378 LEU A N 1
ATOM 3025 C CA . LEU A 1 378 ? -5.173 -2.489 14.885 1.00 97.25 378 LEU A CA 1
ATOM 3026 C C . LEU A 1 378 ? -4.274 -1.660 13.961 1.00 97.25 378 LEU A C 1
ATOM 3028 O O . LEU A 1 378 ? -4.379 -0.436 13.934 1.00 97.25 378 LEU A O 1
ATOM 3032 N N . CYS A 1 379 ? -3.482 -2.334 13.128 1.00 97.94 379 CYS A N 1
ATOM 3033 C CA . CYS A 1 379 ? -2.900 -1.762 11.915 1.00 97.94 379 CYS A CA 1
ATOM 3034 C C . CYS A 1 379 ? -3.592 -2.374 10.685 1.00 97.94 379 CYS A C 1
ATOM 3036 O O . CYS A 1 379 ? -3.331 -3.521 10.309 1.00 97.94 379 CYS A O 1
ATOM 3038 N N . ASP A 1 380 ? -4.510 -1.631 10.063 1.00 97.31 380 ASP A N 1
ATOM 3039 C CA . ASP A 1 380 ? -5.302 -2.138 8.937 1.00 97.31 380 ASP A CA 1
ATOM 3040 C C . ASP A 1 380 ? -4.602 -1.930 7.581 1.00 97.31 380 ASP A C 1
ATOM 3042 O O . ASP A 1 380 ? -4.976 -1.073 6.773 1.00 97.31 380 ASP A O 1
ATOM 3046 N N . ASN A 1 381 ? -3.564 -2.732 7.325 1.00 97.56 381 ASN A N 1
ATOM 3047 C CA . ASN A 1 381 ? -2.822 -2.702 6.063 1.00 97.56 381 ASN A CA 1
ATOM 3048 C C . ASN A 1 381 ? -3.715 -2.969 4.848 1.00 97.56 381 ASN A C 1
ATOM 3050 O O . ASN A 1 381 ? -3.542 -2.313 3.822 1.00 97.56 381 ASN A O 1
ATOM 3054 N N . TYR A 1 382 ? -4.654 -3.917 4.938 1.00 97.25 382 TYR A N 1
ATOM 3055 C CA . TYR A 1 382 ? -5.542 -4.252 3.827 1.00 97.25 382 TYR A CA 1
ATOM 3056 C C . TYR A 1 382 ? -6.365 -3.035 3.417 1.00 97.25 382 TYR A C 1
ATOM 3058 O O . TYR A 1 382 ? -6.350 -2.666 2.245 1.00 97.25 382 TYR A O 1
ATOM 3066 N N . GLN A 1 383 ? -7.045 -2.389 4.372 1.00 93.62 383 GLN A N 1
ATOM 3067 C CA . GLN A 1 383 ? -7.869 -1.214 4.088 1.00 93.62 383 GLN A CA 1
ATOM 3068 C C . GLN A 1 383 ? -7.029 -0.083 3.489 1.00 93.62 383 GLN A C 1
ATOM 3070 O O . GLN A 1 383 ? -7.390 0.455 2.445 1.00 93.62 383 GLN A O 1
ATOM 3075 N N . LYS A 1 384 ? -5.887 0.247 4.107 1.00 92.69 384 LYS A N 1
ATOM 3076 C CA . LYS A 1 384 ? -5.020 1.349 3.660 1.00 92.69 384 LYS A CA 1
ATOM 3077 C C . LYS A 1 384 ? -4.427 1.101 2.271 1.00 92.69 384 LYS A C 1
ATOM 3079 O O . LYS A 1 384 ? -4.424 2.001 1.436 1.00 92.69 384 LYS A O 1
ATOM 3084 N N . LEU A 1 385 ? -3.961 -0.116 1.994 1.00 94.19 385 LEU A N 1
ATOM 3085 C CA . LEU A 1 385 ? -3.404 -0.463 0.684 1.00 94.19 385 LEU A CA 1
ATOM 3086 C C . LEU A 1 385 ? -4.487 -0.655 -0.383 1.00 94.19 385 LEU A C 1
ATOM 3088 O O . LEU A 1 385 ? -4.224 -0.394 -1.553 1.00 94.19 385 LEU A O 1
ATOM 3092 N N . ASN A 1 386 ? -5.694 -1.090 -0.013 1.00 91.75 386 ASN A N 1
ATOM 3093 C CA . ASN A 1 386 ? -6.813 -1.158 -0.950 1.00 91.75 386 ASN A CA 1
ATOM 3094 C C . ASN A 1 386 ? -7.325 0.240 -1.325 1.00 91.75 386 ASN A C 1
ATOM 3096 O O . ASN A 1 386 ? -7.557 0.478 -2.503 1.00 91.75 386 ASN A O 1
ATOM 3100 N N . ALA A 1 387 ? -7.406 1.173 -0.372 1.00 85.81 387 ALA A N 1
ATOM 3101 C CA . ALA A 1 387 ? -7.728 2.571 -0.663 1.00 85.81 387 ALA A CA 1
ATOM 3102 C C . ALA A 1 387 ? -6.692 3.200 -1.614 1.00 85.81 387 ALA A C 1
ATOM 3104 O O . ALA A 1 387 ? -7.059 3.822 -2.606 1.00 85.81 387 ALA A O 1
ATOM 3105 N N . LEU A 1 388 ? -5.394 2.946 -1.383 1.00 86.38 388 LEU A N 1
ATOM 3106 C CA . LEU A 1 388 ? -4.342 3.359 -2.319 1.00 86.38 388 LEU A CA 1
ATOM 3107 C C . LEU A 1 388 ? -4.546 2.750 -3.712 1.00 86.38 388 LEU A C 1
ATOM 3109 O O . LEU A 1 388 ? -4.349 3.433 -4.707 1.00 86.38 388 LEU A O 1
ATOM 3113 N N . ARG A 1 389 ? -4.939 1.475 -3.798 1.00 91.31 389 ARG A N 1
ATOM 3114 C CA . ARG A 1 389 ? -5.212 0.811 -5.079 1.00 91.31 389 ARG A CA 1
ATOM 3115 C C . ARG A 1 389 ? -6.403 1.425 -5.814 1.00 91.31 389 ARG A C 1
ATOM 3117 O O . ARG A 1 389 ? -6.366 1.513 -7.036 1.00 91.31 389 ARG A O 1
ATOM 3124 N N . GLU A 1 390 ? -7.454 1.798 -5.092 1.00 87.44 390 GLU A N 1
ATOM 3125 C CA . GLU A 1 390 ? -8.645 2.443 -5.658 1.00 87.44 390 GLU A CA 1
ATOM 3126 C C . GLU A 1 390 ? -8.330 3.851 -6.178 1.00 87.44 390 GLU A C 1
ATOM 3128 O O . GLU A 1 390 ? -8.842 4.241 -7.225 1.00 87.44 390 GLU A O 1
ATOM 3133 N N . GLN A 1 391 ? -7.441 4.573 -5.492 1.00 86.94 391 GLN A N 1
ATOM 3134 C CA . GLN A 1 391 ? -6.997 5.911 -5.880 1.00 86.94 391 GLN A CA 1
ATOM 3135 C C . GLN A 1 391 ? -5.959 5.893 -7.018 1.00 86.94 391 GLN A C 1
ATOM 3137 O O . GLN A 1 391 ? -6.065 6.656 -7.975 1.00 86.94 391 GLN A O 1
ATOM 3142 N N . ASP A 1 392 ? -4.946 5.031 -6.913 1.00 89.44 392 ASP A N 1
ATOM 3143 C CA . ASP A 1 392 ? -3.848 4.883 -7.868 1.00 89.44 392 ASP A CA 1
ATOM 3144 C C . ASP A 1 392 ? -3.418 3.410 -7.970 1.00 89.44 392 ASP A C 1
ATOM 3146 O O . ASP A 1 392 ? -2.484 2.920 -7.315 1.00 89.44 392 ASP A O 1
ATOM 3150 N N . ALA A 1 393 ? -4.113 2.693 -8.853 1.00 92.19 393 ALA A N 1
ATOM 3151 C CA . ALA A 1 393 ? -3.884 1.275 -9.096 1.00 92.19 393 ALA A CA 1
ATOM 3152 C C . ALA A 1 393 ? -2.448 0.970 -9.549 1.00 92.19 393 ALA A C 1
ATOM 3154 O O . ALA A 1 393 ? -1.914 -0.088 -9.206 1.00 92.19 393 ALA A O 1
ATOM 3155 N N . LEU A 1 394 ? -1.806 1.881 -10.292 1.00 92.44 394 LEU A N 1
ATOM 3156 C CA . LEU A 1 394 ? -0.444 1.682 -10.780 1.00 92.44 394 LEU A CA 1
ATOM 3157 C C . LEU A 1 394 ? 0.562 1.814 -9.637 1.00 92.44 394 LEU A C 1
ATOM 3159 O O . LEU A 1 394 ? 1.414 0.939 -9.480 1.00 92.44 394 LEU A O 1
ATOM 3163 N N . SER A 1 395 ? 0.458 2.856 -8.811 1.00 92.31 395 SER A N 1
ATOM 3164 C CA . SER A 1 395 ? 1.345 3.018 -7.653 1.00 92.31 395 SER A CA 1
ATOM 3165 C C . SER A 1 395 ? 1.244 1.838 -6.691 1.00 92.31 395 SER A C 1
ATOM 3167 O O . SER A 1 395 ? 2.276 1.330 -6.253 1.00 92.31 395 SER A O 1
ATOM 3169 N N . TRP A 1 396 ? 0.033 1.332 -6.434 1.00 95.69 396 TRP A N 1
ATOM 3170 C CA . TRP A 1 396 ? -0.144 0.099 -5.667 1.00 95.69 396 TRP A CA 1
ATOM 3171 C C . TRP A 1 396 ? 0.487 -1.116 -6.364 1.00 95.69 396 TRP A C 1
ATOM 3173 O O . TRP A 1 396 ? 1.236 -1.873 -5.745 1.00 95.69 396 TRP A O 1
ATOM 3183 N N . ARG A 1 397 ? 0.251 -1.299 -7.669 1.00 95.19 397 ARG A N 1
ATOM 3184 C CA . ARG A 1 397 ? 0.786 -2.436 -8.435 1.00 95.19 397 ARG A CA 1
ATOM 3185 C C . ARG A 1 397 ? 2.315 -2.485 -8.414 1.00 95.19 397 ARG A C 1
ATOM 3187 O O . ARG A 1 397 ? 2.880 -3.578 -8.350 1.00 95.19 397 ARG A O 1
ATOM 3194 N N . LEU A 1 398 ? 2.980 -1.328 -8.440 1.00 94.88 398 LEU A N 1
ATOM 3195 C CA . LEU A 1 398 ? 4.441 -1.210 -8.364 1.00 94.88 398 LEU A CA 1
ATOM 3196 C C . LEU A 1 398 ? 5.012 -1.560 -6.977 1.00 94.88 398 LEU A C 1
ATOM 3198 O O . LEU A 1 398 ? 6.221 -1.760 -6.866 1.00 94.88 398 LEU A O 1
ATOM 3202 N N . MET A 1 399 ? 4.178 -1.670 -5.936 1.00 95.75 399 MET A N 1
ATOM 3203 C CA . MET A 1 399 ? 4.566 -2.162 -4.605 1.00 95.75 399 MET A CA 1
ATOM 3204 C C . MET A 1 399 ? 4.488 -3.690 -4.479 1.00 95.75 399 MET A C 1
ATOM 3206 O O . MET A 1 399 ? 4.933 -4.244 -3.475 1.00 95.75 399 MET A O 1
ATOM 3210 N N . MET A 1 400 ? 3.928 -4.382 -5.474 1.00 95.50 400 MET A N 1
ATOM 3211 C CA . MET A 1 400 ? 3.736 -5.833 -5.455 1.00 95.50 400 MET A CA 1
ATOM 3212 C C . MET A 1 400 ? 4.831 -6.544 -6.251 1.00 95.50 400 MET A C 1
ATOM 3214 O O . MET A 1 400 ? 5.083 -6.217 -7.413 1.00 95.50 400 MET A O 1
ATOM 3218 N N . SER A 1 401 ? 5.466 -7.542 -5.633 1.00 93.50 401 SER A N 1
ATOM 3219 C CA . SER A 1 401 ? 6.473 -8.394 -6.275 1.00 93.50 401 SER A CA 1
ATOM 3220 C C . SER A 1 401 ? 5.858 -9.577 -7.021 1.00 93.50 401 SER A C 1
ATOM 3222 O O . SER A 1 401 ? 6.375 -10.009 -8.048 1.00 93.50 401 SER A O 1
ATOM 3224 N N . ASP A 1 402 ? 4.753 -10.103 -6.512 1.00 92.38 402 ASP A N 1
ATOM 3225 C CA . ASP A 1 402 ? 3.930 -11.112 -7.170 1.00 92.38 402 ASP A CA 1
ATOM 3226 C C . ASP A 1 402 ? 2.465 -10.901 -6.761 1.00 92.38 402 ASP A C 1
ATOM 3228 O O . ASP A 1 402 ? 2.105 -9.834 -6.260 1.00 92.38 402 ASP A O 1
ATOM 3232 N N . GLU A 1 403 ? 1.599 -11.884 -6.993 1.00 93.50 403 GLU A N 1
ATOM 3233 C CA . GLU A 1 403 ? 0.171 -11.757 -6.717 1.00 93.50 403 GLU A CA 1
ATOM 3234 C C . GLU A 1 403 ? -0.149 -11.518 -5.234 1.00 93.50 403 GLU A C 1
ATOM 3236 O O . GLU A 1 403 ? -1.208 -10.974 -4.918 1.00 93.50 403 GLU A O 1
ATOM 3241 N N . ILE A 1 404 ? 0.746 -11.903 -4.320 1.00 93.31 404 ILE A N 1
ATOM 3242 C CA . ILE A 1 404 ? 0.497 -11.905 -2.873 1.00 93.31 404 ILE A CA 1
ATOM 3243 C C . ILE A 1 404 ? 1.553 -11.145 -2.065 1.00 93.31 404 ILE A C 1
ATOM 3245 O O . ILE A 1 404 ? 1.216 -10.582 -1.025 1.00 93.31 404 ILE A O 1
ATOM 3249 N N . HIS A 1 405 ? 2.809 -11.120 -2.506 1.00 94.56 405 HIS A N 1
ATOM 3250 C CA . HIS A 1 405 ? 3.926 -10.580 -1.746 1.00 94.56 405 HIS A CA 1
ATOM 3251 C C . HIS A 1 405 ? 4.267 -9.156 -2.195 1.00 94.56 405 HIS A C 1
ATOM 3253 O O . HIS A 1 405 ? 4.496 -8.925 -3.389 1.00 94.56 405 HIS A O 1
ATOM 3259 N N . PRO A 1 406 ? 4.381 -8.204 -1.256 1.00 95.31 406 PRO A N 1
ATOM 3260 C CA . PRO A 1 406 ? 4.950 -6.901 -1.550 1.00 95.31 406 PRO A CA 1
ATOM 3261 C C . PRO A 1 406 ? 6.443 -7.019 -1.890 1.00 95.31 406 PRO A C 1
ATOM 3263 O O . PRO A 1 406 ? 7.145 -7.906 -1.409 1.00 95.31 406 PRO A O 1
ATOM 3266 N N . ASN A 1 407 ? 6.938 -6.099 -2.710 1.00 94.38 407 ASN A N 1
ATOM 3267 C CA . ASN A 1 407 ? 8.369 -5.830 -2.822 1.00 94.38 407 ASN A CA 1
ATOM 3268 C C . ASN A 1 407 ? 8.813 -4.874 -1.696 1.00 94.38 407 ASN A C 1
ATOM 3270 O O . ASN A 1 407 ? 8.017 -4.507 -0.830 1.00 94.38 407 ASN A O 1
ATOM 3274 N N . MET A 1 408 ? 10.073 -4.445 -1.672 1.00 94.50 408 MET A N 1
ATOM 3275 C CA . MET A 1 408 ? 10.585 -3.494 -0.679 1.00 94.50 408 MET A CA 1
ATOM 3276 C C . MET A 1 408 ? 9.802 -2.176 -0.612 1.00 94.50 408 MET A C 1
ATOM 3278 O O . MET A 1 408 ? 9.634 -1.639 0.480 1.00 94.50 408 MET A O 1
ATOM 3282 N N . ALA A 1 409 ? 9.279 -1.653 -1.726 1.00 95.44 409 ALA A N 1
ATOM 3283 C CA . ALA A 1 409 ? 8.415 -0.469 -1.668 1.00 95.44 409 ALA A CA 1
ATOM 3284 C C . ALA A 1 409 ? 7.129 -0.757 -0.872 1.00 95.44 409 ALA A C 1
ATOM 3286 O O . ALA A 1 409 ? 6.740 0.041 -0.019 1.00 95.44 409 ALA A O 1
ATOM 3287 N N . GLY A 1 410 ? 6.523 -1.932 -1.067 1.00 96.44 410 GLY A N 1
ATOM 3288 C CA . GLY A 1 410 ? 5.399 -2.384 -0.248 1.00 96.44 410 GLY A CA 1
ATOM 3289 C C . GLY A 1 410 ? 5.783 -2.671 1.210 1.00 96.44 410 GLY A C 1
ATOM 3290 O O . GLY A 1 410 ? 5.054 -2.282 2.116 1.00 96.44 410 GLY A O 1
ATOM 3291 N N . HIS A 1 411 ? 6.949 -3.270 1.474 1.00 97.12 411 HIS A N 1
ATOM 3292 C CA . HIS A 1 411 ? 7.447 -3.484 2.841 1.00 97.12 411 HIS A CA 1
ATOM 3293 C C . HIS A 1 411 ? 7.685 -2.178 3.596 1.00 97.12 411 HIS A C 1
ATOM 3295 O O . HIS A 1 411 ? 7.358 -2.098 4.779 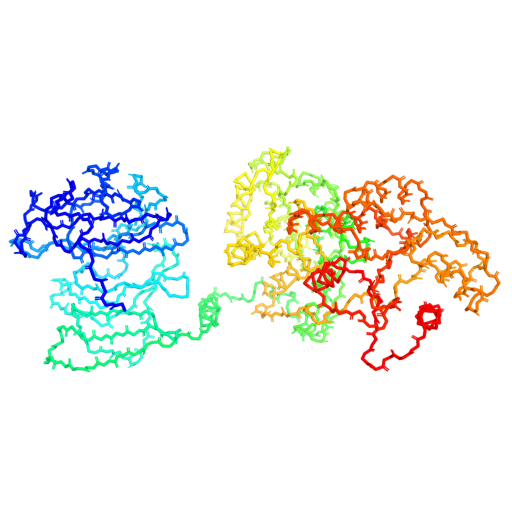1.00 97.12 411 HIS A O 1
ATOM 3301 N N . LYS A 1 412 ? 8.227 -1.157 2.927 1.00 97.38 412 LYS A N 1
ATOM 3302 C CA . LYS A 1 412 ? 8.333 0.191 3.487 1.00 97.38 412 LYS A CA 1
ATOM 3303 C C . LYS A 1 412 ? 6.959 0.735 3.831 1.00 97.38 412 LYS A C 1
ATOM 3305 O O . LYS A 1 412 ? 6.770 1.185 4.951 1.00 97.38 412 LYS A O 1
ATOM 3310 N N . LYS A 1 413 ? 5.984 0.612 2.924 1.00 97.81 413 LYS A N 1
ATOM 3311 C CA . LYS A 1 413 ? 4.632 1.107 3.191 1.00 97.81 413 LYS A CA 1
ATOM 3312 C C . LYS A 1 413 ? 3.971 0.399 4.378 1.00 97.81 413 LYS A C 1
ATOM 3314 O O . LYS A 1 413 ? 3.378 1.061 5.220 1.00 97.81 413 LYS A O 1
ATOM 3319 N N . LEU A 1 414 ? 4.125 -0.923 4.494 1.00 98.25 414 LEU A N 1
ATOM 3320 C CA . LEU A 1 414 ? 3.677 -1.681 5.671 1.00 98.25 414 LEU A CA 1
ATOM 3321 C C . LEU A 1 414 ? 4.356 -1.190 6.957 1.00 98.25 414 LEU A C 1
ATOM 3323 O O . LEU A 1 414 ? 3.697 -1.012 7.976 1.00 98.25 414 LEU A O 1
ATOM 3327 N N . ALA A 1 415 ? 5.667 -0.953 6.913 1.00 98.44 415 ALA A N 1
ATOM 3328 C CA . ALA A 1 415 ? 6.417 -0.446 8.054 1.00 98.44 415 ALA A CA 1
ATOM 3329 C C . ALA A 1 415 ? 5.998 0.971 8.466 1.00 98.44 415 ALA A C 1
ATOM 3331 O O . ALA A 1 415 ? 5.888 1.221 9.659 1.00 98.44 415 ALA A O 1
ATOM 3332 N N . GLU A 1 416 ? 5.730 1.870 7.516 1.00 98.56 416 GLU A N 1
ATOM 3333 C CA . GLU A 1 416 ? 5.208 3.218 7.781 1.00 98.56 416 GLU A CA 1
ATOM 3334 C C . GLU A 1 416 ? 3.853 3.150 8.496 1.00 98.56 416 GLU A C 1
ATOM 3336 O O . GLU A 1 416 ? 3.688 3.764 9.546 1.00 98.56 416 GLU A O 1
ATOM 3341 N N . LEU A 1 417 ? 2.920 2.336 7.987 1.00 97.81 417 LEU A N 1
ATOM 3342 C CA . LEU A 1 417 ? 1.591 2.159 8.586 1.00 97.81 417 LEU A CA 1
ATOM 3343 C C . LEU A 1 417 ? 1.662 1.542 9.990 1.00 97.81 417 LEU A C 1
ATOM 3345 O O . LEU A 1 417 ? 0.934 1.952 10.898 1.00 97.81 417 LEU A O 1
ATOM 3349 N N . MET A 1 418 ? 2.542 0.556 10.192 1.00 98.19 418 MET A N 1
ATOM 3350 C CA . MET A 1 418 ? 2.768 -0.035 11.514 1.00 98.19 418 MET A CA 1
ATOM 3351 C C . MET A 1 418 ? 3.445 0.958 12.461 1.00 98.19 418 MET A C 1
ATOM 3353 O O . MET A 1 418 ? 3.061 1.026 13.624 1.00 98.19 418 MET A O 1
ATOM 3357 N N . ALA A 1 419 ? 4.422 1.733 11.984 1.00 97.75 419 ALA A N 1
ATOM 3358 C CA . ALA A 1 419 ? 5.098 2.746 12.782 1.00 97.75 419 ALA A CA 1
ATOM 3359 C C . ALA A 1 419 ? 4.114 3.825 13.233 1.00 97.75 419 ALA A C 1
ATOM 3361 O O . ALA A 1 419 ? 4.062 4.082 14.427 1.00 97.75 419 ALA A O 1
ATOM 3362 N N . GLU A 1 420 ? 3.285 4.353 12.330 1.00 95.50 420 GLU A N 1
ATOM 3363 C CA . GLU A 1 420 ? 2.209 5.305 12.637 1.00 95.50 420 GLU A CA 1
ATOM 3364 C C . GLU A 1 420 ? 1.231 4.726 13.667 1.00 95.50 420 GLU A C 1
ATOM 3366 O O . GLU A 1 420 ? 0.919 5.371 14.664 1.00 95.50 420 GLU A O 1
ATOM 3371 N N . SER A 1 421 ? 0.823 3.462 13.498 1.00 94.94 421 SER A N 1
ATOM 3372 C CA . SER A 1 421 ? -0.053 2.777 14.463 1.00 94.94 421 SER A CA 1
ATOM 3373 C C . SER A 1 421 ? 0.592 2.643 15.850 1.00 94.94 421 SER A C 1
ATOM 3375 O O . SER A 1 421 ? -0.114 2.604 16.857 1.00 94.94 421 SER A O 1
ATOM 3377 N N . ILE A 1 422 ? 1.925 2.553 15.916 1.00 95.19 422 ILE A N 1
ATOM 3378 C CA . ILE A 1 422 ? 2.685 2.406 17.162 1.00 95.19 422 ILE A CA 1
ATOM 3379 C C . ILE A 1 422 ? 2.959 3.760 17.821 1.00 95.19 422 ILE A C 1
ATOM 3381 O O . ILE A 1 422 ? 2.721 3.914 19.020 1.00 95.19 422 ILE A O 1
ATOM 3385 N N . SER A 1 423 ? 3.491 4.721 17.066 1.00 92.81 423 SER A N 1
ATOM 3386 C CA . SER A 1 423 ? 3.931 6.028 17.559 1.00 92.81 423 SER A CA 1
ATOM 3387 C C . SER A 1 423 ? 2.796 7.035 17.701 1.00 92.81 423 SER A C 1
ATOM 3389 O O . SER A 1 423 ? 2.914 7.933 18.532 1.00 92.81 423 SER A O 1
ATOM 3391 N N . GLY A 1 424 ? 1.732 6.888 16.908 1.00 88.94 424 GLY A N 1
ATOM 3392 C CA . GLY A 1 424 ? 0.728 7.926 16.678 1.00 88.94 424 GLY A CA 1
ATOM 3393 C C . GLY A 1 424 ? 1.197 9.037 15.735 1.00 88.94 424 GLY A C 1
ATOM 3394 O O . GLY A 1 424 ? 0.506 10.038 15.617 1.00 88.94 424 GLY A O 1
ATOM 3395 N N . GLU A 1 425 ? 2.360 8.879 15.096 1.00 87.88 425 GLU A N 1
ATOM 3396 C CA . GLU A 1 425 ? 2.994 9.899 14.253 1.00 87.88 425 GLU A CA 1
ATOM 3397 C C . GLU A 1 425 ? 3.383 9.294 12.895 1.00 87.88 425 GLU A C 1
ATOM 3399 O O . GLU A 1 425 ? 4.095 8.274 12.876 1.00 87.88 425 GLU A O 1
ATOM 3404 N N . PRO A 1 426 ? 2.966 9.896 11.767 1.00 90.75 426 PRO A N 1
ATOM 3405 C CA . PRO A 1 426 ? 3.311 9.406 10.441 1.00 90.75 426 PRO A CA 1
ATOM 3406 C C . PRO A 1 426 ? 4.810 9.556 10.158 1.00 90.75 426 PRO A C 1
ATOM 3408 O O . PRO A 1 426 ? 5.489 10.451 10.657 1.00 90.75 426 PRO A O 1
ATOM 3411 N N . VAL A 1 427 ? 5.334 8.677 9.305 1.00 95.00 427 VAL A N 1
ATOM 3412 C CA . VAL A 1 427 ? 6.749 8.656 8.915 1.00 95.00 427 VAL A CA 1
ATOM 3413 C C . VAL A 1 427 ? 6.893 8.215 7.465 1.00 95.00 427 VAL A C 1
ATOM 3415 O O . VAL A 1 427 ? 6.082 7.442 6.963 1.00 95.00 427 VAL A O 1
ATOM 3418 N N . SER A 1 428 ? 7.936 8.702 6.792 1.00 96.62 428 SER A N 1
ATOM 3419 C CA . SER A 1 428 ? 8.275 8.314 5.421 1.00 96.62 428 SER A CA 1
ATOM 3420 C C . SER A 1 428 ? 9.623 7.597 5.355 1.00 96.62 428 SER A C 1
ATOM 3422 O O . SER A 1 428 ? 10.617 8.022 5.959 1.00 96.62 428 SER A O 1
ATOM 3424 N N . LEU A 1 429 ? 9.658 6.515 4.579 1.00 97.06 429 LEU A N 1
ATOM 3425 C CA . LEU A 1 429 ? 10.840 5.720 4.246 1.00 97.06 429 LEU A CA 1
ATOM 3426 C C . LEU A 1 429 ? 11.232 5.849 2.763 1.00 97.06 429 LEU A C 1
ATOM 3428 O O . LEU A 1 429 ? 12.003 5.034 2.235 1.00 97.06 429 LEU A O 1
ATOM 3432 N N . ALA A 1 430 ? 10.699 6.855 2.064 1.00 92.38 430 ALA A N 1
ATOM 3433 C CA . ALA A 1 430 ? 10.989 7.096 0.652 1.00 92.38 430 ALA A CA 1
ATOM 3434 C C . ALA A 1 430 ? 12.489 7.349 0.386 1.00 92.38 430 ALA A C 1
ATOM 3436 O O . ALA A 1 430 ? 13.014 6.917 -0.638 1.00 92.38 430 ALA A O 1
ATOM 3437 N N . ASP A 1 431 ? 13.179 7.979 1.335 1.00 92.94 431 ASP A N 1
ATOM 3438 C CA . ASP A 1 431 ? 14.614 8.295 1.335 1.00 92.94 431 ASP A CA 1
ATOM 3439 C C . ASP A 1 431 ? 15.523 7.110 1.712 1.00 92.94 431 ASP A C 1
ATOM 3441 O O . ASP A 1 431 ? 16.733 7.167 1.497 1.00 92.94 431 ASP A O 1
ATOM 3445 N N . VAL A 1 432 ? 14.972 6.020 2.260 1.00 93.50 432 VAL A N 1
ATOM 3446 C CA . VAL A 1 432 ? 15.767 4.848 2.651 1.00 93.50 432 VAL A CA 1
ATOM 3447 C C . VAL A 1 432 ? 16.272 4.133 1.398 1.00 93.50 432 VAL A C 1
ATOM 3449 O O . VAL A 1 432 ? 15.522 3.439 0.715 1.00 93.50 432 VAL A O 1
ATOM 3452 N N . ALA A 1 433 ? 17.550 4.281 1.075 1.00 89.69 433 ALA A N 1
ATOM 3453 C CA . ALA A 1 433 ? 18.140 3.646 -0.099 1.00 89.69 433 ALA A CA 1
ATOM 3454 C C . ALA A 1 433 ? 18.263 2.107 0.048 1.00 89.69 433 ALA A C 1
ATOM 3456 O O . ALA A 1 433 ? 18.212 1.568 1.168 1.00 89.69 433 ALA A O 1
ATOM 3457 N N . PRO A 1 434 ? 18.455 1.379 -1.072 1.00 87.81 434 PRO A N 1
ATOM 3458 C CA . PRO A 1 434 ? 18.975 0.015 -1.044 1.00 87.81 434 PRO A CA 1
ATOM 3459 C C . PRO A 1 434 ? 20.281 -0.095 -0.249 1.00 87.81 434 PRO A C 1
ATOM 3461 O O . PRO A 1 434 ? 20.961 0.903 -0.004 1.00 87.81 434 PRO A O 1
ATOM 3464 N N . LEU A 1 435 ? 20.643 -1.312 0.160 1.00 83.88 435 LEU A N 1
ATOM 3465 C CA . LEU A 1 435 ? 21.903 -1.544 0.871 1.00 83.88 435 LEU A CA 1
ATOM 3466 C C . LEU A 1 435 ? 23.097 -1.057 0.036 1.00 83.88 435 LEU A C 1
ATOM 3468 O O . LEU A 1 435 ? 23.243 -1.435 -1.126 1.00 83.88 435 LEU A O 1
ATOM 3472 N N . ALA A 1 436 ? 23.960 -0.243 0.651 1.00 81.25 436 ALA A N 1
ATOM 3473 C CA . ALA A 1 436 ? 25.125 0.343 -0.016 1.00 81.25 436 ALA A CA 1
ATOM 3474 C C . ALA A 1 436 ? 26.134 -0.719 -0.487 1.00 81.25 436 ALA A C 1
ATOM 3476 O O . ALA A 1 436 ? 26.738 -0.573 -1.547 1.00 81.25 436 ALA A O 1
ATOM 3477 N N . GLN A 1 437 ? 26.285 -1.801 0.285 1.00 83.56 437 GLN A N 1
ATOM 3478 C CA . GLN A 1 437 ? 27.096 -2.954 -0.090 1.00 83.56 437 GLN A CA 1
ATOM 3479 C C . GLN A 1 437 ? 26.248 -3.943 -0.901 1.00 83.56 437 GLN A C 1
ATOM 3481 O O . GLN A 1 437 ? 25.531 -4.782 -0.353 1.00 83.56 437 GLN A O 1
ATOM 3486 N N . ALA A 1 438 ? 26.340 -3.844 -2.223 1.00 87.31 438 ALA A N 1
ATOM 3487 C CA . ALA A 1 438 ? 25.599 -4.672 -3.166 1.00 87.31 438 ALA A CA 1
ATOM 3488 C C . ALA A 1 438 ? 26.165 -6.094 -3.290 1.00 87.31 438 ALA A C 1
ATOM 3490 O O . ALA A 1 438 ? 25.412 -7.012 -3.633 1.00 87.31 438 ALA A O 1
ATOM 3491 N N . LEU A 1 439 ? 27.468 -6.257 -3.009 1.00 92.81 439 LEU A N 1
ATOM 3492 C CA . LEU A 1 439 ? 28.268 -7.446 -3.318 1.00 92.81 439 LEU A CA 1
ATOM 3493 C C . LEU A 1 439 ? 28.878 -8.191 -2.099 1.00 92.81 439 LEU A C 1
ATOM 3495 O O . LEU A 1 439 ? 30.063 -8.542 -2.129 1.00 92.81 439 LEU A O 1
ATOM 3499 N N . PRO A 1 440 ? 28.146 -8.434 -0.991 1.00 91.25 440 PRO A N 1
ATOM 3500 C CA . PRO A 1 440 ? 28.721 -9.095 0.183 1.00 91.25 440 PRO A CA 1
ATOM 3501 C C . PRO A 1 440 ? 29.236 -10.517 -0.102 1.00 91.25 440 PRO A C 1
ATOM 3503 O O . PRO A 1 440 ? 30.260 -10.917 0.458 1.00 91.25 440 PRO A O 1
ATOM 3506 N N . ARG A 1 441 ? 28.572 -11.289 -0.977 1.00 92.94 441 ARG A N 1
ATOM 3507 C CA . ARG A 1 441 ? 29.015 -12.646 -1.334 1.00 92.94 441 ARG A CA 1
ATOM 3508 C C . ARG A 1 441 ? 30.298 -12.590 -2.150 1.00 92.94 441 ARG A C 1
ATOM 3510 O O . ARG A 1 441 ? 31.250 -13.305 -1.838 1.00 92.94 441 ARG A O 1
ATOM 3517 N N . VAL A 1 442 ? 30.324 -11.748 -3.177 1.00 95.31 442 VAL A N 1
ATOM 3518 C CA . VAL A 1 442 ? 31.495 -11.598 -4.045 1.00 95.31 442 VAL A CA 1
ATOM 3519 C C . VAL A 1 442 ? 32.692 -11.084 -3.248 1.00 95.31 442 VAL A C 1
ATOM 3521 O O . VAL A 1 442 ? 33.763 -11.676 -3.361 1.00 95.31 442 VAL A O 1
ATOM 3524 N N . LYS A 1 443 ? 32.516 -10.071 -2.385 1.00 94.88 443 LYS A N 1
ATOM 3525 C CA . LYS A 1 443 ? 33.593 -9.551 -1.523 1.00 94.88 443 LYS A CA 1
ATOM 3526 C C . LYS A 1 443 ? 34.217 -10.660 -0.674 1.00 94.88 443 LYS A C 1
ATOM 3528 O O . LYS A 1 443 ? 35.427 -10.854 -0.716 1.00 94.88 443 LYS A O 1
ATOM 3533 N N . SER A 1 444 ? 33.390 -11.475 -0.014 1.00 94.50 444 SER A N 1
ATOM 3534 C CA . SER A 1 444 ? 33.870 -12.609 0.788 1.00 94.50 444 SER A CA 1
ATOM 3535 C C . SER A 1 444 ? 34.665 -13.642 -0.028 1.00 94.50 444 SER A C 1
ATOM 3537 O O . SER A 1 444 ? 35.657 -14.190 0.456 1.00 94.50 444 SER A O 1
ATOM 3539 N N . LEU A 1 445 ? 34.259 -13.927 -1.270 1.00 95.69 445 LEU A N 1
ATOM 3540 C CA . LEU A 1 445 ? 34.986 -14.856 -2.143 1.00 95.69 445 LEU A CA 1
ATOM 3541 C C . LEU A 1 445 ? 36.307 -14.272 -2.644 1.00 95.69 445 LEU A C 1
ATOM 3543 O O . LEU A 1 445 ? 37.291 -15.008 -2.713 1.00 95.69 445 LEU A O 1
ATOM 3547 N N . VAL A 1 446 ? 36.331 -12.975 -2.957 1.00 95.81 446 VAL A N 1
ATOM 3548 C CA . VAL A 1 446 ? 37.536 -12.245 -3.368 1.00 95.81 446 VAL A CA 1
ATOM 3549 C C . VAL A 1 446 ? 38.564 -12.238 -2.236 1.00 95.81 446 VAL A C 1
ATOM 3551 O O . VAL A 1 446 ? 39.703 -12.650 -2.450 1.00 95.81 446 VAL A O 1
ATOM 3554 N N . GLU A 1 447 ? 38.154 -11.887 -1.014 1.00 94.94 447 GLU A N 1
ATOM 3555 C CA . GLU A 1 447 ? 39.006 -11.928 0.186 1.00 94.94 447 GLU A CA 1
ATOM 3556 C C . GLU A 1 447 ? 39.554 -13.339 0.451 1.00 94.94 447 GLU A C 1
ATOM 3558 O O . GLU A 1 447 ? 40.718 -13.516 0.813 1.00 94.94 447 GLU A O 1
ATOM 3563 N N . ALA A 1 448 ? 38.735 -14.366 0.210 1.00 95.75 448 ALA A N 1
ATOM 3564 C CA . ALA A 1 448 ? 39.124 -15.767 0.341 1.00 95.75 448 ALA A CA 1
ATOM 3565 C C . ALA A 1 448 ? 39.887 -16.329 -0.876 1.00 95.75 448 ALA A C 1
ATOM 3567 O O . ALA A 1 448 ? 40.210 -17.521 -0.876 1.00 95.75 448 ALA A O 1
ATOM 3568 N N . LYS A 1 449 ? 40.140 -15.520 -1.917 1.00 95.44 449 LYS A N 1
ATOM 3569 C CA . LYS A 1 449 ? 40.765 -15.922 -3.193 1.00 95.44 449 LYS A CA 1
ATOM 3570 C C . LYS A 1 449 ? 40.102 -17.146 -3.840 1.00 95.44 449 LYS A C 1
ATOM 3572 O O . LYS A 1 449 ? 40.765 -18.023 -4.396 1.00 95.44 449 LYS A O 1
ATOM 3577 N N . LYS A 1 450 ? 38.775 -17.239 -3.738 1.00 96.00 450 LYS A N 1
ATOM 3578 C CA . LYS A 1 450 ? 37.966 -18.318 -4.321 1.00 96.00 450 LYS A CA 1
ATOM 3579 C C . LYS A 1 450 ? 37.457 -17.933 -5.701 1.00 96.00 450 LYS A C 1
ATOM 3581 O O . LYS A 1 450 ? 37.298 -16.761 -6.010 1.00 96.00 450 LYS A O 1
ATOM 3586 N N . THR A 1 451 ? 37.164 -18.937 -6.524 1.00 97.12 451 THR A N 1
ATOM 3587 C CA . THR A 1 451 ? 36.512 -18.720 -7.819 1.00 97.12 451 THR A CA 1
ATOM 3588 C C . THR A 1 451 ? 35.146 -18.062 -7.634 1.00 97.12 451 THR A C 1
ATOM 3590 O O . THR A 1 451 ? 34.369 -18.512 -6.793 1.00 97.12 451 THR A O 1
ATOM 3593 N N . VAL A 1 452 ? 34.861 -17.038 -8.439 1.00 97.88 452 VAL A N 1
ATOM 3594 C CA . VAL A 1 452 ? 33.568 -16.341 -8.474 1.00 97.88 452 VAL A CA 1
ATOM 3595 C C . VAL A 1 452 ? 32.825 -16.743 -9.744 1.00 97.88 452 VAL A C 1
ATOM 3597 O O . VAL A 1 452 ? 33.335 -16.557 -10.852 1.00 97.88 452 VAL A O 1
ATOM 3600 N N . LYS A 1 453 ? 31.618 -17.295 -9.594 1.00 98.12 453 LYS A N 1
ATOM 3601 C CA . LYS A 1 453 ? 30.746 -17.656 -10.719 1.00 98.12 453 LYS A CA 1
ATOM 3602 C C . LYS A 1 453 ? 29.780 -16.524 -11.032 1.00 98.12 453 LYS A C 1
ATOM 3604 O O . LYS A 1 453 ? 29.005 -16.116 -10.171 1.00 98.12 453 LYS A O 1
ATOM 3609 N N . VAL A 1 454 ? 29.782 -16.051 -12.270 1.00 98.31 454 VAL A N 1
ATOM 3610 C CA . VAL A 1 454 ? 28.948 -14.929 -12.705 1.00 98.31 454 VAL A CA 1
ATOM 3611 C C . VAL A 1 454 ? 28.005 -15.374 -13.810 1.00 98.31 454 VAL A C 1
ATOM 3613 O O . VAL A 1 454 ? 28.434 -15.988 -14.783 1.00 98.31 454 VAL A O 1
ATOM 3616 N N . ILE A 1 455 ? 26.727 -15.026 -13.690 1.00 98.31 455 ILE A N 1
ATOM 3617 C CA . ILE A 1 455 ? 25.789 -15.022 -14.816 1.00 98.31 455 ILE A CA 1
ATOM 3618 C C . ILE A 1 455 ? 25.536 -13.566 -15.187 1.00 98.31 455 ILE A C 1
ATOM 3620 O O . ILE A 1 455 ? 25.086 -12.789 -14.349 1.00 98.31 455 ILE A O 1
ATOM 3624 N N . ALA A 1 456 ? 25.822 -13.186 -16.429 1.00 97.81 456 ALA A N 1
ATOM 3625 C CA . ALA A 1 456 ? 25.707 -11.799 -16.868 1.00 97.81 456 ALA A CA 1
ATOM 3626 C C . ALA A 1 456 ? 25.012 -11.685 -18.224 1.00 97.81 456 ALA A C 1
ATOM 3628 O O . ALA A 1 456 ? 25.271 -12.469 -19.139 1.00 97.81 456 ALA A O 1
ATOM 3629 N N . MET A 1 457 ? 24.133 -10.694 -18.352 1.00 96.62 457 MET A N 1
ATOM 3630 C CA . MET A 1 457 ? 23.546 -10.307 -19.634 1.00 96.62 457 MET A CA 1
ATOM 3631 C C . MET A 1 457 ? 24.512 -9.404 -20.425 1.00 96.62 457 MET A C 1
ATOM 3633 O O . MET A 1 457 ? 25.125 -8.521 -19.824 1.00 96.62 457 MET A O 1
ATOM 3637 N N . PRO A 1 458 ? 24.630 -9.541 -21.758 1.00 94.31 458 PRO A N 1
ATOM 3638 C CA . PRO A 1 458 ? 25.448 -8.634 -22.562 1.00 94.31 458 PRO A CA 1
ATOM 3639 C C . PRO A 1 458 ? 25.030 -7.156 -22.456 1.00 94.31 458 PRO A C 1
ATOM 3641 O O . PRO A 1 458 ? 23.830 -6.879 -22.381 1.00 94.31 458 PRO A O 1
ATOM 3644 N N . PRO A 1 459 ? 25.982 -6.199 -22.495 1.00 94.56 459 PRO A N 1
ATOM 3645 C CA . PRO A 1 459 ? 27.434 -6.396 -22.641 1.00 94.56 459 PRO A CA 1
ATOM 3646 C C . PRO A 1 459 ? 28.185 -6.619 -21.308 1.00 94.56 459 PRO A C 1
ATOM 3648 O O . PRO A 1 459 ? 29.417 -6.621 -21.287 1.00 94.56 459 PRO A O 1
ATOM 3651 N N . LEU A 1 460 ? 27.482 -6.782 -20.178 1.00 96.31 460 LEU A N 1
ATOM 3652 C CA . LEU A 1 460 ? 28.116 -6.907 -18.855 1.00 96.31 460 LEU A CA 1
ATOM 3653 C C . LEU A 1 460 ? 28.981 -8.156 -18.721 1.00 96.31 460 LEU A C 1
ATOM 3655 O O . LEU A 1 460 ? 29.915 -8.152 -17.930 1.00 96.31 460 LEU A O 1
ATOM 3659 N N . ASP A 1 461 ? 28.692 -9.210 -19.478 1.00 95.44 461 ASP A N 1
ATOM 3660 C CA . ASP A 1 461 ? 29.469 -10.447 -19.488 1.00 95.44 461 ASP A CA 1
ATOM 3661 C C . ASP A 1 461 ? 30.929 -10.233 -19.902 1.00 95.44 461 ASP A C 1
ATOM 3663 O O . ASP A 1 461 ? 31.814 -10.898 -19.364 1.00 95.44 461 ASP A O 1
ATOM 3667 N N . GLN A 1 462 ? 31.189 -9.283 -20.803 1.00 96.00 462 GLN A N 1
ATOM 3668 C CA . GLN A 1 462 ? 32.541 -8.886 -21.196 1.00 96.00 462 GLN A CA 1
ATOM 3669 C C . GLN A 1 462 ? 33.114 -7.827 -20.248 1.00 96.00 462 GLN A C 1
ATOM 3671 O O . GLN A 1 462 ? 34.239 -7.973 -19.769 1.00 96.00 462 GLN A O 1
ATOM 3676 N N . LEU A 1 463 ? 32.328 -6.794 -19.923 1.00 96.94 463 LEU A N 1
ATOM 3677 C CA . LEU A 1 463 ? 32.781 -5.678 -19.082 1.00 96.94 463 LEU A CA 1
ATOM 3678 C C . LEU A 1 463 ? 33.181 -6.137 -17.674 1.00 96.94 463 LEU A C 1
ATOM 3680 O O . LEU A 1 463 ? 34.181 -5.674 -17.132 1.00 96.94 463 LEU A O 1
ATOM 3684 N N . ILE A 1 464 ? 32.450 -7.093 -17.090 1.00 96.50 464 ILE A N 1
ATOM 3685 C CA . ILE A 1 464 ? 32.775 -7.610 -15.758 1.00 96.50 464 ILE A CA 1
ATOM 3686 C C . ILE A 1 464 ? 34.084 -8.407 -15.750 1.00 96.50 464 ILE A C 1
ATOM 3688 O O . ILE A 1 464 ? 34.812 -8.367 -14.762 1.00 96.50 464 ILE A O 1
ATOM 3692 N N . GLN A 1 465 ? 34.424 -9.099 -16.845 1.00 95.50 465 GLN A N 1
ATOM 3693 C CA . GLN A 1 465 ? 35.698 -9.821 -16.951 1.00 95.50 465 GLN A CA 1
ATOM 3694 C C . GLN A 1 465 ? 36.878 -8.852 -16.933 1.00 95.50 465 GLN A C 1
ATOM 3696 O O . GLN A 1 465 ? 37.845 -9.081 -16.206 1.00 95.50 465 GLN A O 1
ATOM 3701 N N . ALA A 1 466 ? 36.780 -7.765 -17.702 1.00 94.88 466 ALA A N 1
ATOM 3702 C CA . ALA A 1 466 ? 37.785 -6.711 -17.707 1.00 94.88 466 ALA A CA 1
ATOM 3703 C C . ALA A 1 466 ? 37.910 -6.060 -16.321 1.00 94.88 466 ALA A C 1
ATOM 3705 O O . ALA A 1 466 ? 39.013 -5.966 -15.781 1.00 94.88 466 ALA A O 1
ATOM 3706 N N . ALA A 1 467 ? 36.777 -5.741 -15.688 1.00 96.62 467 ALA A N 1
ATOM 3707 C CA . ALA A 1 467 ? 36.760 -5.116 -14.373 1.00 96.62 467 ALA A CA 1
ATOM 3708 C C . ALA A 1 467 ? 37.405 -5.979 -13.277 1.00 96.62 467 ALA A C 1
ATOM 3710 O O . ALA A 1 467 ? 38.223 -5.482 -12.507 1.00 96.62 467 ALA A O 1
ATOM 3711 N N . PHE A 1 468 ? 37.107 -7.281 -13.216 1.00 96.38 468 PHE A N 1
ATOM 3712 C CA . PHE A 1 468 ? 37.752 -8.177 -12.247 1.00 96.38 468 PHE A CA 1
ATOM 3713 C C . PHE A 1 468 ? 39.252 -8.327 -12.490 1.00 96.38 468 PHE A C 1
ATOM 3715 O O . PHE A 1 468 ? 40.010 -8.420 -11.529 1.00 96.38 468 PHE A O 1
ATOM 3722 N N . LYS A 1 469 ? 39.695 -8.330 -13.753 1.00 94.69 469 LYS A N 1
ATOM 3723 C CA . LYS A 1 469 ? 41.121 -8.411 -14.084 1.00 94.69 469 LYS A CA 1
ATOM 3724 C C . LYS A 1 469 ? 41.905 -7.217 -13.532 1.00 94.69 469 LYS A C 1
ATOM 3726 O O . LYS A 1 469 ? 43.069 -7.382 -13.181 1.00 94.69 469 LYS A O 1
ATOM 3731 N N . GLU A 1 470 ? 41.282 -6.045 -13.451 1.00 95.75 470 GLU A N 1
ATOM 3732 C CA . GLU A 1 470 ? 41.897 -4.847 -12.877 1.00 95.75 470 GLU A CA 1
ATOM 3733 C C . GLU A 1 470 ? 41.755 -4.784 -11.351 1.00 95.75 470 GLU A C 1
ATOM 3735 O O . GLU A 1 470 ? 42.735 -4.556 -10.645 1.00 95.75 470 GLU A O 1
ATOM 3740 N N . VAL A 1 471 ? 40.543 -5.000 -10.835 1.00 96.12 471 VAL A N 1
ATOM 3741 C CA . VAL A 1 471 ? 40.220 -4.769 -9.418 1.00 96.12 471 VAL A CA 1
ATOM 3742 C C . VAL A 1 471 ? 40.639 -5.941 -8.522 1.00 96.12 471 VAL A C 1
ATOM 3744 O O . VAL A 1 471 ? 41.031 -5.733 -7.377 1.00 96.12 471 VAL A O 1
ATOM 3747 N N . ALA A 1 472 ? 40.580 -7.177 -9.024 1.00 95.00 472 ALA A N 1
ATOM 3748 C CA . ALA A 1 472 ? 40.874 -8.396 -8.269 1.00 95.00 472 ALA A CA 1
ATOM 3749 C C . ALA A 1 472 ? 41.619 -9.441 -9.136 1.00 95.00 472 ALA A C 1
ATOM 3751 O O . ALA A 1 472 ? 41.104 -10.544 -9.347 1.00 95.00 472 ALA A O 1
ATOM 3752 N N . PRO A 1 473 ? 42.842 -9.137 -9.624 1.00 94.19 473 PRO A N 1
ATOM 3753 C CA . PRO A 1 473 ? 43.574 -9.975 -10.589 1.00 94.19 473 PRO A CA 1
ATOM 3754 C C . PRO A 1 473 ? 43.891 -11.393 -10.088 1.00 94.19 473 PRO A C 1
ATOM 3756 O O . PRO A 1 473 ? 44.062 -12.310 -10.890 1.00 94.19 473 PRO A O 1
ATOM 3759 N N . ASP A 1 474 ? 43.954 -11.581 -8.769 1.00 91.81 474 ASP A N 1
ATOM 3760 C CA . ASP A 1 474 ? 44.253 -12.866 -8.125 1.00 91.81 474 ASP A CA 1
ATOM 3761 C C . ASP A 1 474 ? 43.048 -13.828 -8.090 1.00 91.81 474 ASP A C 1
ATOM 3763 O O . ASP A 1 474 ? 43.178 -14.978 -7.660 1.00 91.81 474 ASP A O 1
ATOM 3767 N N . VAL A 1 475 ? 41.859 -13.374 -8.497 1.00 94.75 475 VAL A N 1
ATOM 3768 C CA . VAL A 1 475 ? 40.611 -14.137 -8.400 1.00 94.75 475 VAL A CA 1
ATOM 3769 C C . VAL A 1 475 ? 40.254 -14.748 -9.750 1.00 94.75 475 VAL A C 1
ATOM 3771 O O . VAL A 1 475 ? 40.135 -14.063 -10.763 1.00 94.75 475 VAL A O 1
ATOM 3774 N N . LYS A 1 476 ? 40.010 -16.063 -9.768 1.00 95.31 476 LYS A N 1
ATOM 3775 C CA . LYS A 1 476 ? 39.486 -16.741 -10.959 1.00 95.31 476 LYS A CA 1
ATOM 3776 C C . LYS A 1 476 ? 38.004 -16.396 -11.147 1.00 95.31 476 LYS A C 1
ATOM 3778 O O . LYS A 1 476 ? 37.195 -16.678 -10.264 1.00 95.31 476 LYS A O 1
ATOM 3783 N N . LEU A 1 477 ? 37.645 -15.881 -12.319 1.00 96.69 477 LEU A N 1
ATOM 3784 C CA . LEU A 1 477 ? 36.262 -15.598 -12.702 1.00 96.69 477 LEU A CA 1
ATOM 3785 C C . LEU A 1 477 ? 35.734 -16.663 -13.676 1.00 96.69 477 LEU A C 1
ATOM 3787 O O . LEU A 1 477 ? 36.405 -17.003 -14.650 1.00 96.69 477 LEU A O 1
ATOM 3791 N N . GLU A 1 478 ? 34.529 -17.177 -13.433 1.00 97.75 478 GLU A N 1
ATOM 3792 C CA . GLU A 1 478 ? 33.800 -18.061 -14.354 1.00 97.75 478 GLU A CA 1
ATOM 3793 C C . GLU A 1 478 ? 32.519 -17.359 -14.813 1.00 97.75 478 GLU A C 1
ATOM 3795 O O . GLU A 1 478 ? 31.533 -17.323 -14.079 1.00 97.75 478 GLU A O 1
ATOM 3800 N N . VAL A 1 479 ? 32.533 -16.781 -16.019 1.00 97.81 479 VAL A N 1
ATOM 3801 C CA . VAL A 1 479 ? 31.393 -16.020 -16.556 1.00 97.81 479 VAL A CA 1
ATOM 3802 C C . VAL A 1 479 ? 30.574 -16.867 -17.523 1.00 97.81 479 VAL A C 1
ATOM 3804 O O . VAL A 1 479 ? 31.087 -17.382 -18.513 1.00 97.81 479 VAL A O 1
ATOM 3807 N N . SER A 1 480 ? 29.279 -16.979 -17.240 1.00 97.62 480 SER A N 1
ATOM 3808 C CA . SER A 1 480 ? 28.266 -17.566 -18.113 1.00 97.62 480 SER A CA 1
ATOM 3809 C C . SER A 1 480 ? 27.411 -16.458 -18.723 1.00 97.62 480 SER A C 1
ATOM 3811 O O . SER A 1 480 ? 26.683 -15.759 -18.013 1.00 97.62 480 SER A O 1
ATOM 3813 N N . THR A 1 481 ? 27.477 -16.300 -20.043 1.00 97.38 481 THR A N 1
ATOM 3814 C CA . THR A 1 481 ? 26.673 -15.291 -20.739 1.00 97.38 481 THR A CA 1
ATOM 3815 C C . THR A 1 481 ? 25.209 -15.717 -20.827 1.00 97.38 481 THR A C 1
ATOM 3817 O O . THR A 1 481 ? 24.872 -16.747 -21.414 1.00 97.38 481 THR A O 1
ATOM 3820 N N . TRP A 1 482 ? 24.318 -14.871 -20.321 1.00 96.25 482 TRP A N 1
ATOM 3821 C CA . TRP A 1 482 ? 22.881 -14.975 -20.532 1.00 96.25 482 TRP A CA 1
ATOM 3822 C C . TRP A 1 482 ? 22.490 -14.200 -21.793 1.00 96.25 482 TRP A C 1
ATOM 3824 O O . TRP A 1 482 ? 22.284 -12.991 -21.772 1.00 96.25 482 TRP A O 1
ATOM 3834 N N . GLN A 1 483 ? 22.378 -14.910 -22.916 1.00 94.06 483 GLN A N 1
ATOM 3835 C CA . GLN A 1 483 ? 22.040 -14.317 -24.214 1.00 94.06 483 GLN A CA 1
ATOM 3836 C C . GLN A 1 483 ? 20.623 -13.722 -24.218 1.00 94.06 483 GLN A C 1
ATOM 3838 O O . GLN A 1 483 ? 19.652 -14.466 -24.063 1.00 94.06 483 GLN A O 1
ATOM 3843 N N . THR A 1 484 ? 20.505 -12.410 -24.445 1.00 92.50 484 THR A N 1
ATOM 3844 C CA . THR A 1 484 ? 19.227 -11.663 -24.481 1.00 92.50 484 THR A CA 1
ATOM 3845 C C . THR A 1 484 ? 18.883 -11.087 -25.859 1.00 92.50 484 THR A C 1
ATOM 3847 O O . THR A 1 484 ? 17.733 -10.719 -26.100 1.00 92.50 484 THR A O 1
ATOM 3850 N N . ALA A 1 485 ? 19.846 -11.024 -26.785 1.00 89.94 485 ALA A N 1
ATOM 3851 C CA . ALA A 1 485 ? 19.640 -10.455 -28.114 1.00 89.94 485 ALA A CA 1
ATOM 3852 C C . ALA A 1 485 ? 18.523 -11.186 -28.881 1.00 89.94 485 ALA A C 1
ATOM 3854 O O . ALA A 1 485 ? 18.498 -12.413 -28.958 1.00 89.94 485 ALA A O 1
ATOM 3855 N N . GLY A 1 486 ? 17.585 -10.418 -29.443 1.00 88.38 486 GLY A N 1
ATOM 3856 C CA . GLY A 1 486 ? 16.453 -10.943 -30.216 1.00 88.38 486 GLY A CA 1
ATOM 3857 C C . GLY A 1 486 ? 15.360 -11.640 -29.394 1.00 88.38 486 GLY A C 1
ATOM 3858 O O . GLY A 1 486 ? 14.381 -12.099 -29.979 1.00 88.38 486 GLY A O 1
ATOM 3859 N N . LYS A 1 487 ? 15.486 -11.715 -28.062 1.00 90.50 487 LYS A N 1
ATOM 3860 C CA . LYS A 1 487 ? 14.478 -12.330 -27.190 1.00 90.50 487 LYS A CA 1
ATOM 3861 C C . LYS A 1 487 ? 13.409 -11.328 -26.759 1.00 90.50 487 LYS A C 1
ATOM 3863 O O . LYS A 1 487 ? 13.681 -10.165 -26.470 1.00 90.50 487 LYS A O 1
ATOM 3868 N N . SER A 1 488 ? 12.176 -11.812 -26.663 1.00 89.44 488 SER A N 1
ATOM 3869 C CA . SER A 1 488 ? 11.083 -11.115 -25.980 1.00 89.44 488 SER A CA 1
ATOM 3870 C C . SER A 1 488 ? 11.295 -11.100 -24.463 1.00 89.44 488 SER A C 1
ATOM 3872 O O . SER A 1 488 ? 12.019 -11.931 -23.911 1.00 89.44 488 SER A O 1
ATOM 3874 N N . ARG A 1 489 ? 10.594 -10.204 -23.758 1.00 88.69 489 ARG A N 1
ATOM 3875 C CA . ARG A 1 489 ? 10.649 -10.138 -22.288 1.00 88.69 489 ARG A CA 1
ATOM 3876 C C . ARG A 1 489 ? 10.229 -11.442 -21.613 1.00 88.69 489 ARG A C 1
ATOM 3878 O O . ARG A 1 489 ? 10.871 -11.848 -20.654 1.00 88.69 489 ARG A O 1
ATOM 3885 N N . ARG A 1 490 ? 9.224 -12.143 -22.150 1.00 88.81 490 ARG A N 1
ATOM 3886 C CA . ARG A 1 490 ? 8.801 -13.460 -21.637 1.00 88.81 490 ARG A CA 1
ATOM 3887 C C . ARG A 1 490 ? 9.874 -14.531 -21.807 1.00 88.81 490 ARG A C 1
ATOM 3889 O O . ARG A 1 490 ? 10.025 -15.384 -20.943 1.00 88.81 490 ARG A O 1
ATOM 3896 N N . GLN A 1 491 ? 10.616 -14.501 -22.915 1.00 91.56 491 GLN A N 1
ATOM 3897 C CA . GLN A 1 491 ? 11.736 -15.424 -23.118 1.00 91.56 491 GLN A CA 1
ATOM 3898 C C . GLN A 1 491 ? 12.871 -15.134 -22.134 1.00 91.56 491 GLN A C 1
ATOM 3900 O O . GLN A 1 491 ? 13.424 -16.072 -21.576 1.00 91.56 491 GLN A O 1
ATOM 3905 N N . ILE A 1 492 ? 13.165 -13.858 -21.869 1.00 93.38 492 ILE A N 1
ATOM 3906 C CA . ILE A 1 492 ? 14.138 -13.467 -20.841 1.00 93.38 492 ILE A CA 1
ATOM 3907 C C . ILE A 1 492 ? 13.657 -13.932 -19.460 1.00 93.38 492 ILE A C 1
ATOM 3909 O O . ILE A 1 492 ? 14.390 -14.607 -18.754 1.00 93.38 492 ILE A O 1
ATOM 3913 N N . GLU A 1 493 ? 12.407 -13.676 -19.085 1.00 93.56 493 GLU A N 1
ATOM 3914 C CA . GLU A 1 493 ? 11.840 -14.170 -17.823 1.00 93.56 493 GLU A CA 1
ATOM 3915 C C . GLU A 1 493 ? 11.970 -15.703 -17.684 1.00 93.56 493 GLU A C 1
ATOM 3917 O O . GLU A 1 493 ? 12.393 -16.214 -16.643 1.00 93.56 493 GLU A O 1
ATOM 3922 N N . ALA A 1 494 ? 11.662 -16.449 -18.751 1.00 93.75 494 ALA A N 1
ATOM 3923 C CA . ALA A 1 494 ? 11.791 -17.904 -18.782 1.00 93.75 494 ALA A CA 1
ATOM 3924 C C . ALA A 1 494 ? 13.251 -18.371 -18.658 1.00 93.75 494 ALA A C 1
ATOM 3926 O O . ALA A 1 494 ? 13.527 -19.333 -17.935 1.00 93.75 494 ALA A O 1
ATOM 3927 N N . ASP A 1 495 ? 14.189 -17.677 -19.306 1.00 94.88 495 ASP A N 1
ATOM 3928 C CA . ASP A 1 495 ? 15.618 -17.932 -19.144 1.00 94.88 495 ASP A CA 1
ATOM 3929 C C . ASP A 1 495 ? 16.050 -17.709 -17.692 1.00 94.88 495 ASP A C 1
ATOM 3931 O O . ASP A 1 495 ? 16.756 -18.545 -17.141 1.00 94.88 495 ASP A O 1
ATOM 3935 N N . ALA A 1 496 ? 15.600 -16.629 -17.042 1.00 94.00 496 ALA A N 1
ATOM 3936 C CA . ALA A 1 496 ? 15.945 -16.319 -15.653 1.00 94.00 496 ALA A CA 1
ATOM 3937 C C . ALA A 1 496 ? 15.643 -17.511 -14.736 1.00 94.00 496 ALA A C 1
ATOM 3939 O O . ALA A 1 496 ? 16.478 -17.951 -13.939 1.00 94.00 496 ALA A O 1
ATOM 3940 N N . LYS A 1 497 ? 14.447 -18.083 -14.916 1.00 93.00 497 LYS A N 1
ATOM 3941 C CA . LYS A 1 497 ? 13.969 -19.263 -14.193 1.00 93.00 497 LYS A CA 1
ATOM 3942 C C . LYS A 1 497 ? 14.813 -20.507 -14.470 1.00 93.00 497 LYS A C 1
ATOM 3944 O O . LYS A 1 497 ? 15.087 -21.270 -13.543 1.00 93.00 497 LYS A O 1
ATOM 3949 N N . ALA A 1 498 ? 15.191 -20.726 -15.728 1.00 94.81 498 ALA A N 1
ATOM 3950 C CA . ALA A 1 498 ? 15.916 -21.917 -16.167 1.00 94.81 498 ALA A CA 1
ATOM 3951 C C . ALA A 1 498 ? 17.430 -21.847 -15.903 1.00 94.81 498 ALA A C 1
ATOM 3953 O O . ALA A 1 498 ? 18.071 -22.881 -15.723 1.00 94.81 498 ALA A O 1
ATOM 3954 N N . LEU A 1 499 ? 18.003 -20.644 -15.880 1.00 94.44 499 LEU A N 1
ATOM 3955 C CA . LEU A 1 499 ? 19.443 -20.423 -15.822 1.00 94.44 499 LEU A CA 1
ATOM 3956 C C . LEU A 1 499 ? 19.920 -20.122 -14.407 1.00 94.44 499 LEU A C 1
ATOM 3958 O O . LEU A 1 499 ? 20.859 -20.761 -13.949 1.00 94.44 499 LEU A O 1
ATOM 3962 N N . VAL A 1 500 ? 19.308 -19.176 -13.694 1.00 93.94 500 VAL A N 1
ATOM 3963 C CA . VAL A 1 500 ? 19.961 -18.609 -12.506 1.00 93.94 500 VAL A CA 1
ATOM 3964 C C . VAL A 1 500 ? 19.961 -19.589 -11.334 1.00 93.94 500 VAL A C 1
ATOM 3966 O O . VAL A 1 500 ? 21.009 -20.099 -10.933 1.00 93.94 500 VAL A O 1
ATOM 3969 N N . ARG A 1 501 ? 18.781 -19.897 -10.789 1.00 89.50 501 ARG A N 1
ATOM 3970 C CA . ARG A 1 501 ? 18.660 -20.728 -9.578 1.00 89.50 501 ARG A CA 1
ATOM 3971 C C . ARG A 1 501 ? 19.245 -22.138 -9.745 1.00 89.50 501 ARG A C 1
ATOM 3973 O O . ARG A 1 501 ? 19.899 -22.594 -8.806 1.00 89.50 501 ARG A O 1
ATOM 3980 N N . PRO A 1 502 ? 19.070 -22.834 -10.889 1.00 92.06 502 PRO A N 1
ATOM 3981 C CA . PRO A 1 502 ? 19.680 -24.149 -11.084 1.00 92.06 502 PRO A CA 1
ATOM 3982 C C . PRO A 1 502 ? 21.213 -24.122 -11.085 1.00 92.06 502 PRO A C 1
ATOM 3984 O O . PRO A 1 502 ? 21.827 -25.058 -10.577 1.00 92.06 502 PRO A O 1
ATOM 3987 N N . ASN A 1 503 ? 21.830 -23.053 -11.603 1.00 93.62 503 ASN A N 1
ATOM 3988 C CA . ASN A 1 503 ? 23.288 -22.949 -11.700 1.00 93.62 503 ASN A CA 1
ATOM 3989 C C . ASN A 1 503 ? 23.958 -22.380 -10.441 1.00 93.62 503 ASN A C 1
ATOM 3991 O O . ASN A 1 503 ? 25.170 -22.535 -10.305 1.00 93.62 503 ASN A O 1
ATOM 3995 N N . LYS A 1 504 ? 23.192 -21.777 -9.516 1.00 93.25 504 LYS A N 1
ATOM 3996 C CA . LYS A 1 504 ? 23.687 -21.228 -8.238 1.00 93.25 504 LYS A CA 1
ATOM 3997 C C . LYS A 1 504 ? 24.961 -20.381 -8.436 1.00 93.25 504 LYS A C 1
ATOM 3999 O O . LYS A 1 504 ? 26.024 -20.777 -7.947 1.00 93.25 504 LYS A O 1
ATOM 4004 N N . PRO A 1 505 ? 24.885 -19.271 -9.196 1.00 96.25 505 PRO A N 1
ATOM 4005 C CA . PRO A 1 505 ? 26.028 -18.374 -9.364 1.00 96.25 505 PRO A CA 1
ATOM 4006 C C . PRO A 1 505 ? 26.425 -17.754 -8.018 1.00 96.25 505 PRO A C 1
ATOM 4008 O O . PRO A 1 505 ? 25.756 -17.973 -7.016 1.00 96.25 505 PRO A O 1
ATOM 4011 N N . ASP A 1 506 ? 27.494 -16.965 -7.995 1.00 96.38 506 ASP A N 1
ATOM 4012 C CA . ASP A 1 506 ? 27.837 -16.075 -6.880 1.00 96.38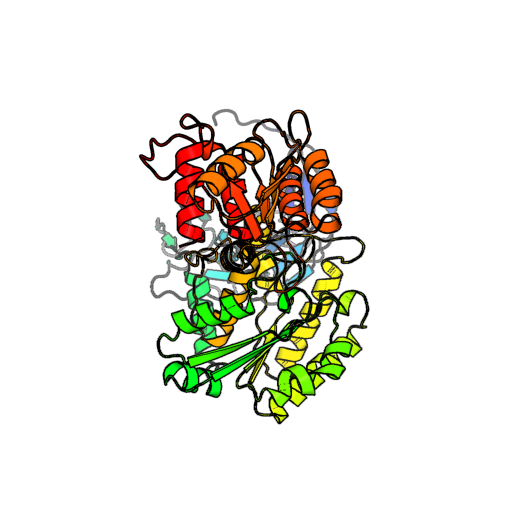 506 ASP A CA 1
ATOM 4013 C C . ASP A 1 506 ? 27.421 -14.621 -7.165 1.00 96.38 506 ASP A C 1
ATOM 4015 O O . ASP A 1 506 ? 27.187 -13.856 -6.228 1.00 96.38 506 ASP A O 1
ATOM 4019 N N . LEU A 1 507 ? 27.269 -14.260 -8.447 1.00 96.88 507 LEU A N 1
ATOM 4020 C CA . LEU A 1 507 ? 26.816 -12.950 -8.912 1.00 96.88 507 LEU A CA 1
ATOM 4021 C C . LEU A 1 507 ? 25.914 -13.069 -10.149 1.00 96.88 507 LEU A C 1
ATOM 4023 O O . LEU A 1 507 ? 26.242 -13.774 -11.106 1.00 96.88 507 LEU A O 1
ATOM 4027 N N . VAL A 1 508 ? 24.811 -12.325 -10.150 1.00 97.06 508 VAL A N 1
ATOM 4028 C CA . VAL A 1 508 ? 23.925 -12.134 -11.300 1.00 97.06 508 VAL A CA 1
ATOM 4029 C C . VAL A 1 508 ? 23.938 -10.666 -11.710 1.00 97.06 508 VAL A C 1
ATOM 4031 O O . VAL A 1 508 ? 23.625 -9.787 -10.907 1.00 97.06 508 VAL A O 1
ATOM 4034 N N . LEU A 1 509 ? 24.289 -10.403 -12.967 1.00 97.50 509 LEU A N 1
ATOM 4035 C CA . LEU A 1 509 ? 24.317 -9.064 -13.550 1.00 97.50 509 LEU A CA 1
ATOM 4036 C C . LEU A 1 509 ? 23.236 -8.931 -14.617 1.00 97.50 509 LEU A C 1
ATOM 4038 O O . LEU A 1 509 ? 23.297 -9.565 -15.676 1.00 97.50 509 LEU A O 1
ATOM 4042 N N . LEU A 1 510 ? 22.246 -8.095 -14.322 1.00 96.06 510 LEU A N 1
ATOM 4043 C CA . LEU A 1 510 ? 21.113 -7.831 -15.197 1.00 96.06 510 LEU A CA 1
ATOM 4044 C C . LEU A 1 510 ? 21.316 -6.517 -15.948 1.00 96.06 510 LEU A C 1
ATOM 4046 O O . LEU A 1 510 ? 21.764 -5.525 -15.378 1.00 96.06 510 LEU A O 1
ATOM 4050 N N . THR A 1 511 ? 20.910 -6.502 -17.213 1.00 91.12 511 THR A N 1
ATOM 4051 C CA . THR A 1 511 ? 20.661 -5.278 -17.985 1.00 91.12 511 THR A CA 1
ATOM 4052 C C . THR A 1 511 ? 19.188 -5.235 -18.388 1.00 91.12 511 THR A C 1
ATOM 4054 O O . THR A 1 511 ? 18.492 -6.249 -18.323 1.00 91.12 511 THR A O 1
ATOM 4057 N N . ILE A 1 512 ? 18.699 -4.069 -18.802 1.00 76.19 512 ILE A N 1
ATOM 4058 C CA . ILE A 1 512 ? 17.354 -3.886 -19.350 1.00 76.19 512 ILE A CA 1
ATOM 4059 C C . ILE A 1 512 ? 17.498 -3.821 -20.873 1.00 76.19 512 ILE A C 1
ATOM 4061 O O . ILE A 1 512 ? 17.879 -2.773 -21.391 1.00 76.19 512 ILE A O 1
ATOM 4065 N N . PRO A 1 513 ? 17.222 -4.898 -21.633 1.00 74.94 513 PRO A N 1
ATOM 4066 C CA . PRO A 1 513 ? 17.463 -4.871 -23.069 1.00 74.94 513 PRO A CA 1
ATOM 4067 C C . PRO A 1 513 ? 16.494 -3.883 -23.739 1.00 74.94 513 PRO A C 1
ATOM 4069 O O . PRO A 1 513 ? 15.279 -4.105 -23.667 1.00 74.94 513 PRO A O 1
ATOM 4072 N N . PRO A 1 514 ? 16.980 -2.834 -24.435 1.00 68.00 514 PRO A N 1
ATOM 4073 C CA . PRO A 1 514 ? 16.107 -1.833 -25.061 1.00 68.00 514 PRO A CA 1
ATOM 4074 C C . PRO A 1 514 ? 15.183 -2.442 -26.124 1.00 68.00 514 PRO A C 1
ATOM 4076 O O . PRO A 1 514 ? 14.099 -1.940 -26.410 1.00 68.00 514 PRO A O 1
ATOM 4079 N N . THR A 1 515 ? 15.615 -3.557 -26.716 1.00 71.00 515 THR A N 1
ATOM 4080 C CA . THR A 1 515 ? 14.929 -4.257 -27.805 1.00 71.00 515 THR A CA 1
ATOM 4081 C C . THR A 1 515 ? 13.830 -5.208 -27.330 1.00 71.00 515 THR A C 1
ATOM 4083 O O . THR A 1 515 ? 12.993 -5.618 -28.138 1.00 71.00 515 THR A O 1
ATOM 4086 N N . ALA A 1 516 ? 13.777 -5.540 -26.037 1.00 76.25 516 ALA A N 1
ATOM 4087 C CA . ALA A 1 516 ? 12.756 -6.421 -25.490 1.00 76.25 516 ALA A CA 1
ATOM 4088 C C . ALA A 1 516 ? 11.449 -5.634 -25.286 1.00 76.25 516 ALA A C 1
ATOM 4090 O O . ALA A 1 516 ? 11.245 -4.971 -24.267 1.00 76.25 516 ALA A O 1
ATOM 4091 N N . LYS A 1 517 ? 10.546 -5.685 -26.270 1.00 75.56 517 LYS A N 1
ATOM 4092 C CA . LYS A 1 517 ? 9.236 -5.014 -26.197 1.00 75.56 517 LYS A CA 1
ATOM 4093 C C . LYS A 1 517 ? 8.260 -5.783 -25.296 1.00 75.56 517 LYS A C 1
ATOM 4095 O O . LYS A 1 517 ? 8.275 -7.013 -25.278 1.00 75.56 517 LYS A O 1
ATOM 4100 N N . ALA A 1 518 ? 7.417 -5.052 -24.566 1.00 79.19 518 ALA A N 1
ATOM 4101 C CA . ALA A 1 518 ? 6.231 -5.579 -23.885 1.00 79.19 518 ALA A CA 1
ATOM 4102 C C . ALA A 1 518 ? 4.981 -5.274 -24.726 1.00 79.19 518 ALA A C 1
ATOM 4104 O O . ALA A 1 518 ? 4.947 -4.250 -25.409 1.00 79.19 518 ALA A O 1
ATOM 4105 N N . GLY A 1 519 ? 3.960 -6.132 -24.676 1.00 82.25 519 GLY A N 1
ATOM 4106 C CA . GLY A 1 519 ? 2.683 -5.889 -25.347 1.00 82.25 519 GLY A CA 1
ATOM 4107 C C . GLY A 1 519 ? 1.796 -4.871 -24.624 1.00 82.25 519 GLY A C 1
ATOM 4108 O O . GLY A 1 519 ? 0.983 -4.213 -25.266 1.00 82.25 519 GLY A O 1
ATOM 4109 N N . ASN A 1 520 ? 1.950 -4.722 -23.305 1.00 88.69 520 ASN A N 1
ATOM 4110 C CA . ASN A 1 520 ? 1.260 -3.725 -22.482 1.00 88.69 520 ASN A CA 1
ATOM 4111 C C . ASN A 1 520 ? 2.032 -3.442 -21.173 1.00 88.69 520 ASN A C 1
ATOM 4113 O O . ASN A 1 520 ? 3.067 -4.058 -20.906 1.00 88.69 520 ASN A O 1
ATOM 4117 N N . GLN A 1 521 ? 1.532 -2.501 -20.363 1.00 89.81 521 GLN A N 1
ATOM 4118 C CA . GLN A 1 521 ? 2.168 -2.081 -19.107 1.00 89.81 521 GLN A CA 1
ATOM 4119 C C . GLN A 1 521 ? 2.234 -3.205 -18.061 1.00 89.81 521 GLN A C 1
ATOM 4121 O O . GLN A 1 521 ? 3.264 -3.360 -17.411 1.00 89.81 521 GLN A O 1
ATOM 4126 N N . GLU A 1 522 ? 1.193 -4.028 -17.921 1.00 91.56 522 GLU A N 1
ATOM 4127 C CA . GLU A 1 522 ? 1.215 -5.137 -16.958 1.00 91.56 522 GLU A CA 1
ATOM 4128 C C . GLU A 1 522 ? 2.233 -6.207 -17.366 1.00 91.56 522 GLU A C 1
ATOM 4130 O O . GLU A 1 522 ? 2.998 -6.679 -16.532 1.00 91.56 522 GLU A O 1
ATOM 4135 N N . GLU A 1 523 ? 2.329 -6.538 -18.657 1.00 91.12 523 GLU A N 1
ATOM 4136 C CA . GLU A 1 523 ? 3.368 -7.436 -19.163 1.00 91.12 523 GLU A CA 1
ATOM 4137 C C . GLU A 1 523 ? 4.772 -6.876 -18.898 1.00 91.12 523 GLU A C 1
ATOM 4139 O O . GLU A 1 523 ? 5.680 -7.635 -18.546 1.00 91.12 523 GLU A O 1
ATOM 4144 N N . LEU A 1 524 ? 4.965 -5.560 -19.037 1.00 90.12 524 LEU A N 1
ATOM 4145 C CA . LEU A 1 524 ? 6.231 -4.906 -18.712 1.00 90.12 524 LEU A CA 1
ATOM 4146 C C . LEU A 1 524 ? 6.578 -5.074 -17.228 1.00 90.12 524 LEU A C 1
ATOM 4148 O O . LEU A 1 524 ? 7.673 -5.544 -16.915 1.00 90.12 524 LEU A O 1
ATOM 4152 N N . ILE A 1 525 ? 5.647 -4.726 -16.334 1.00 92.94 525 ILE A N 1
ATOM 4153 C CA . ILE A 1 525 ? 5.836 -4.816 -14.881 1.00 92.94 525 ILE A CA 1
ATOM 4154 C C . ILE A 1 525 ? 6.098 -6.267 -14.474 1.00 92.94 525 ILE A C 1
ATOM 4156 O O . ILE A 1 525 ? 7.093 -6.550 -13.808 1.00 92.94 525 ILE A O 1
ATOM 4160 N N . HIS A 1 526 ? 5.242 -7.190 -14.913 1.00 93.19 526 HIS A N 1
ATOM 4161 C CA . HIS A 1 526 ? 5.321 -8.608 -14.582 1.00 93.19 526 HIS A CA 1
ATOM 4162 C C . HIS A 1 526 ? 6.648 -9.228 -15.027 1.00 93.19 526 HIS A C 1
ATOM 4164 O O . HIS A 1 526 ? 7.353 -9.822 -14.214 1.00 93.19 526 HIS A O 1
ATOM 4170 N N . SER A 1 527 ? 7.029 -9.047 -16.295 1.00 92.50 527 SER A N 1
ATOM 4171 C CA . SER A 1 527 ? 8.243 -9.669 -16.837 1.00 92.50 527 SER A CA 1
ATOM 4172 C C . SER A 1 527 ? 9.529 -9.117 -16.219 1.00 92.50 527 SER A C 1
ATOM 4174 O O . SER A 1 527 ? 10.450 -9.888 -15.943 1.00 92.50 527 SER A O 1
ATOM 4176 N N . LEU A 1 528 ? 9.605 -7.807 -15.945 1.00 91.62 528 LEU A N 1
ATOM 4177 C CA . LEU A 1 528 ? 10.736 -7.211 -15.221 1.00 91.62 528 LEU A CA 1
ATOM 4178 C C . LEU A 1 528 ? 10.833 -7.766 -13.801 1.00 91.62 528 LEU A C 1
ATOM 4180 O O . LEU A 1 528 ? 11.902 -8.208 -13.377 1.00 91.62 528 LEU A O 1
ATOM 4184 N N . MET A 1 529 ? 9.706 -7.776 -13.090 1.00 92.25 529 MET A N 1
ATOM 4185 C CA . MET A 1 529 ? 9.629 -8.248 -11.716 1.00 92.25 529 MET A CA 1
ATOM 4186 C C . MET A 1 529 ? 10.050 -9.712 -11.601 1.00 92.25 529 MET A C 1
ATOM 4188 O O . MET A 1 529 ? 10.903 -10.047 -10.782 1.00 92.25 529 MET A O 1
ATOM 4192 N N . TRP A 1 530 ? 9.528 -10.583 -12.465 1.00 93.44 530 TRP A N 1
ATOM 4193 C CA . TRP A 1 530 ? 9.867 -12.002 -12.427 1.00 93.44 530 TRP A CA 1
ATOM 4194 C C . TRP A 1 530 ? 11.282 -12.300 -12.903 1.00 93.44 530 TRP A C 1
ATOM 4196 O O . TRP A 1 530 ? 11.934 -13.166 -12.322 1.00 93.44 530 TRP A O 1
ATOM 4206 N N . THR A 1 531 ? 11.809 -11.544 -13.869 1.00 94.12 531 THR A N 1
ATOM 4207 C CA . THR A 1 531 ? 13.230 -11.633 -14.236 1.00 94.12 531 THR A CA 1
ATOM 4208 C C . THR A 1 531 ? 14.115 -11.350 -13.018 1.00 94.12 531 THR A C 1
ATOM 4210 O O . THR A 1 531 ? 15.032 -12.124 -12.738 1.00 94.12 531 THR A O 1
ATOM 4213 N N . MET A 1 532 ? 13.807 -10.305 -12.240 1.00 93.31 532 MET A N 1
ATOM 4214 C CA . MET A 1 532 ? 14.519 -10.003 -10.993 1.00 93.31 532 MET A CA 1
ATOM 4215 C C . MET A 1 532 ? 14.277 -11.072 -9.918 1.00 93.31 532 MET A C 1
ATOM 4217 O O . MET A 1 532 ? 15.235 -11.570 -9.336 1.00 93.31 532 MET A O 1
ATOM 4221 N N . ASN A 1 533 ? 13.034 -11.510 -9.697 1.00 92.50 533 ASN A N 1
ATOM 4222 C CA . ASN A 1 533 ? 12.702 -12.537 -8.702 1.00 92.50 533 ASN A CA 1
ATOM 4223 C C . ASN A 1 533 ? 13.444 -13.849 -8.953 1.00 92.50 533 ASN A C 1
ATOM 4225 O O . ASN A 1 533 ? 14.010 -14.429 -8.025 1.00 92.50 533 ASN A O 1
ATOM 4229 N N . TYR A 1 534 ? 13.465 -14.333 -10.197 1.00 93.12 534 TYR A N 1
ATOM 4230 C CA . TYR A 1 534 ? 14.217 -15.535 -10.559 1.00 93.12 534 TYR A CA 1
ATOM 4231 C C . TYR A 1 534 ? 15.729 -15.341 -10.435 1.00 93.12 534 TYR A C 1
ATOM 4233 O O . TYR A 1 534 ? 16.440 -16.312 -10.183 1.00 93.12 534 TYR A O 1
ATOM 4241 N N . SER A 1 535 ? 16.197 -14.098 -10.543 1.00 93.69 535 SER A N 1
ATOM 4242 C CA . SER A 1 535 ? 17.601 -13.733 -10.373 1.00 93.69 535 SER A CA 1
ATOM 4243 C C . SER A 1 535 ? 18.029 -13.578 -8.912 1.00 93.69 535 SER A C 1
ATOM 4245 O O . SER A 1 535 ? 19.222 -13.531 -8.634 1.00 93.69 535 SER A O 1
ATOM 4247 N N . LEU A 1 536 ? 17.085 -13.540 -7.971 1.00 90.38 536 LEU A N 1
ATOM 4248 C CA . LEU A 1 536 ? 17.340 -13.446 -6.535 1.00 90.38 536 LEU A CA 1
ATOM 4249 C C . LEU A 1 536 ? 17.475 -14.830 -5.881 1.00 90.38 536 LEU A C 1
ATOM 4251 O O . LEU A 1 536 ? 16.810 -15.800 -6.267 1.00 90.38 536 LEU A O 1
ATOM 4255 N N . ASN A 1 537 ? 18.338 -14.904 -4.865 1.00 85.06 537 ASN A N 1
ATOM 4256 C CA . ASN A 1 537 ? 18.553 -16.107 -4.063 1.00 85.06 537 ASN A CA 1
ATOM 4257 C C . ASN A 1 537 ? 17.453 -16.333 -3.008 1.00 85.06 537 ASN A C 1
ATOM 4259 O O . ASN A 1 537 ? 16.809 -15.396 -2.542 1.00 85.06 537 ASN A O 1
ATOM 4263 N N . PHE A 1 538 ? 17.316 -17.593 -2.583 1.00 74.88 538 PHE A N 1
ATOM 4264 C CA . PHE A 1 538 ? 16.577 -17.995 -1.390 1.00 74.88 538 PHE A CA 1
ATOM 4265 C C . PHE A 1 538 ? 17.470 -18.071 -0.148 1.00 74.88 538 PHE A C 1
ATOM 4267 O O . PHE A 1 538 ? 18.338 -18.941 -0.054 1.00 74.88 538 PHE A O 1
ATOM 4274 N N . GLY A 1 539 ? 17.202 -17.221 0.842 1.00 64.75 539 GLY A N 1
ATOM 4275 C CA . GLY A 1 539 ? 17.818 -17.304 2.166 1.00 64.75 539 GLY A CA 1
ATOM 4276 C C . GLY A 1 539 ? 19.193 -16.640 2.280 1.00 64.75 539 GLY A C 1
ATOM 4277 O O . GLY A 1 539 ? 19.745 -16.094 1.324 1.00 64.75 539 GLY A O 1
ATOM 4278 N N . ALA A 1 540 ? 19.738 -16.671 3.497 1.00 62.44 540 ALA A N 1
ATOM 4279 C CA . ALA A 1 540 ? 20.994 -16.010 3.832 1.00 62.44 540 ALA A CA 1
ATOM 4280 C C . ALA A 1 540 ? 22.207 -16.683 3.160 1.00 62.44 540 ALA A C 1
ATOM 4282 O O . ALA A 1 540 ? 22.321 -17.908 3.141 1.00 62.44 540 ALA A O 1
ATOM 4283 N N . GLY A 1 541 ? 23.142 -15.870 2.656 1.00 65.50 541 GLY A N 1
ATOM 4284 C CA . GLY A 1 541 ? 24.457 -16.332 2.194 1.00 65.50 541 GLY A CA 1
ATOM 4285 C C . GLY A 1 541 ? 24.514 -16.951 0.792 1.00 65.50 541 GLY A C 1
ATOM 4286 O O . GLY A 1 541 ? 25.493 -17.636 0.491 1.00 65.50 541 GLY A O 1
ATOM 4287 N N . GLY A 1 542 ? 23.496 -16.738 -0.051 1.00 83.88 542 GLY A N 1
ATOM 4288 C CA . GLY A 1 542 ? 23.558 -17.114 -1.469 1.00 83.88 542 GLY A CA 1
ATOM 4289 C C . GLY A 1 542 ? 24.314 -16.103 -2.325 1.00 83.88 542 GLY A C 1
ATOM 4290 O O . GLY A 1 542 ? 25.421 -15.715 -1.968 1.00 83.88 542 GLY A O 1
ATOM 4291 N N . TRP A 1 543 ? 23.738 -15.712 -3.462 1.00 91.75 543 TRP A N 1
ATOM 4292 C CA . TRP A 1 543 ? 24.403 -14.878 -4.466 1.00 91.75 543 TRP A CA 1
ATOM 4293 C C . TRP A 1 543 ? 23.932 -13.433 -4.493 1.00 91.75 543 TRP A C 1
ATOM 4295 O O . TRP A 1 543 ? 22.830 -13.105 -4.048 1.00 91.75 543 TRP A O 1
ATOM 4305 N N . ASP A 1 544 ? 24.783 -12.586 -5.060 1.00 93.38 544 ASP A N 1
ATOM 4306 C CA . ASP A 1 544 ? 24.501 -11.174 -5.265 1.00 93.38 544 ASP A CA 1
ATOM 4307 C C . ASP A 1 544 ? 23.779 -10.948 -6.596 1.00 93.38 544 ASP A C 1
ATOM 4309 O O . ASP A 1 544 ? 23.968 -11.688 -7.561 1.00 93.38 544 ASP A O 1
ATOM 4313 N N . CYS A 1 545 ? 22.935 -9.920 -6.655 1.00 93.88 545 CYS A N 1
ATOM 4314 C CA . CYS A 1 545 ? 22.211 -9.534 -7.861 1.00 93.88 545 CYS A CA 1
ATOM 4315 C C . CYS A 1 545 ? 22.268 -8.016 -8.007 1.00 93.88 545 CYS A C 1
ATOM 4317 O O . CYS A 1 545 ? 21.981 -7.292 -7.053 1.00 93.88 545 CYS A O 1
ATOM 4319 N N . VAL A 1 546 ? 22.637 -7.542 -9.194 1.00 94.88 546 VAL A N 1
ATOM 4320 C CA . VAL A 1 546 ? 22.779 -6.113 -9.499 1.00 94.88 546 VAL A CA 1
ATOM 4321 C C . VAL A 1 546 ? 22.172 -5.828 -10.862 1.00 94.88 546 VAL A C 1
ATOM 4323 O O . VAL A 1 546 ? 22.292 -6.636 -11.786 1.00 94.88 546 VAL A O 1
ATOM 4326 N N . VAL A 1 547 ? 21.520 -4.674 -10.984 1.00 95.31 547 VAL A N 1
ATOM 4327 C CA . VAL A 1 547 ? 20.947 -4.202 -12.243 1.00 95.31 547 VAL A CA 1
ATOM 4328 C C . VAL A 1 547 ? 21.760 -3.019 -12.747 1.00 95.31 547 VAL A C 1
ATOM 4330 O O . VAL A 1 547 ? 22.055 -2.099 -11.990 1.00 95.31 547 VAL A O 1
ATOM 4333 N N . PHE A 1 548 ? 22.104 -3.033 -14.028 1.00 94.94 548 PHE A N 1
ATOM 4334 C CA . PHE A 1 548 ? 22.715 -1.904 -14.718 1.00 94.94 548 PHE A CA 1
ATOM 4335 C C . PHE A 1 548 ? 21.694 -1.270 -15.650 1.00 94.94 548 PHE A C 1
ATOM 4337 O O . PHE A 1 548 ? 21.023 -1.952 -16.432 1.00 94.94 548 PHE A O 1
ATOM 4344 N N . HIS A 1 549 ? 21.577 0.045 -15.547 1.00 93.25 549 HIS A N 1
ATOM 4345 C CA . HIS A 1 549 ? 20.724 0.838 -16.404 1.00 93.25 549 HIS A CA 1
ATOM 4346 C C . HIS A 1 549 ? 21.364 0.993 -17.808 1.00 93.25 549 HIS A C 1
ATOM 4348 O O . HIS A 1 549 ? 22.593 1.032 -17.915 1.00 93.25 549 HIS A O 1
ATOM 4354 N N . PRO A 1 550 ? 20.570 1.048 -18.900 1.00 89.12 550 PRO A N 1
ATOM 4355 C CA . PRO A 1 550 ? 21.085 1.159 -20.269 1.00 89.12 550 PRO A CA 1
ATOM 4356 C C . PRO A 1 550 ? 22.022 2.343 -20.530 1.00 89.12 550 PRO A C 1
ATOM 4358 O O . PRO A 1 550 ? 22.943 2.220 -21.336 1.00 89.12 550 PRO A O 1
ATOM 4361 N N . ASP A 1 551 ? 21.826 3.456 -19.822 1.00 90.75 551 ASP A N 1
ATOM 4362 C CA . ASP A 1 551 ? 22.675 4.652 -19.916 1.00 90.75 551 ASP A CA 1
ATOM 4363 C C . ASP A 1 551 ? 24.155 4.373 -19.614 1.00 90.75 551 ASP A C 1
ATOM 4365 O O . ASP A 1 551 ? 25.030 5.016 -20.188 1.00 90.75 551 ASP A O 1
ATOM 4369 N N . VAL A 1 552 ? 24.475 3.375 -18.784 1.00 92.62 552 VAL A N 1
ATOM 4370 C CA . VAL A 1 552 ? 25.861 2.958 -18.523 1.00 92.62 552 VAL A CA 1
ATOM 4371 C C . VAL A 1 552 ? 26.573 2.605 -19.830 1.00 92.62 552 VAL A C 1
ATOM 4373 O O . VAL A 1 552 ? 27.737 2.972 -20.019 1.00 92.62 552 VAL A O 1
ATOM 4376 N N . PHE A 1 553 ? 25.863 1.953 -20.753 1.00 90.25 553 PHE A N 1
ATOM 4377 C CA . PHE A 1 553 ? 26.407 1.451 -22.014 1.00 90.25 553 PHE A CA 1
ATOM 4378 C C . PHE A 1 553 ? 26.284 2.448 -23.170 1.00 90.25 553 PHE A C 1
ATOM 4380 O O . PHE A 1 553 ? 27.043 2.342 -24.131 1.00 90.25 553 PHE A O 1
ATOM 4387 N N . ASP A 1 554 ? 25.369 3.413 -23.071 1.00 87.44 554 ASP A N 1
ATOM 4388 C CA . ASP A 1 554 ? 25.148 4.457 -24.070 1.00 87.44 554 ASP A CA 1
ATOM 4389 C C . ASP A 1 554 ? 24.992 5.826 -23.392 1.00 87.44 554 ASP A C 1
ATOM 4391 O O . ASP A 1 554 ? 23.946 6.156 -22.837 1.00 87.44 554 ASP A O 1
ATOM 4395 N N . ALA A 1 555 ? 26.040 6.652 -23.464 1.00 84.56 555 ALA A N 1
ATOM 4396 C CA . ALA A 1 555 ? 26.029 8.001 -22.898 1.00 84.56 555 ALA A CA 1
ATOM 4397 C C . ALA A 1 555 ? 25.004 8.939 -23.570 1.00 84.56 555 ALA A C 1
ATOM 4399 O O . ALA A 1 555 ? 24.674 9.978 -23.003 1.00 84.56 555 ALA A O 1
ATOM 4400 N N . GLY A 1 556 ? 24.515 8.595 -24.768 1.00 85.38 556 GLY A N 1
ATOM 4401 C CA . GLY A 1 556 ? 23.450 9.310 -25.470 1.00 85.38 556 GLY A CA 1
ATOM 4402 C C . GLY A 1 556 ? 22.043 8.783 -25.175 1.00 85.38 556 GLY A C 1
ATOM 4403 O O . GLY A 1 556 ? 21.092 9.258 -25.800 1.00 85.38 556 GLY A O 1
ATOM 4404 N N . HIS A 1 557 ? 21.892 7.811 -24.264 1.00 86.62 557 HIS A N 1
ATOM 4405 C CA . HIS A 1 557 ? 20.604 7.190 -23.948 1.00 86.62 557 HIS A CA 1
ATOM 4406 C C . HIS A 1 557 ? 19.583 8.228 -23.471 1.00 86.62 557 HIS A C 1
ATOM 4408 O O . HIS A 1 557 ? 19.816 8.967 -22.513 1.00 86.62 557 HIS A O 1
ATOM 4414 N N . ILE A 1 558 ? 18.422 8.263 -24.125 1.00 85.62 558 ILE A N 1
ATOM 4415 C CA . ILE A 1 558 ? 17.320 9.162 -23.771 1.00 85.62 558 ILE A CA 1
ATOM 4416 C C . ILE A 1 558 ? 16.358 8.424 -22.844 1.00 85.62 558 ILE A C 1
ATOM 4418 O O . ILE A 1 558 ? 15.819 7.380 -23.208 1.00 85.62 558 ILE A O 1
ATOM 4422 N N . ASP A 1 559 ? 16.101 9.005 -21.673 1.00 85.50 559 ASP A N 1
ATOM 4423 C CA . ASP A 1 559 ? 15.283 8.384 -20.634 1.00 85.50 559 ASP A CA 1
ATOM 4424 C C . ASP A 1 559 ? 13.813 8.212 -21.054 1.00 85.50 559 ASP A C 1
ATOM 4426 O O . ASP A 1 559 ? 13.079 9.174 -21.313 1.00 85.50 559 ASP A O 1
ATOM 4430 N N . THR A 1 560 ? 13.361 6.962 -21.101 1.00 86.56 560 THR A N 1
ATOM 4431 C CA . THR A 1 560 ? 12.003 6.584 -21.500 1.00 86.56 560 THR A CA 1
ATOM 4432 C C . THR A 1 560 ? 11.082 6.376 -20.293 1.00 86.56 560 THR A C 1
ATOM 4434 O O . THR A 1 560 ? 11.497 6.310 -19.137 1.00 86.56 560 THR A O 1
ATOM 4437 N N . GLU A 1 561 ? 9.781 6.211 -20.542 1.00 83.25 561 GLU A N 1
ATOM 4438 C CA . GLU A 1 561 ? 8.847 5.783 -19.492 1.00 83.25 561 GLU A CA 1
ATOM 4439 C C . GLU A 1 561 ? 9.198 4.392 -18.932 1.00 83.25 561 GLU A C 1
ATOM 4441 O O . GLU A 1 561 ? 9.055 4.148 -17.733 1.00 83.25 561 GLU A O 1
ATOM 4446 N N . THR A 1 562 ? 9.721 3.499 -19.781 1.00 84.00 562 THR A N 1
ATOM 4447 C CA . THR A 1 562 ? 10.188 2.170 -19.360 1.00 84.00 562 THR A CA 1
ATOM 4448 C C . THR A 1 562 ? 11.375 2.278 -18.408 1.00 84.00 562 THR A C 1
ATOM 4450 O O . THR A 1 562 ? 11.436 1.540 -17.424 1.00 84.00 562 THR A O 1
ATOM 4453 N N . ASP A 1 563 ? 12.279 3.225 -18.644 1.00 87.81 563 ASP A N 1
ATOM 4454 C CA . ASP A 1 563 ? 13.434 3.466 -17.778 1.00 87.81 563 ASP A CA 1
ATOM 4455 C C . ASP A 1 563 ? 12.996 3.991 -16.408 1.00 87.81 563 ASP A C 1
ATOM 4457 O O . ASP A 1 563 ? 13.370 3.434 -15.372 1.00 87.81 563 ASP A O 1
ATOM 4461 N N . ARG A 1 564 ? 12.100 4.989 -16.374 1.00 88.88 564 ARG A N 1
ATOM 4462 C CA . ARG A 1 564 ? 11.504 5.491 -15.120 1.00 88.88 564 ARG A CA 1
ATOM 4463 C C . ARG A 1 564 ? 10.805 4.389 -14.326 1.00 88.88 564 ARG A C 1
ATOM 4465 O O . ARG A 1 564 ? 10.967 4.302 -13.108 1.00 88.88 564 ARG A O 1
ATOM 4472 N N . MET A 1 565 ? 10.040 3.538 -15.003 1.00 88.12 565 MET A N 1
ATOM 4473 C CA . MET A 1 565 ? 9.356 2.412 -14.369 1.00 88.12 565 MET A CA 1
ATOM 4474 C C . MET A 1 565 ? 10.350 1.377 -13.853 1.00 88.12 565 MET A C 1
ATOM 4476 O O . MET A 1 565 ? 10.210 0.905 -12.727 1.00 88.12 565 MET A O 1
ATOM 4480 N N . THR A 1 566 ? 11.398 1.079 -14.620 1.00 89.12 566 THR A N 1
ATOM 4481 C CA . THR A 1 566 ? 12.397 0.108 -14.186 1.00 89.12 566 THR A CA 1
ATOM 4482 C C . THR A 1 566 ? 13.171 0.609 -12.975 1.00 89.12 566 THR A C 1
ATOM 4484 O O . THR A 1 566 ? 13.349 -0.156 -12.034 1.00 89.12 566 THR A O 1
ATOM 4487 N N . ARG A 1 567 ? 13.529 1.899 -12.906 1.00 91.56 567 ARG A N 1
ATOM 4488 C CA . ARG A 1 567 ? 14.122 2.485 -11.690 1.00 91.56 567 ARG A CA 1
ATOM 4489 C C . ARG A 1 567 ? 13.243 2.270 -10.463 1.00 91.56 567 ARG A C 1
ATOM 4491 O O . ARG A 1 567 ? 13.746 1.851 -9.420 1.00 91.56 567 ARG A O 1
ATOM 4498 N N . LYS A 1 568 ? 11.933 2.520 -10.589 1.00 92.25 568 LYS A N 1
ATOM 4499 C CA . LYS A 1 568 ? 10.970 2.281 -9.502 1.00 92.25 568 LYS A CA 1
ATOM 4500 C C . LYS A 1 568 ? 10.937 0.810 -9.093 1.00 92.25 568 LYS A C 1
ATOM 4502 O O . LYS A 1 568 ? 10.978 0.530 -7.902 1.00 92.25 568 LYS A O 1
ATOM 4507 N N . LEU A 1 569 ? 10.912 -0.116 -10.051 1.00 92.31 569 LEU A N 1
ATOM 4508 C CA . LEU A 1 569 ? 10.848 -1.553 -9.775 1.00 92.31 569 LEU A CA 1
ATOM 4509 C C . LEU A 1 569 ? 12.145 -2.104 -9.169 1.00 92.31 569 LEU A C 1
ATOM 4511 O O . LEU A 1 569 ? 12.080 -2.853 -8.203 1.00 92.31 569 LEU A O 1
ATOM 4515 N N . VAL A 1 570 ? 13.315 -1.711 -9.681 1.00 92.38 570 VAL A N 1
ATOM 4516 C CA . VAL A 1 570 ? 14.622 -2.158 -9.167 1.00 92.38 570 VAL A CA 1
ATOM 4517 C C . VAL A 1 570 ? 14.818 -1.682 -7.730 1.00 92.38 570 VAL A C 1
ATOM 4519 O O . VAL A 1 570 ? 15.084 -2.489 -6.839 1.00 92.38 570 VAL A O 1
ATOM 4522 N N . ARG A 1 571 ? 14.598 -0.385 -7.474 1.00 90.38 571 ARG A N 1
ATOM 4523 C CA . ARG A 1 571 ? 14.652 0.176 -6.113 1.00 90.38 571 ARG A CA 1
ATOM 4524 C C . ARG A 1 571 ? 13.563 -0.432 -5.227 1.00 90.38 571 ARG A C 1
ATOM 4526 O O . ARG A 1 571 ? 13.804 -0.724 -4.059 1.00 90.38 571 ARG A O 1
ATOM 4533 N N . GLY A 1 572 ? 12.388 -0.675 -5.803 1.00 90.88 572 GLY A N 1
ATOM 4534 C CA . GLY A 1 572 ? 11.282 -1.383 -5.175 1.00 90.88 572 GLY A CA 1
ATOM 4535 C C . GLY A 1 572 ? 11.618 -2.822 -4.803 1.00 90.88 572 GLY A C 1
ATOM 4536 O O . GLY A 1 572 ? 10.999 -3.327 -3.887 1.00 90.88 572 GLY A O 1
ATOM 4537 N N . GLN A 1 573 ? 12.618 -3.460 -5.410 1.00 89.06 573 GLN A N 1
ATOM 4538 C CA . GLN A 1 573 ? 13.066 -4.819 -5.083 1.00 89.06 573 GLN A CA 1
ATOM 4539 C C . GLN A 1 573 ? 14.244 -4.856 -4.092 1.00 89.06 573 GLN A C 1
ATOM 4541 O O . GLN A 1 573 ? 14.805 -5.918 -3.827 1.00 89.06 573 GLN A O 1
ATOM 4546 N N . ASP A 1 574 ? 14.632 -3.698 -3.552 1.00 90.06 574 ASP A N 1
ATOM 4547 C CA . ASP A 1 574 ? 15.850 -3.505 -2.754 1.00 90.06 574 ASP A CA 1
ATOM 4548 C C . ASP A 1 574 ? 17.156 -3.847 -3.492 1.00 90.06 574 ASP A C 1
ATOM 4550 O O . ASP A 1 574 ? 18.163 -4.211 -2.880 1.00 90.06 574 ASP A O 1
ATOM 4554 N N . LEU A 1 575 ? 17.142 -3.744 -4.824 1.00 90.88 575 LEU A N 1
ATOM 4555 C CA . LEU A 1 575 ? 18.299 -4.012 -5.667 1.00 90.88 575 LEU A CA 1
ATOM 4556 C C . LEU A 1 575 ? 19.095 -2.735 -5.939 1.00 90.88 575 LEU A C 1
ATOM 4558 O O . LEU A 1 575 ? 18.544 -1.648 -6.128 1.00 90.88 575 LEU A O 1
ATOM 4562 N N . THR A 1 576 ? 20.414 -2.892 -6.016 1.00 91.75 576 THR A N 1
ATOM 4563 C CA . THR A 1 576 ? 21.308 -1.838 -6.492 1.00 91.75 576 THR A CA 1
ATOM 4564 C C . THR A 1 576 ? 21.096 -1.632 -7.987 1.00 91.75 576 THR A C 1
ATOM 4566 O O . THR A 1 576 ? 21.167 -2.585 -8.769 1.00 91.75 576 THR A O 1
ATOM 4569 N N . LEU A 1 577 ? 20.863 -0.375 -8.364 1.00 93.25 577 LEU A N 1
ATOM 4570 C CA . LEU A 1 577 ? 20.855 0.079 -9.745 1.00 93.25 577 LEU A CA 1
ATOM 4571 C C . LEU A 1 577 ? 22.131 0.878 -10.007 1.00 93.25 577 LEU A C 1
ATOM 4573 O O . LEU A 1 577 ? 22.363 1.886 -9.343 1.00 93.25 577 LEU A O 1
ATOM 4577 N N . VAL A 1 578 ? 22.937 0.432 -10.965 1.00 93.88 578 VAL A N 1
ATOM 4578 C CA . VAL A 1 578 ? 24.088 1.189 -11.463 1.00 93.88 578 VAL A CA 1
ATOM 4579 C C . VAL A 1 578 ? 23.635 1.994 -12.674 1.00 93.88 578 VAL A C 1
ATOM 4581 O O . VAL A 1 578 ? 23.169 1.421 -13.656 1.00 93.88 578 VAL A O 1
ATOM 4584 N N . GLU A 1 579 ? 23.747 3.311 -12.582 1.00 92.25 579 GLU A N 1
ATOM 4585 C CA . GLU A 1 579 ? 23.357 4.287 -13.604 1.00 92.25 579 GLU A CA 1
ATOM 4586 C C . GLU A 1 579 ? 24.442 5.366 -13.713 1.00 92.25 579 GLU A C 1
ATOM 4588 O O . GLU A 1 579 ? 25.257 5.514 -12.794 1.00 92.25 579 GLU A O 1
ATOM 4593 N N . ARG A 1 580 ? 24.491 6.095 -14.834 1.00 90.19 580 ARG A N 1
ATOM 4594 C CA . ARG A 1 580 ? 25.449 7.200 -14.974 1.00 90.19 580 ARG A CA 1
ATOM 4595 C C . ARG A 1 580 ? 25.061 8.333 -14.034 1.00 90.19 580 ARG A C 1
ATOM 4597 O O . ARG A 1 580 ? 23.903 8.741 -13.987 1.00 90.19 580 ARG A O 1
ATOM 4604 N N . THR A 1 581 ? 26.032 8.888 -13.312 1.00 85.19 581 THR A N 1
ATOM 4605 C CA . THR A 1 581 ? 25.804 10.136 -12.573 1.00 85.19 581 THR A CA 1
ATOM 4606 C C . THR A 1 581 ? 25.833 11.335 -13.520 1.00 85.19 581 THR A C 1
ATOM 4608 O O . THR A 1 581 ? 26.457 11.301 -14.584 1.00 85.19 581 THR A O 1
ATOM 4611 N N . GLU A 1 582 ? 25.140 12.414 -13.152 1.00 78.19 582 GLU A N 1
ATOM 4612 C CA . GLU A 1 582 ? 25.096 13.634 -13.960 1.00 78.19 582 GLU A CA 1
ATOM 4613 C C . GLU A 1 582 ? 26.519 14.168 -14.213 1.00 78.19 582 GLU A C 1
ATOM 4615 O O . GLU A 1 582 ? 27.298 14.378 -13.284 1.00 78.19 582 GLU A O 1
ATOM 4620 N N . GLY A 1 583 ? 26.878 14.338 -15.490 1.00 75.94 583 GLY A N 1
ATOM 4621 C CA . GLY A 1 583 ? 28.215 14.775 -15.905 1.00 75.94 583 GLY A CA 1
ATOM 4622 C C . GLY A 1 583 ? 29.287 13.676 -15.976 1.00 75.94 583 GLY A C 1
ATOM 4623 O O . GLY A 1 583 ? 30.436 13.987 -16.289 1.00 75.94 583 GLY A O 1
ATOM 4624 N N . GLN A 1 584 ? 28.957 12.402 -15.734 1.00 83.81 584 GLN A N 1
ATOM 4625 C CA . GLN A 1 584 ? 29.912 11.294 -15.843 1.00 83.81 584 GLN A CA 1
ATOM 4626 C C . GLN A 1 584 ? 30.232 10.947 -17.310 1.00 83.81 584 GLN A C 1
ATOM 4628 O O . GLN A 1 584 ? 29.403 10.401 -18.040 1.00 83.81 584 GLN A O 1
ATOM 4633 N N . THR A 1 585 ? 31.471 11.210 -17.735 1.00 80.81 585 THR A N 1
ATOM 4634 C CA . THR A 1 585 ? 31.938 11.047 -19.128 1.00 80.81 585 THR A CA 1
ATOM 4635 C C . THR A 1 585 ? 32.746 9.770 -19.396 1.00 80.81 585 THR A C 1
ATOM 4637 O O . THR A 1 585 ? 33.205 9.572 -20.517 1.00 80.81 585 THR A O 1
ATOM 4640 N N . GLY A 1 586 ? 32.907 8.892 -18.400 1.00 85.06 586 GLY A N 1
ATOM 4641 C CA . GLY A 1 586 ? 33.682 7.651 -18.531 1.00 85.06 586 GLY A CA 1
ATOM 4642 C C . GLY A 1 586 ? 33.087 6.650 -19.528 1.00 85.06 586 GLY A C 1
ATOM 4643 O O . GLY A 1 586 ? 31.871 6.606 -19.759 1.00 85.06 586 GLY A O 1
ATOM 4644 N N . SER A 1 587 ? 33.946 5.820 -20.112 1.00 93.19 587 SER A N 1
ATOM 4645 C CA . SER A 1 587 ? 33.548 4.650 -20.896 1.00 93.19 587 SER A CA 1
ATOM 4646 C C . SER A 1 587 ? 32.756 3.648 -20.034 1.00 93.19 587 SER A C 1
ATOM 4648 O O . SER A 1 587 ? 32.901 3.638 -18.808 1.00 93.19 587 SER A O 1
ATOM 4650 N N . PRO A 1 588 ? 31.917 2.782 -20.636 1.00 94.25 588 PRO A N 1
ATOM 4651 C CA . PRO A 1 588 ? 31.197 1.754 -19.882 1.00 94.25 588 PRO A CA 1
ATOM 4652 C C . PRO A 1 588 ? 32.123 0.864 -19.036 1.00 94.25 588 PRO A C 1
ATOM 4654 O O . PRO A 1 588 ? 31.764 0.487 -17.925 1.00 94.25 588 PRO A O 1
ATOM 4657 N N . GLU A 1 589 ? 33.326 0.563 -19.533 1.00 95.19 589 GLU A N 1
ATOM 4658 C CA . GLU A 1 589 ? 34.335 -0.229 -18.822 1.00 95.19 589 GLU A CA 1
ATOM 4659 C C . GLU A 1 589 ? 34.848 0.489 -17.566 1.00 95.19 589 GLU A C 1
ATOM 4661 O O . GLU A 1 589 ? 34.801 -0.084 -16.479 1.00 95.19 589 GLU A O 1
ATOM 4666 N N . GLU A 1 590 ? 35.233 1.765 -17.680 1.00 94.50 590 GLU A N 1
ATOM 4667 C CA . GLU A 1 590 ? 35.684 2.576 -16.537 1.00 94.50 590 GLU A CA 1
ATOM 4668 C C . GLU A 1 590 ? 34.606 2.692 -15.453 1.00 94.50 590 GLU A C 1
ATOM 4670 O O . GLU A 1 590 ? 34.912 2.607 -14.264 1.00 94.50 590 GLU A O 1
ATOM 4675 N N . ILE A 1 591 ? 33.338 2.840 -15.848 1.00 94.75 591 ILE A N 1
ATOM 4676 C CA . ILE A 1 591 ? 32.212 2.911 -14.907 1.00 94.75 591 ILE A CA 1
ATOM 4677 C C . ILE A 1 591 ? 32.062 1.594 -14.144 1.00 94.75 591 ILE A C 1
ATOM 4679 O O . ILE A 1 591 ? 31.932 1.605 -12.919 1.00 94.75 591 ILE A O 1
ATOM 4683 N N . VAL A 1 592 ? 32.102 0.456 -14.846 1.00 95.81 592 VAL A N 1
ATOM 4684 C CA . VAL A 1 592 ? 31.988 -0.870 -14.218 1.00 95.81 592 VAL A CA 1
ATOM 4685 C C . VAL A 1 592 ? 33.185 -1.144 -13.299 1.00 95.81 592 VAL A C 1
ATOM 4687 O O . VAL A 1 592 ? 32.979 -1.664 -12.203 1.00 95.81 592 VAL A O 1
ATOM 4690 N N . ILE A 1 593 ? 34.406 -0.754 -13.687 1.00 96.06 593 ILE A N 1
ATOM 4691 C CA . ILE A 1 593 ? 35.617 -0.856 -12.851 1.00 96.06 593 ILE A CA 1
ATOM 4692 C C . ILE A 1 593 ? 35.467 -0.036 -11.568 1.00 96.06 593 ILE A C 1
ATOM 4694 O O . ILE A 1 593 ? 35.643 -0.570 -10.473 1.00 96.06 593 ILE A O 1
ATOM 4698 N N . GLN A 1 594 ? 35.125 1.250 -11.688 1.00 93.81 594 GLN A N 1
ATOM 4699 C CA . GLN A 1 594 ? 34.978 2.148 -10.539 1.00 93.81 594 GLN A CA 1
ATOM 4700 C C . GLN A 1 594 ? 33.893 1.660 -9.583 1.00 93.81 594 GLN A C 1
ATOM 4702 O O . GLN A 1 594 ? 34.100 1.630 -8.368 1.00 93.81 594 GLN A O 1
ATOM 4707 N N . TRP A 1 595 ? 32.755 1.232 -10.133 1.00 94.44 595 TRP A N 1
ATOM 4708 C CA . TRP A 1 595 ? 31.687 0.646 -9.343 1.00 94.44 595 TRP A CA 1
ATOM 4709 C C . TRP A 1 595 ? 32.161 -0.623 -8.627 1.00 94.44 595 TRP A C 1
ATOM 4711 O O . TRP A 1 595 ? 32.040 -0.693 -7.407 1.00 94.44 595 TRP A O 1
ATOM 4721 N N . LEU A 1 596 ? 32.749 -1.592 -9.337 1.00 96.06 596 LEU A N 1
ATOM 4722 C CA . LEU A 1 596 ? 33.207 -2.850 -8.739 1.00 96.06 596 LEU A CA 1
ATOM 4723 C C . LEU A 1 596 ? 34.222 -2.597 -7.623 1.00 96.06 596 LEU A C 1
ATOM 4725 O O . LEU A 1 596 ? 34.102 -3.174 -6.545 1.00 96.06 596 LEU A O 1
ATOM 4729 N N . LYS A 1 597 ? 35.171 -1.687 -7.853 1.00 95.25 597 LYS A N 1
ATOM 4730 C CA . LYS A 1 597 ? 36.153 -1.274 -6.853 1.00 95.25 597 LYS A CA 1
ATOM 4731 C C . LYS A 1 597 ? 35.483 -0.730 -5.591 1.00 95.25 597 LYS A C 1
ATOM 4733 O O . LYS A 1 597 ? 35.775 -1.218 -4.508 1.00 95.25 597 LYS A O 1
ATOM 4738 N N . SER A 1 598 ? 34.496 0.160 -5.731 1.00 93.38 598 SER A N 1
ATOM 4739 C CA . SER A 1 598 ? 33.740 0.703 -4.587 1.00 93.38 598 SER A CA 1
ATOM 4740 C C . SER A 1 598 ? 32.995 -0.352 -3.759 1.00 93.38 598 SER A C 1
ATOM 4742 O O . SER A 1 598 ? 32.638 -0.094 -2.615 1.00 93.38 598 SER A O 1
ATOM 4744 N N . GLN A 1 599 ? 32.708 -1.518 -4.345 1.00 94.19 599 GLN A N 1
ATOM 4745 C CA . GLN A 1 599 ? 32.009 -2.613 -3.673 1.00 94.19 599 GLN A CA 1
ATOM 4746 C C . GLN A 1 599 ? 32.963 -3.609 -2.994 1.00 94.19 599 GLN A C 1
ATOM 4748 O O . GLN A 1 599 ? 32.526 -4.357 -2.115 1.00 94.19 599 GLN A O 1
ATOM 4753 N N . LEU A 1 600 ? 34.228 -3.659 -3.428 1.00 92.69 600 LEU A N 1
ATOM 4754 C CA . LEU A 1 600 ? 35.251 -4.582 -2.925 1.00 92.69 600 LEU A CA 1
ATOM 4755 C C . LEU A 1 600 ? 36.215 -3.929 -1.929 1.00 92.69 600 LEU A C 1
ATOM 4757 O O . LEU A 1 600 ? 36.685 -4.634 -1.036 1.00 92.69 600 LEU A O 1
ATOM 4761 N N . ASP A 1 601 ? 36.448 -2.619 -2.043 1.00 86.44 601 ASP A N 1
ATOM 4762 C CA . ASP A 1 601 ? 37.070 -1.803 -0.990 1.00 86.44 601 ASP A CA 1
ATOM 4763 C C . ASP A 1 601 ? 36.210 -1.874 0.293 1.00 86.44 601 ASP A C 1
ATOM 4765 O O . ASP A 1 601 ? 36.755 -2.125 1.395 1.00 86.44 601 ASP A O 1
#

Radius of gyration: 30.25 Å; Cα contacts (8 Å, |Δi|>4): 1246; chains: 1; bounding box: 94×63×61 Å

Sequence (601 aa):
GKNWELVTPHAEWTPRLAAGLVVFKDRLWLLGGTENYYFGDEKSIKNDVWSSADGKTWKQETTDAGWSPRAYHQAAVLNGKMYVFGGGNYTPEYHATNDVWSSEDGVHWKQETAHAPWHERLWFSTVVYRDRLWVIGGWSNNPAANKNDAWYSQDGKDWKQLKSDHVWKARHEHSAFVFQDKIWLAGGHAQPLNSEVWTLDIPEDWFEKTEETQKTTSSQPAFPRTIAKLKTGKPAKIVCFGDSVTGVYYHTGSRRAYTDMLGIALEKNFPEAKLKMINAGISGHTTVNALARIERDVLKQQPDLVTVMFGLNDMTRVPLEEYRENLKSIVKQCRDAGAEVLLCTPNSVISTSGRPAEKLVQYCDVVRAVCDELQVPLCDNYQKLNALREQDALSWRLMMSDEIHPNMAGHKKLAELMAESISGEPVSLADVAPLAQALPRVKSLVEAKKTVKVIAMPPLDQLIQAAFKEVAPDVKLEVSTWQTAGKSRRQIEADAKALVRPNKPDLVLLTIPPTAKAGNQEELIHSLMWTMNYSLNFGAGGWDCVVFHPDVFDAGHIDTETDRMTRKLVRGQDLTLVERTEGQTGSPEEIVIQWLKSQLD

Foldseek 3Di:
DPDDDPLAPDEPDADFPQWEWDQAPQKIKTAWGFNDDQAGDQVGFAGWMWIDNRVHYIDTLDRHQPDRGFGQWYWDDADQKIKTAKGHGDPPDDDIAGWMWIDNRRNHIDTLGRHDPDDTFGQWEWDQALLKIKTAWGADVVVGFTDQWIWIDNRRNDIDIDDDPDTDAGFGNWYWDQDPRWIKIAFGPGVVGDGDIDIGHQPSCNVVVVVLVVVVVDDDQLQNPQVVQLQVLHEAEEEEAEECLQQPWLLQLSPDHLQVLLVVQSCVVRVSHNYDGARRYYYLDALVVCVVCCVPRPLVVLHQEYEYEHQQNCLQPPDLVRSLVSVLVSCVSCVVSVHAYEYEQAAAFQADPRGGRVSSVSNLVSSVVSCVVVVHQYQYNHVVLVVVCSVPVPVSLLQCLDRGHGHQVVSNVSSQSVNCSNSVDGGHCPVVFFDPQQQPLVLVCLVVLHEFEEEEEPPVLVLVVLLCCPQRVSHHYHYDYDYDPPDALVVLLVCLQVPAPVVQGQEYEAEDPPPHDAPDDVSLSNSLSSSSSSNRDTDPNGHGYAYEYCCLQPVPDDDDPSSVSSVSNCRSSSHHYQHDDVPRPDHSSVSSNVSVNSNND

Secondary structure (DSSP, 8-state):
--------SS-SSPP-BS-EEEEETTEEEEEEEESSSSB--TTTEEEEEEEESSSSS-EEEES--SSPP-BS-EEEEETTEEEEEEEEE-BSS-EEEEEEEEESSSSS-EEEESS-SSPP-BS-EEEEETTEEEEE--EEETTEEE---EEEESSSSS-EEE--SS-PPP-BS-EEEEETTEEEEE--B-SS----EEEE---TTHHHHHHHHHHHTS-S-S-HHHHHHHHTT-EEEEEEEESHHHH--STTTTT--HHHHHHHHHHHH-TT-EEEEEEEE-TT--HHHHHHHHHHHTGGG--SEEEEE--TTHHHHS-HHHHHHHHHHHHHHHHHTT-EEEEEPPPP----SSS-HHHHHHHHHHHHHHHHHHT--EE-HHHHHHHHHHH-HHHHHTTBSSSS-B-HHHHHHHHHHHHHHHHSS----TT-PSPS---HHHHHHHHTT--EEEEE-TTHHHHHHHHHHHH-TTSPEEEEE---TT--HHHHHHHHHHHHHHH--SEEEEE--TT---SSHHHHHHHHHHHHHHHS-SSTT--EEEEE-GGGT-TTPPPPHHHHHHHHHHHHTT-EEE-PPTT----HHHHHHHHHHHHH-

Solvent-accessible surface area (backbone atoms only — not comparable to full-atom values): 31995 Å² total; per-residue (Å²): 135,92,81,85,77,87,73,49,98,71,56,80,66,77,75,64,46,50,43,24,66,46,75,55,95,82,23,44,35,43,38,40,4,16,60,37,88,67,55,28,47,88,87,36,28,27,29,30,25,34,38,19,78,76,73,42,62,56,42,77,62,27,82,63,40,83,58,80,55,23,19,39,31,38,48,50,69,57,95,78,26,42,36,42,39,40,7,24,38,66,21,86,56,73,43,58,30,30,30,24,34,36,21,74,77,65,51,62,59,42,78,58,20,83,72,44,97,57,71,37,25,33,36,43,29,58,49,72,58,92,79,21,45,35,46,36,41,5,35,22,78,75,69,75,41,56,28,53,54,39,33,37,20,75,77,55,57,65,73,44,72,64,82,66,98,78,65,68,78,39,21,21,64,36,51,53,45,78,55,94,83,24,45,34,38,39,62,31,60,27,90,76,71,60,85,62,72,48,74,47,79,69,61,93,57,48,65,59,52,50,54,50,55,62,52,62,76,73,55,75,69,82,40,60,70,51,51,53,25,29,73,66,39,35,83,38,34,38,35,37,37,30,14,34,75,42,39,43,50,39,43,29,40,39,74,64,38,28,52,56,39,26,47,55,39,43,36,70,78,24,81,56,37,37,74,42,68,40,76,42,24,38,70,81,40,33,53,72,55,44,68,77,38,36,58,75,63,41,56,73,65,61,33,40,33,33,40,41,36,59,43,83,45,21,72,70,77,45,57,70,71,58,49,45,52,39,52,53,50,53,53,50,55,42,43,75,64,66,19,44,60,37,44,30,34,42,72,55,62,54,65,39,96,87,53,42,53,75,60,48,50,57,49,39,50,43,50,53,52,49,22,64,75,68,73,35,53,68,29,58,40,28,62,56,45,42,52,44,29,75,76,38,50,64,68,43,53,59,18,41,50,53,55,72,41,50,11,40,47,29,24,36,52,53,11,29,51,46,29,21,58,57,71,76,48,84,59,82,62,87,81,64,70,50,64,87,71,55,35,66,47,49,37,55,31,53,78,66,56,36,74,45,34,32,38,15,24,74,70,48,46,59,41,50,53,56,25,39,55,72,71,42,65,84,37,51,74,48,76,45,74,45,88,56,86,96,38,46,38,66,54,48,26,53,44,23,57,67,49,38,62,78,63,62,44,36,33,34,41,41,58,62,64,89,81,38,62,60,95,46,70,65,54,42,53,50,32,54,40,43,28,50,42,32,47,33,30,80,46,83,89,52,41,24,46,42,37,38,43,60,44,42,78,33,90,82,61,76,90,44,74,67,52,57,50,46,54,52,46,40,52,13,31,46,33,45,72,47,62,67,57,92,89,65,81,69,54,50,54,57,49,49,30,55,51,53,41,71,49,60,111